Protein AF-A0A813BKC6-F1 (afdb_monomer_lite)

Organism: NCBI:txid1628268

Radius of gyration: 76.13 Å; chains: 1; bounding box: 148×90×239 Å

Secondary structure (DSSP, 8-state):
------------------------PPP----PPPP------------PPPPPPP-PPPPPP------TTTHHHHHHHHHHHHHHHHHHHHHHHHHHHHHHHHHHT---------------------TTHHHHHHHHHHHHHHHHHHHHHHHHHHHHHHHHHHHHHHHHHHHHHHHHHHHHHHHHHHHHHHHHHHHHHHHHHHHHHHHHHHHHHHHHHHHHHHHHHHHHHHHHHHHHHHHHHHHHHHHHHHHHHHHHHHHHHHHHHHHHHHHHHHHHHHHHHHHHHHHHHHHHHHHHHHHHHHHHHHHHHHHHHHHHHHHTT---------------------------S---HHHHHHHHHHHHHTTS-HHHHHHHHHHHHHHH-GGG-TT-S--

Structure (mmCIF, N/CA/C/O backbone):
data_AF-A0A813BKC6-F1
#
_entry.id   AF-A0A813BKC6-F1
#
loop_
_atom_site.group_PDB
_atom_site.id
_atom_site.type_symbol
_atom_site.label_atom_id
_atom_site.label_alt_id
_atom_site.label_comp_id
_atom_site.label_asym_id
_atom_site.label_entity_id
_atom_site.label_seq_id
_atom_site.pdbx_PDB_ins_code
_atom_site.Cartn_x
_atom_site.Cartn_y
_atom_site.Cartn_z
_atom_site.occupancy
_atom_site.B_iso_or_equiv
_atom_site.auth_seq_id
_atom_site.auth_comp_id
_atom_site.auth_asym_id
_atom_site.auth_atom_id
_atom_site.pdbx_PDB_model_num
ATOM 1 N N . SER A 1 1 ? -27.699 -24.568 23.132 1.00 57.62 1 SER A N 1
ATOM 2 C CA . SER A 1 1 ? -27.880 -25.962 22.703 1.00 57.62 1 SER A CA 1
ATOM 3 C C . SER A 1 1 ? -27.809 -26.044 21.198 1.00 57.62 1 SER A C 1
ATOM 5 O O . SER A 1 1 ? -28.783 -25.706 20.541 1.00 57.62 1 SER A O 1
ATOM 7 N N . ALA A 1 2 ? -26.633 -26.401 20.698 1.00 48.06 2 ALA A N 1
ATOM 8 C CA . ALA A 1 2 ? -26.358 -27.061 19.425 1.00 48.06 2 ALA A CA 1
ATOM 9 C C . ALA A 1 2 ? -24.833 -27.212 19.400 1.00 48.06 2 ALA A C 1
ATOM 11 O O . ALA A 1 2 ? -24.111 -26.218 19.361 1.00 48.06 2 ALA A O 1
ATOM 12 N N . ASP A 1 3 ? -24.411 -28.451 19.608 1.00 50.41 3 ASP A N 1
ATOM 13 C CA . ASP A 1 3 ? -23.040 -28.940 19.652 1.00 50.41 3 ASP A CA 1
ATOM 14 C C . ASP A 1 3 ? -22.387 -28.992 18.260 1.00 50.41 3 ASP A C 1
ATOM 16 O O . ASP A 1 3 ? -23.051 -28.778 17.245 1.00 50.41 3 ASP A O 1
ATOM 20 N N . CYS A 1 4 ? -21.114 -29.408 18.281 1.00 39.66 4 CYS A N 1
ATOM 21 C CA . CYS A 1 4 ? -20.283 -29.900 17.176 1.00 39.66 4 CYS A CA 1
ATOM 22 C C . CYS A 1 4 ? -19.567 -28.802 16.363 1.00 39.66 4 CYS A C 1
ATOM 24 O O . CYS A 1 4 ? -20.160 -27.805 15.984 1.00 39.66 4 CYS A O 1
ATOM 26 N N . GLU A 1 5 ? -18.276 -28.892 16.047 1.00 48.81 5 GLU A N 1
ATOM 27 C CA . GLU A 1 5 ? -17.360 -30.031 16.081 1.00 48.81 5 GLU A CA 1
ATOM 28 C C . GLU A 1 5 ? -15.916 -29.515 16.020 1.00 48.81 5 GLU A C 1
ATOM 30 O O . GLU A 1 5 ? -15.625 -28.486 15.409 1.00 48.81 5 GLU A O 1
ATOM 35 N N . ALA A 1 6 ? -15.025 -30.240 16.689 1.00 49.50 6 ALA A N 1
ATOM 36 C CA . ALA A 1 6 ? -13.590 -30.066 16.591 1.00 49.50 6 ALA A CA 1
ATOM 37 C C . ALA A 1 6 ? -13.096 -30.576 15.228 1.00 49.50 6 ALA A C 1
ATOM 39 O O . ALA A 1 6 ? -13.501 -31.651 14.794 1.00 49.50 6 ALA A O 1
ATOM 40 N N . ALA A 1 7 ? -12.189 -29.830 14.602 1.00 48.59 7 ALA A N 1
ATOM 41 C CA . ALA A 1 7 ? -11.307 -30.318 13.547 1.00 48.59 7 ALA A CA 1
ATOM 42 C C . ALA A 1 7 ? -9.918 -29.731 13.846 1.00 48.59 7 ALA A C 1
ATOM 44 O O . ALA A 1 7 ? -9.761 -28.514 13.907 1.00 48.59 7 ALA A O 1
ATOM 45 N N . ASP A 1 8 ? -9.039 -30.524 14.442 1.00 47.31 8 ASP A N 1
ATOM 46 C CA . ASP A 1 8 ? -8.104 -31.466 13.812 1.00 47.31 8 ASP A CA 1
ATOM 47 C C . ASP A 1 8 ? -6.793 -30.756 13.466 1.00 47.31 8 ASP A C 1
ATOM 49 O O . ASP A 1 8 ? -6.741 -29.782 12.712 1.00 47.31 8 ASP A O 1
ATOM 53 N N . GLU A 1 9 ? -5.748 -31.222 14.136 1.00 48.41 9 GLU A N 1
ATOM 54 C CA . GLU A 1 9 ? -4.391 -30.719 14.059 1.00 48.41 9 GLU A CA 1
ATOM 55 C C . GLU A 1 9 ? -3.781 -31.152 12.725 1.00 48.41 9 GLU A C 1
ATOM 57 O O . GLU A 1 9 ? -3.615 -32.338 12.453 1.00 48.41 9 GLU A O 1
ATOM 62 N N . ALA A 1 10 ? -3.415 -30.183 11.892 1.00 47.72 10 ALA A N 1
ATOM 63 C CA . ALA A 1 10 ? -2.524 -30.414 10.767 1.00 47.72 10 ALA A CA 1
ATOM 64 C C . ALA A 1 10 ? -1.156 -29.815 11.106 1.00 47.72 10 ALA A C 1
ATOM 66 O O . ALA A 1 10 ? -0.890 -28.635 10.873 1.00 47.72 10 ALA A O 1
ATOM 67 N N . GLU A 1 11 ? -0.291 -30.658 11.673 1.00 50.97 11 GLU A N 1
ATOM 68 C CA . GLU A 1 11 ? 1.156 -30.499 11.589 1.00 50.97 11 GLU A CA 1
ATOM 69 C C . GLU A 1 11 ? 1.561 -30.451 10.111 1.00 50.97 11 GLU A C 1
ATOM 71 O O . GLU A 1 11 ? 1.587 -31.462 9.410 1.00 50.97 11 GLU A O 1
ATOM 76 N N . THR A 1 12 ? 1.936 -29.270 9.634 1.00 51.31 12 THR A N 1
ATOM 77 C CA . THR A 1 12 ? 2.800 -29.145 8.461 1.00 51.31 12 THR A CA 1
ATOM 78 C C . THR A 1 12 ? 4.047 -28.397 8.879 1.00 51.31 12 THR A C 1
ATOM 80 O O . THR A 1 12 ? 4.048 -27.172 9.003 1.00 51.31 12 THR A O 1
ATOM 83 N N . GLY A 1 13 ? 5.107 -29.169 9.120 1.00 49.94 13 GLY A N 1
ATOM 84 C CA . GLY A 1 13 ? 6.465 -28.663 9.218 1.00 49.94 13 GLY A CA 1
ATOM 85 C C . GLY A 1 13 ? 6.858 -27.946 7.926 1.00 49.94 13 GLY A C 1
ATOM 86 O O . GLY A 1 13 ? 6.798 -28.521 6.840 1.00 49.94 13 GLY A O 1
ATOM 87 N N . GLY A 1 14 ? 7.250 -26.683 8.070 1.00 39.12 14 GLY A N 1
ATOM 88 C CA . GLY A 1 14 ? 7.907 -25.873 7.049 1.00 39.12 14 GLY A CA 1
ATOM 89 C C . GLY A 1 14 ? 9.351 -25.585 7.478 1.00 39.12 14 GLY A C 1
ATOM 90 O O . GLY A 1 14 ? 9.591 -25.406 8.672 1.00 39.12 14 GLY A O 1
ATOM 91 N N . PRO A 1 15 ? 10.316 -25.621 6.544 1.00 54.06 15 PRO A N 1
ATOM 92 C CA . PRO A 1 15 ? 11.731 -25.809 6.839 1.00 54.06 15 PRO A CA 1
ATOM 93 C C . PRO A 1 15 ? 12.415 -24.566 7.410 1.00 54.06 15 PRO A C 1
ATOM 95 O O . PRO A 1 15 ? 12.058 -23.432 7.108 1.00 54.06 15 PRO A O 1
ATOM 98 N N . ALA A 1 16 ? 13.450 -24.840 8.204 1.00 48.44 16 ALA A N 1
ATOM 99 C CA . ALA A 1 16 ? 14.409 -23.889 8.738 1.00 48.44 16 ALA A CA 1
ATOM 100 C C . ALA A 1 16 ? 14.986 -22.981 7.640 1.00 48.44 16 ALA A C 1
ATOM 102 O O . ALA A 1 16 ? 15.640 -23.456 6.708 1.00 48.44 16 ALA A O 1
ATOM 103 N N . GLU A 1 17 ? 14.775 -21.675 7.784 1.00 49.81 17 GLU A N 1
ATOM 104 C CA . GLU A 1 17 ? 15.512 -20.668 7.033 1.00 49.81 17 GLU A CA 1
ATOM 105 C C . GLU A 1 17 ? 16.944 -20.620 7.573 1.00 49.81 17 GLU A C 1
ATOM 107 O O . GLU A 1 17 ? 17.223 -20.188 8.690 1.00 49.81 17 GLU A O 1
ATOM 112 N N . THR A 1 18 ? 17.859 -21.145 6.768 1.00 49.97 18 THR A N 1
ATOM 113 C CA . THR A 1 18 ? 19.298 -20.947 6.896 1.00 49.97 18 THR A CA 1
ATOM 114 C C . THR A 1 18 ? 19.628 -19.471 6.711 1.00 49.97 18 THR A C 1
ATOM 116 O O . THR A 1 18 ? 19.559 -18.950 5.598 1.00 49.97 18 THR A O 1
ATOM 119 N N . GLU A 1 19 ? 20.030 -18.821 7.800 1.00 49.47 19 GLU A N 1
ATOM 120 C CA . GLU A 1 19 ? 20.728 -17.540 7.791 1.00 49.47 19 GLU A CA 1
ATOM 121 C C . GLU A 1 19 ? 22.034 -17.680 6.990 1.00 49.47 19 GLU A C 1
ATOM 123 O O . GLU A 1 19 ? 23.001 -18.308 7.424 1.00 49.47 19 GLU A O 1
ATOM 128 N N . GLY A 1 20 ? 22.051 -17.123 5.780 1.00 47.28 20 GLY A N 1
ATOM 129 C CA . GLY A 1 20 ? 23.265 -16.907 5.000 1.00 47.28 20 GLY A CA 1
ATOM 130 C C . GLY A 1 20 ? 23.781 -15.481 5.231 1.00 47.28 20 GLY A C 1
ATOM 131 O O . GLY A 1 20 ? 22.994 -14.539 5.129 1.00 47.28 20 GLY A O 1
ATOM 132 N N . PRO A 1 21 ? 25.077 -15.271 5.523 1.00 55.69 21 PRO A N 1
ATOM 133 C CA . PRO A 1 21 ? 25.628 -13.931 5.676 1.00 55.69 21 PRO A CA 1
ATOM 134 C C . PRO A 1 21 ? 25.791 -13.261 4.304 1.00 55.69 21 PRO A C 1
ATOM 136 O O . PRO A 1 21 ? 26.704 -13.582 3.544 1.00 55.69 21 PRO A O 1
ATOM 139 N N . SER A 1 22 ? 24.924 -12.293 3.992 1.00 49.62 22 SER A N 1
ATOM 140 C CA . SER A 1 22 ? 25.133 -11.352 2.885 1.00 49.62 22 SER A CA 1
ATOM 141 C C . SER A 1 22 ? 26.246 -10.370 3.247 1.00 49.62 22 SER A C 1
ATOM 143 O O . SER A 1 22 ? 26.016 -9.306 3.816 1.00 49.62 22 SER A O 1
ATOM 145 N N . LEU A 1 23 ? 27.471 -10.750 2.896 1.00 52.62 23 LEU A N 1
ATOM 146 C CA . LEU A 1 23 ? 28.618 -9.862 2.789 1.00 52.62 23 LEU A CA 1
ATOM 147 C C . LEU A 1 23 ? 28.747 -9.480 1.309 1.00 52.62 23 LEU A C 1
ATOM 149 O O . LEU A 1 23 ? 29.182 -10.312 0.521 1.00 52.62 23 LEU A O 1
ATOM 153 N N . TRP A 1 24 ? 28.331 -8.268 0.931 1.00 55.22 24 TRP A N 1
ATOM 154 C CA . TRP A 1 24 ? 28.885 -7.510 -0.204 1.00 55.22 24 TRP A CA 1
ATOM 155 C C . TRP A 1 24 ? 28.297 -6.092 -0.235 1.00 55.22 24 TRP A C 1
ATOM 157 O O . TRP A 1 24 ? 27.152 -5.867 -0.618 1.00 55.22 24 TRP A O 1
ATOM 167 N N . THR A 1 25 ? 29.114 -5.137 0.194 1.00 49.09 25 THR A N 1
ATOM 168 C CA . THR A 1 25 ? 28.983 -3.699 -0.054 1.00 49.09 25 THR A CA 1
ATOM 169 C C . THR A 1 25 ? 29.765 -3.351 -1.321 1.00 49.09 25 THR A C 1
ATOM 171 O O . THR A 1 25 ? 30.949 -3.692 -1.374 1.00 49.09 25 THR A O 1
ATOM 174 N N . PRO A 1 26 ? 29.195 -2.650 -2.310 1.00 59.69 26 PRO A N 1
ATOM 175 C CA . PRO A 1 26 ? 30.002 -1.925 -3.276 1.00 59.69 26 PRO A CA 1
ATOM 176 C C . PRO A 1 26 ? 30.451 -0.586 -2.673 1.00 59.69 26 PRO A C 1
ATOM 178 O O . PRO A 1 26 ? 29.629 0.219 -2.239 1.00 59.69 26 PRO A O 1
ATOM 181 N N . GLU A 1 27 ? 31.771 -0.395 -2.631 1.00 48.09 27 GLU A N 1
ATOM 182 C CA . GLU A 1 27 ? 32.440 0.893 -2.438 1.00 48.09 27 GLU A CA 1
ATOM 183 C C . GLU A 1 27 ? 31.957 1.906 -3.483 1.00 48.09 27 GLU A C 1
ATOM 185 O O . GLU A 1 27 ? 32.008 1.645 -4.685 1.00 48.09 27 GLU A O 1
ATOM 190 N N . GLU A 1 28 ? 31.549 3.084 -3.019 1.00 55.53 28 GLU A N 1
ATOM 191 C CA . GLU A 1 28 ? 31.372 4.281 -3.837 1.00 55.53 28 GLU A CA 1
ATOM 192 C C . GLU A 1 28 ? 32.450 5.294 -3.399 1.00 55.53 28 GLU A C 1
ATOM 194 O O . GLU A 1 28 ? 32.582 5.547 -2.195 1.00 55.53 28 GLU A O 1
ATOM 199 N N . PRO A 1 29 ? 33.287 5.824 -4.311 1.00 63.12 29 PRO A N 1
ATOM 200 C CA . PRO A 1 29 ? 34.364 6.728 -3.932 1.00 63.12 29 PRO A CA 1
ATOM 201 C C . PRO A 1 29 ? 33.863 8.156 -3.687 1.00 63.12 29 PRO A C 1
ATOM 203 O O . PRO A 1 29 ? 33.033 8.696 -4.414 1.00 63.12 29 PRO A O 1
ATOM 206 N N . ALA A 1 30 ? 34.436 8.758 -2.648 1.00 48.81 30 ALA A N 1
ATOM 207 C CA . ALA A 1 30 ? 34.239 10.132 -2.219 1.00 48.81 30 ALA A CA 1
ATOM 208 C C . ALA A 1 30 ? 34.774 11.158 -3.235 1.00 48.81 30 ALA A C 1
ATOM 210 O O . ALA A 1 30 ? 35.919 11.055 -3.675 1.00 48.81 30 ALA A O 1
ATOM 211 N N . GLU A 1 31 ? 33.991 12.207 -3.498 1.00 57.47 31 GLU A N 1
ATOM 212 C CA . GLU A 1 31 ? 34.487 13.487 -4.012 1.00 57.47 31 GLU A CA 1
ATOM 213 C C . GLU A 1 31 ? 34.210 14.605 -2.995 1.00 57.47 31 GLU A C 1
ATOM 215 O O . GLU A 1 31 ? 33.107 14.762 -2.467 1.00 57.47 31 GLU A O 1
ATOM 220 N N . GLU A 1 32 ? 35.274 15.345 -2.689 1.00 61.41 32 GLU A N 1
ATOM 221 C CA . GLU A 1 32 ? 35.354 16.441 -1.726 1.00 61.41 32 GLU A CA 1
ATOM 222 C C . GLU A 1 32 ? 34.778 17.769 -2.275 1.00 61.41 32 GLU A C 1
ATOM 224 O O . GLU A 1 32 ? 34.705 17.969 -3.489 1.00 61.41 32 GLU A O 1
ATOM 229 N N . PRO A 1 33 ? 34.397 18.723 -1.401 1.00 62.22 33 PRO A N 1
ATOM 230 C CA . PRO A 1 33 ? 33.786 19.992 -1.799 1.00 62.22 33 PRO A CA 1
ATOM 231 C C . PRO A 1 33 ? 34.813 21.124 -2.003 1.00 62.22 33 PRO A C 1
ATOM 233 O O . PRO A 1 33 ? 35.798 21.196 -1.262 1.00 62.22 33 PRO A O 1
ATOM 236 N N . PRO A 1 34 ? 34.560 22.118 -2.878 1.00 63.09 34 PRO A N 1
ATOM 237 C CA . PRO A 1 34 ? 35.327 23.354 -2.849 1.00 63.09 34 PRO A CA 1
ATOM 238 C C . PRO A 1 34 ? 34.730 24.392 -1.887 1.00 63.09 34 PRO A C 1
ATOM 240 O O . PRO A 1 34 ? 33.589 24.840 -2.001 1.00 63.09 34 PRO A O 1
ATOM 243 N N . VAL A 1 35 ? 35.592 24.822 -0.969 1.00 46.75 35 VAL A N 1
ATOM 244 C CA . VAL A 1 35 ? 35.536 26.077 -0.214 1.00 46.75 35 VAL A CA 1
ATOM 245 C C . VAL A 1 35 ? 35.589 27.262 -1.185 1.00 46.75 35 VAL A C 1
ATOM 247 O O . VAL A 1 35 ? 36.475 27.324 -2.034 1.00 46.75 35 VAL A O 1
ATOM 250 N N . THR A 1 36 ? 34.706 28.253 -1.040 1.00 48.75 36 THR A N 1
ATOM 251 C CA . THR A 1 36 ? 34.948 29.615 -1.550 1.00 48.75 36 THR A CA 1
ATOM 252 C C . THR A 1 36 ? 34.325 30.658 -0.625 1.00 48.75 36 THR A C 1
ATOM 254 O O . THR A 1 36 ? 33.190 30.550 -0.169 1.00 48.75 36 THR A O 1
ATOM 257 N N . THR A 1 37 ? 35.163 31.638 -0.318 1.00 49.25 37 THR A N 1
ATOM 258 C CA . THR A 1 37 ? 35.074 32.712 0.666 1.00 49.25 37 THR A CA 1
ATOM 259 C C . THR A 1 37 ? 34.103 33.831 0.252 1.00 49.25 37 THR A C 1
ATOM 261 O O . THR A 1 37 ? 33.927 34.109 -0.930 1.00 49.25 37 THR A O 1
ATOM 264 N N . ALA A 1 38 ? 33.507 34.489 1.254 1.00 42.44 38 ALA A N 1
ATOM 265 C CA . ALA A 1 38 ? 32.572 35.624 1.173 1.00 42.44 38 ALA A CA 1
ATOM 266 C C . ALA A 1 38 ? 33.202 36.928 0.590 1.00 42.44 38 ALA A C 1
ATOM 268 O O . ALA A 1 38 ? 34.414 36.944 0.363 1.00 42.44 38 ALA A O 1
ATOM 269 N N . PRO A 1 39 ? 32.442 38.038 0.384 1.00 59.19 39 PRO A N 1
ATOM 270 C CA . PRO A 1 39 ? 32.013 38.868 1.525 1.00 59.19 39 PRO A CA 1
ATOM 271 C C . PRO A 1 39 ? 30.637 39.579 1.431 1.00 59.19 39 PRO A C 1
ATOM 273 O O . PRO A 1 39 ? 30.149 39.934 0.366 1.00 59.19 39 PRO A O 1
ATOM 276 N N . ALA A 1 40 ? 30.104 39.835 2.632 1.00 41.78 40 ALA A N 1
ATOM 277 C CA . ALA A 1 40 ? 29.390 41.023 3.123 1.00 41.78 40 ALA A CA 1
ATOM 278 C C . ALA A 1 40 ? 28.250 41.672 2.305 1.00 41.78 40 ALA A C 1
ATOM 280 O O . ALA A 1 40 ? 28.459 42.330 1.291 1.00 41.78 40 ALA A O 1
ATOM 281 N N . GLY A 1 41 ? 27.060 41.658 2.914 1.00 34.78 41 GLY A N 1
ATOM 282 C CA . GLY A 1 41 ? 25.963 42.583 2.646 1.00 34.78 41 GLY A CA 1
ATOM 283 C C . GLY A 1 41 ? 24.968 42.574 3.807 1.00 34.78 41 GLY A C 1
ATOM 284 O O . GLY A 1 41 ? 24.137 41.678 3.902 1.00 34.78 41 GLY A O 1
ATOM 285 N N . ASP A 1 42 ? 25.112 43.550 4.704 1.00 39.72 42 ASP A N 1
ATOM 286 C CA . ASP A 1 42 ? 24.232 43.865 5.834 1.00 39.72 42 ASP A CA 1
ATOM 287 C C . ASP A 1 42 ? 22.748 43.962 5.445 1.00 39.72 42 ASP A C 1
ATOM 289 O O . ASP A 1 42 ? 22.392 44.697 4.522 1.00 39.72 42 ASP A O 1
ATOM 293 N N . SER A 1 43 ? 21.863 43.359 6.244 1.00 41.75 43 SER A N 1
ATOM 294 C CA . SER A 1 43 ? 20.667 44.055 6.740 1.00 41.75 43 SER A CA 1
ATOM 295 C C . SER A 1 43 ? 19.957 43.272 7.838 1.00 41.75 43 SER A C 1
ATOM 297 O O . SER A 1 43 ? 19.600 42.104 7.711 1.00 41.75 43 SER A O 1
ATOM 299 N N . ALA A 1 44 ? 19.760 43.986 8.938 1.00 41.78 44 ALA A N 1
ATOM 300 C CA . ALA A 1 44 ? 19.136 43.569 10.172 1.00 41.78 44 ALA A CA 1
ATOM 301 C C . ALA A 1 44 ? 17.660 43.167 10.018 1.00 41.78 44 ALA A C 1
ATOM 303 O O . ALA A 1 44 ? 16.856 43.922 9.478 1.00 41.78 44 ALA A O 1
ATOM 304 N N . ALA A 1 45 ? 17.276 42.057 10.653 1.00 40.44 45 ALA A N 1
ATOM 305 C CA . ALA A 1 45 ? 15.922 41.856 11.167 1.00 40.44 45 ALA A CA 1
ATOM 306 C C . ALA A 1 45 ? 15.938 40.892 12.365 1.00 40.44 45 ALA A C 1
ATOM 308 O O . ALA A 1 45 ? 15.878 39.673 12.265 1.00 40.44 45 ALA A O 1
ATOM 309 N N . ARG A 1 46 ? 16.051 41.531 13.524 1.00 45.41 46 ARG A N 1
ATOM 310 C CA . ARG A 1 46 ? 15.719 41.117 14.887 1.00 45.41 46 ARG A CA 1
ATOM 311 C C . ARG A 1 46 ? 14.542 40.117 14.957 1.00 45.41 46 ARG A C 1
ATOM 313 O O . ARG A 1 46 ? 13.394 40.521 14.805 1.00 45.41 46 ARG A O 1
ATOM 320 N N . VAL A 1 47 ? 14.811 38.854 15.296 1.00 45.09 47 VAL A N 1
ATOM 321 C CA . VAL A 1 47 ? 13.806 37.905 15.816 1.00 45.09 47 VAL A CA 1
ATOM 322 C C . VAL A 1 47 ? 14.375 37.240 17.068 1.00 45.09 47 VAL A C 1
ATOM 324 O O . VAL A 1 47 ? 15.511 36.775 17.088 1.00 45.09 47 VAL A O 1
ATOM 327 N N . ALA A 1 48 ? 13.599 37.302 18.147 1.00 47.78 48 ALA A N 1
ATOM 328 C CA . ALA A 1 48 ? 13.965 36.869 19.488 1.00 47.78 48 ALA A CA 1
ATOM 329 C C . ALA A 1 48 ? 14.202 35.346 19.579 1.00 47.78 48 ALA A C 1
ATOM 331 O O . ALA A 1 48 ? 13.448 34.587 18.967 1.00 47.78 48 ALA A O 1
ATOM 332 N N . PRO A 1 49 ? 15.171 34.870 20.384 1.00 50.84 49 PRO A N 1
ATOM 333 C CA . PRO A 1 49 ? 15.283 33.450 20.685 1.00 50.84 49 PRO A CA 1
ATOM 334 C C . PRO A 1 49 ? 14.253 33.036 21.747 1.00 50.84 49 PRO A C 1
ATOM 336 O O . PRO A 1 49 ? 14.197 33.592 22.846 1.00 50.84 49 PRO A O 1
ATOM 339 N N . ALA A 1 50 ? 13.442 32.041 21.394 1.00 47.44 50 ALA A N 1
ATOM 340 C CA . ALA A 1 50 ? 12.571 31.300 22.298 1.00 47.44 50 ALA A CA 1
ATOM 341 C C . ALA A 1 50 ? 13.392 30.527 23.359 1.00 47.44 50 ALA A C 1
ATOM 343 O O . ALA A 1 50 ? 14.533 30.140 23.089 1.00 47.44 50 ALA A O 1
ATOM 344 N N . PRO A 1 51 ? 12.842 30.285 24.564 1.00 61.25 51 PRO A N 1
ATOM 345 C CA . PRO A 1 51 ? 13.559 29.603 25.639 1.00 61.25 51 PRO A CA 1
ATOM 346 C C . PRO A 1 51 ? 13.764 28.106 25.331 1.00 61.25 51 PRO A C 1
ATOM 348 O O . PRO A 1 51 ? 12.863 27.472 24.776 1.00 61.25 51 PRO A O 1
ATOM 351 N N . PRO A 1 52 ? 14.904 27.501 25.720 1.00 55.16 52 PRO A N 1
ATOM 352 C CA . PRO A 1 52 ? 15.113 26.070 25.559 1.00 55.16 52 PRO A CA 1
ATOM 353 C C . PRO A 1 52 ? 14.230 25.270 26.524 1.00 55.16 52 PRO A C 1
ATOM 355 O O . PRO A 1 52 ? 14.144 25.549 27.724 1.00 55.16 52 PRO A O 1
ATOM 358 N N . LEU A 1 53 ? 13.584 24.254 25.956 1.00 42.69 53 LEU A N 1
ATOM 359 C CA . LEU A 1 53 ? 12.757 23.271 26.637 1.00 42.69 53 LEU A CA 1
ATOM 360 C C . LEU A 1 53 ? 13.545 22.537 27.727 1.00 42.69 53 LEU A C 1
ATOM 362 O O . LEU A 1 53 ? 14.687 22.112 27.543 1.00 42.69 53 LEU A O 1
ATOM 366 N N . ARG A 1 54 ? 12.873 22.381 28.870 1.00 47.56 54 ARG A N 1
ATOM 367 C CA . ARG A 1 54 ? 13.238 21.496 29.974 1.00 47.56 54 ARG A CA 1
ATOM 368 C C . ARG A 1 54 ? 13.614 20.110 29.449 1.00 47.56 54 ARG A C 1
ATOM 370 O O . ARG A 1 54 ? 12.845 19.463 28.749 1.00 47.56 54 ARG A O 1
ATOM 377 N N . ARG A 1 55 ? 14.785 19.656 29.882 1.00 43.72 55 ARG A N 1
ATOM 378 C CA . ARG A 1 55 ? 15.278 18.284 29.796 1.00 43.72 55 ARG A CA 1
ATOM 379 C C . ARG A 1 55 ? 14.358 17.393 30.640 1.00 43.72 55 ARG A C 1
ATOM 381 O O . ARG A 1 55 ? 14.414 17.454 31.868 1.00 43.72 55 ARG A O 1
ATOM 388 N N . GLU A 1 56 ? 13.472 16.644 29.990 1.00 41.56 56 GLU A N 1
ATOM 389 C CA . GLU A 1 56 ? 12.669 15.621 30.659 1.00 41.56 56 GLU A CA 1
ATOM 390 C C . GLU A 1 56 ? 13.549 14.446 31.096 1.00 41.56 56 GLU A C 1
ATOM 392 O O . GLU A 1 56 ? 14.526 14.073 30.443 1.00 41.56 56 GLU A O 1
ATOM 397 N N . ALA A 1 57 ? 13.210 13.934 32.274 1.00 53.06 57 ALA A N 1
ATOM 398 C CA . ALA A 1 57 ? 13.837 12.812 32.944 1.00 53.06 57 ALA A CA 1
ATOM 399 C C . ALA A 1 57 ? 13.675 11.506 32.137 1.00 53.06 57 ALA A C 1
ATOM 401 O O . ALA A 1 57 ? 12.717 11.367 31.377 1.00 53.06 57 ALA A O 1
ATOM 402 N N . PRO A 1 58 ? 14.583 10.530 32.310 1.00 50.62 58 PRO A N 1
ATOM 403 C CA . PRO A 1 58 ? 14.489 9.250 31.624 1.00 50.62 58 PRO A CA 1
ATOM 404 C C . PRO A 1 58 ? 13.263 8.469 32.113 1.00 50.62 58 PRO A C 1
ATOM 406 O O . PRO A 1 58 ? 13.102 8.211 33.307 1.00 50.62 58 PRO A O 1
ATOM 409 N N . LEU A 1 59 ? 12.406 8.106 31.158 1.00 48.94 59 LEU A N 1
ATOM 410 C CA . LEU A 1 59 ? 11.292 7.177 31.331 1.00 48.94 59 LEU A CA 1
ATOM 411 C C . LEU A 1 59 ? 11.808 5.819 31.852 1.00 48.94 59 LEU A C 1
ATOM 413 O O . LEU A 1 59 ? 12.850 5.351 31.382 1.00 48.94 59 LEU A O 1
ATOM 417 N N . PRO A 1 60 ? 11.101 5.167 32.793 1.00 65.94 60 PRO A N 1
ATOM 418 C CA . PRO A 1 60 ? 11.424 3.808 33.208 1.00 65.94 60 PRO A CA 1
ATOM 419 C C . PRO A 1 60 ? 11.206 2.818 32.048 1.00 65.94 60 PRO A C 1
ATOM 421 O O . PRO A 1 60 ? 10.346 3.056 31.193 1.00 65.94 60 PRO A O 1
ATOM 424 N N . PRO A 1 61 ? 11.971 1.711 32.002 1.00 50.38 61 PRO A N 1
ATOM 425 C CA . PRO A 1 61 ? 11.843 0.704 30.958 1.00 50.38 61 PRO A CA 1
ATOM 426 C C . PRO A 1 61 ? 10.439 0.099 30.959 1.00 50.38 61 PRO A C 1
ATOM 428 O O . PRO A 1 61 ? 9.834 -0.117 32.011 1.00 50.38 61 PRO A O 1
ATOM 431 N N . ALA A 1 62 ? 9.949 -0.143 29.744 1.00 42.91 62 ALA A N 1
ATOM 432 C CA . ALA A 1 62 ? 8.675 -0.759 29.433 1.00 42.91 62 ALA A CA 1
ATOM 433 C C . ALA A 1 62 ? 8.404 -1.966 30.341 1.00 42.91 62 ALA A C 1
ATOM 435 O O . ALA A 1 62 ? 9.097 -2.979 30.279 1.00 42.91 62 ALA A O 1
ATOM 436 N N . ALA A 1 63 ? 7.380 -1.837 31.183 1.00 44.62 63 ALA A N 1
ATOM 437 C CA . ALA A 1 63 ? 6.760 -2.985 31.808 1.00 44.62 63 ALA A CA 1
ATOM 438 C C . ALA A 1 63 ? 6.120 -3.821 30.697 1.00 44.62 63 ALA A C 1
ATOM 440 O O . ALA A 1 63 ? 5.222 -3.348 29.995 1.00 44.62 63 ALA A O 1
ATOM 441 N N . ASP A 1 64 ? 6.608 -5.049 30.548 1.00 46.31 64 ASP A N 1
ATOM 442 C CA . ASP A 1 64 ? 5.977 -6.113 29.785 1.00 46.31 64 ASP A CA 1
ATOM 443 C C . ASP A 1 64 ? 4.505 -6.242 30.199 1.00 46.31 64 ASP A C 1
ATOM 445 O O . ASP A 1 64 ? 4.158 -6.835 31.217 1.00 46.31 64 ASP A O 1
ATOM 449 N N . MET A 1 65 ? 3.614 -5.680 29.383 1.00 48.06 65 MET A N 1
ATOM 450 C CA . MET A 1 65 ? 2.167 -5.890 29.455 1.00 48.06 65 MET A CA 1
ATOM 451 C C . MET A 1 65 ? 1.795 -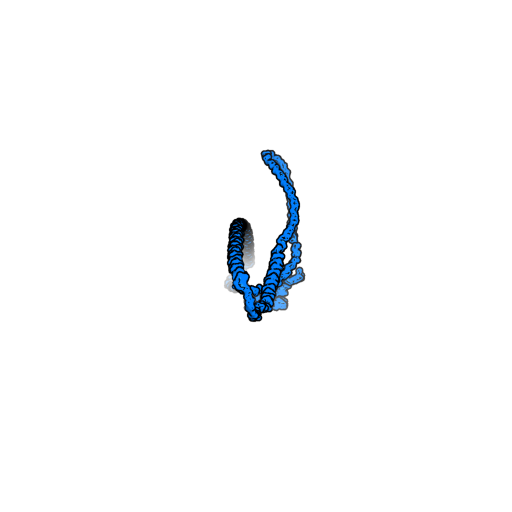7.191 28.734 1.00 48.06 65 MET A C 1
ATOM 453 O O . MET A 1 65 ? 0.867 -7.247 27.924 1.00 48.06 65 MET A O 1
ATOM 457 N N . SER A 1 66 ? 2.525 -8.266 29.023 1.00 45.31 66 SER A N 1
ATOM 458 C CA . SER A 1 66 ? 2.129 -9.619 28.660 1.00 45.31 66 SER A CA 1
ATOM 459 C C . SER A 1 66 ? 1.075 -10.114 29.660 1.00 45.31 66 SER A C 1
ATOM 461 O O . SER A 1 66 ? 1.348 -10.779 30.645 1.00 45.31 66 SER A O 1
ATOM 463 N N . SER A 1 67 ? -0.181 -9.783 29.351 1.00 41.84 67 SER A N 1
ATOM 464 C CA . SER A 1 67 ? -1.366 -10.618 29.600 1.00 41.84 67 SER A CA 1
ATOM 465 C C . SER A 1 67 ? -1.649 -11.104 31.042 1.00 41.84 67 SER A C 1
ATOM 467 O O . SER A 1 67 ? -1.210 -12.184 31.435 1.00 41.84 67 SER A O 1
ATOM 469 N N . PRO A 1 68 ? -2.582 -10.465 31.780 1.00 47.56 68 PRO A N 1
ATOM 470 C CA . PRO A 1 68 ? -3.249 -11.089 32.923 1.00 47.56 68 PRO A CA 1
ATOM 471 C C . PRO A 1 68 ? -4.511 -11.867 32.495 1.00 47.56 68 PRO A C 1
ATOM 473 O O . PRO A 1 68 ? -5.451 -12.008 33.272 1.00 47.56 68 PRO A O 1
ATOM 476 N N . ARG A 1 69 ? -4.603 -12.357 31.245 1.00 46.97 69 ARG A N 1
ATOM 477 C CA . ARG A 1 69 ? -5.795 -13.102 30.784 1.00 46.97 69 ARG A CA 1
ATOM 478 C C . ARG A 1 69 ? -5.763 -14.599 31.097 1.00 46.97 69 ARG A C 1
ATOM 480 O O . ARG A 1 69 ? -6.800 -15.248 31.000 1.00 46.97 69 ARG A O 1
ATOM 487 N N . VAL A 1 70 ? -4.624 -15.150 31.522 1.00 50.50 70 VAL A N 1
ATOM 488 C CA . VAL A 1 70 ? -4.504 -16.589 31.834 1.00 50.50 70 VAL A CA 1
ATOM 489 C C . VAL A 1 70 ? -4.837 -16.904 33.303 1.00 50.50 70 VAL A C 1
ATOM 491 O O . VAL A 1 70 ? -5.333 -17.991 33.596 1.00 50.50 70 VAL A O 1
ATOM 494 N N . THR A 1 71 ? -4.684 -15.955 34.232 1.00 51.38 71 THR A N 1
ATOM 495 C CA . THR A 1 71 ? -5.000 -16.168 35.661 1.00 51.38 71 THR A CA 1
ATOM 496 C C . THR A 1 71 ? -6.499 -16.093 35.966 1.00 51.38 71 THR A C 1
ATOM 498 O O . THR A 1 71 ? -6.998 -16.897 36.752 1.00 51.38 71 THR A O 1
ATOM 501 N N . ALA A 1 72 ? -7.257 -15.249 35.255 1.00 54.94 72 ALA A N 1
ATOM 502 C CA . ALA A 1 72 ? -8.713 -15.153 35.413 1.00 54.94 72 ALA A CA 1
ATOM 503 C C . ALA A 1 72 ? -9.447 -16.477 35.098 1.00 54.94 72 ALA A C 1
ATOM 505 O O . ALA A 1 72 ? -10.493 -16.776 35.676 1.00 54.94 72 ALA A O 1
ATOM 506 N N . CYS A 1 73 ? -8.889 -17.318 34.218 1.00 57.97 73 CYS A N 1
ATOM 507 C CA . CYS A 1 73 ? -9.466 -18.625 33.884 1.00 57.97 73 CYS A CA 1
ATOM 508 C C . CYS A 1 73 ? -9.179 -19.695 34.961 1.00 57.97 73 CYS A C 1
ATOM 510 O O . CYS A 1 73 ? -9.960 -20.629 35.148 1.00 57.97 73 CYS A O 1
ATOM 512 N N . ALA A 1 74 ? -8.078 -19.562 35.708 1.00 59.44 74 ALA A N 1
ATOM 513 C CA . ALA A 1 74 ? -7.750 -20.462 36.813 1.00 59.44 74 ALA A CA 1
ATOM 514 C C . ALA A 1 74 ? -8.592 -20.157 38.064 1.00 59.44 74 ALA A C 1
ATOM 516 O O . ALA A 1 74 ? -9.104 -21.079 38.702 1.00 59.44 74 ALA A O 1
ATOM 517 N N . GLU A 1 75 ? -8.805 -18.877 38.369 1.00 69.56 75 GLU A N 1
ATOM 518 C CA . GLU A 1 75 ? -9.613 -18.431 39.511 1.00 69.56 75 GLU A CA 1
ATOM 519 C C . GLU A 1 75 ? -11.105 -18.725 39.313 1.00 69.56 75 GLU A C 1
ATOM 521 O O . GLU A 1 75 ? -11.771 -19.214 40.226 1.00 69.56 75 GLU A O 1
ATOM 526 N N . THR A 1 76 ? -11.628 -18.554 38.095 1.00 70.62 76 THR A N 1
ATOM 527 C CA . THR A 1 76 ? -13.013 -18.940 37.765 1.00 70.62 76 THR A CA 1
ATOM 528 C C . THR A 1 76 ? -13.236 -20.454 37.848 1.00 70.62 76 THR A C 1
ATOM 530 O O . THR A 1 76 ? -14.281 -20.892 38.332 1.00 70.62 76 THR A O 1
ATOM 533 N N . ARG A 1 77 ? -12.243 -21.278 37.479 1.00 72.88 77 ARG A N 1
ATOM 534 C CA . ARG A 1 77 ? -12.297 -22.743 37.668 1.00 72.88 77 ARG A CA 1
ATOM 535 C C . ARG A 1 77 ? -12.259 -23.154 39.140 1.00 72.88 77 ARG A C 1
ATOM 537 O O . ARG A 1 77 ? -12.942 -24.105 39.518 1.00 72.88 77 ARG A O 1
ATOM 544 N N . GLN A 1 78 ? -11.488 -22.461 39.977 1.00 81.06 78 GLN A N 1
ATOM 545 C CA . GLN A 1 78 ? -11.480 -22.706 41.424 1.00 81.06 78 GLN A CA 1
ATOM 546 C C . GLN A 1 78 ? -12.797 -22.263 42.075 1.00 81.06 78 GLN A C 1
ATOM 548 O O . GLN A 1 78 ? -13.359 -23.014 42.871 1.00 81.06 78 GLN A O 1
ATOM 553 N N . GLY A 1 79 ? -13.345 -21.112 41.671 1.00 81.56 79 GLY A N 1
ATOM 554 C CA . GLY A 1 79 ? -14.664 -20.644 42.100 1.00 81.56 79 GLY A CA 1
ATOM 555 C C . GLY A 1 79 ? -15.784 -21.625 41.744 1.00 81.56 79 GLY A C 1
ATOM 556 O O . GLY A 1 79 ? -16.607 -21.946 42.599 1.00 81.56 79 GLY A O 1
ATOM 557 N N . ALA A 1 80 ? -15.767 -22.184 40.528 1.00 86.25 80 ALA A N 1
ATOM 558 C CA . ALA A 1 80 ? -16.727 -23.202 40.098 1.00 86.25 80 ALA A CA 1
ATOM 559 C C . ALA A 1 80 ? -16.638 -24.488 40.939 1.00 86.25 80 ALA A C 1
ATOM 561 O O . ALA A 1 80 ? -17.664 -24.988 41.397 1.00 86.25 80 ALA A O 1
ATOM 562 N N . ARG A 1 81 ? -15.422 -24.979 41.229 1.00 89.06 81 ARG A N 1
ATOM 563 C CA . ARG A 1 81 ? -15.216 -26.158 42.094 1.00 89.06 81 ARG A CA 1
ATOM 564 C C . ARG A 1 81 ? -15.731 -25.934 43.515 1.00 89.06 81 ARG A C 1
ATOM 566 O O . ARG A 1 81 ? -16.378 -26.815 44.070 1.00 89.06 81 ARG A O 1
ATOM 573 N N . LEU A 1 82 ? -15.496 -24.752 44.087 1.00 89.75 82 LEU A N 1
ATOM 574 C CA . LEU A 1 82 ? -16.004 -24.403 45.418 1.00 89.75 82 LEU A CA 1
ATOM 575 C C . LEU A 1 82 ? -17.538 -24.328 45.443 1.00 89.75 82 LEU A C 1
ATOM 577 O O . LEU A 1 82 ? -18.161 -24.758 46.416 1.00 89.75 82 LEU A O 1
ATOM 581 N N . LEU A 1 83 ? -18.161 -23.831 44.371 1.00 90.75 83 LEU A N 1
ATOM 582 C CA . LEU A 1 83 ? -19.619 -23.780 44.231 1.00 90.75 83 LEU A CA 1
ATOM 583 C C . LEU A 1 83 ? -20.232 -25.181 44.063 1.00 90.75 83 LEU A C 1
ATOM 585 O O . LEU A 1 83 ? -21.244 -25.497 44.693 1.00 90.75 83 LEU A O 1
ATOM 589 N N . GLU A 1 84 ? -19.603 -26.053 43.275 1.00 91.12 84 GLU A N 1
ATOM 590 C CA . GLU A 1 84 ? -19.994 -27.463 43.149 1.00 91.12 84 GLU A CA 1
ATOM 591 C C . GLU A 1 84 ? -19.865 -28.211 44.482 1.00 91.12 84 GLU A C 1
ATOM 593 O O . GLU A 1 84 ? -20.769 -28.947 44.884 1.00 91.12 84 GLU A O 1
ATOM 598 N N . GLU A 1 85 ? -18.784 -27.979 45.225 1.00 93.38 85 GLU A N 1
ATOM 599 C CA . GLU A 1 85 ? -18.578 -28.607 46.527 1.00 93.38 85 GLU A CA 1
ATOM 600 C C . GLU A 1 85 ? -19.585 -28.098 47.573 1.00 93.38 85 GLU A C 1
ATOM 602 O O . GLU A 1 85 ? -20.126 -28.881 48.358 1.00 93.38 85 GLU A O 1
ATOM 607 N N . ASN A 1 86 ? -19.921 -26.804 47.545 1.00 94.38 86 ASN A N 1
ATOM 608 C CA . ASN A 1 86 ? -20.941 -26.218 48.414 1.00 94.38 86 ASN A CA 1
ATOM 609 C C . ASN A 1 86 ? -22.345 -26.765 48.093 1.00 94.38 86 ASN A C 1
ATOM 611 O O . ASN A 1 86 ? -23.053 -27.240 48.986 1.00 94.38 86 ASN A O 1
ATOM 615 N N . THR A 1 87 ? -22.727 -26.803 46.812 1.00 91.75 87 THR A N 1
ATOM 616 C CA . THR A 1 87 ? -24.022 -27.373 46.397 1.00 91.75 87 THR A CA 1
ATOM 617 C C . THR A 1 87 ? -24.125 -28.863 46.728 1.00 91.75 87 THR A C 1
ATOM 619 O O . THR A 1 87 ? -25.194 -29.326 47.139 1.00 91.75 87 THR A O 1
ATOM 622 N N . ARG A 1 88 ? -23.021 -29.616 46.649 1.00 94.75 88 ARG A N 1
ATOM 623 C CA . ARG A 1 88 ? -22.949 -31.004 47.124 1.00 94.75 88 ARG A CA 1
ATOM 624 C C . ARG A 1 88 ? -23.173 -31.104 48.636 1.00 94.75 88 ARG A C 1
ATOM 626 O O . ARG A 1 88 ? -24.036 -31.876 49.056 1.00 94.75 88 ARG A O 1
ATOM 633 N N . ARG A 1 89 ? -22.486 -30.291 49.448 1.00 93.44 89 ARG A N 1
ATOM 634 C CA . ARG A 1 89 ? -22.674 -30.256 50.914 1.00 93.44 89 ARG A CA 1
ATOM 635 C C . ARG A 1 89 ? -24.107 -29.891 51.308 1.00 93.44 89 ARG A C 1
ATOM 637 O O . ARG A 1 89 ? -24.651 -30.489 52.233 1.00 93.44 89 ARG A O 1
ATOM 644 N N . MET A 1 90 ? -24.763 -28.976 50.588 1.00 88.88 90 MET A N 1
ATOM 645 C CA . MET A 1 90 ? -26.179 -28.663 50.823 1.00 88.88 90 MET A CA 1
ATOM 646 C C . MET A 1 90 ? -27.102 -29.853 50.540 1.00 88.88 90 MET A C 1
ATOM 648 O O . MET A 1 90 ? -28.021 -30.113 51.317 1.00 88.88 90 MET A O 1
ATOM 652 N N . ARG A 1 91 ? -26.860 -30.604 49.456 1.00 93.50 91 ARG A N 1
ATOM 653 C CA . ARG A 1 91 ? -27.634 -31.820 49.150 1.00 93.50 91 ARG A CA 1
ATOM 654 C C . ARG A 1 91 ? -27.446 -32.883 50.233 1.00 93.50 91 ARG A C 1
ATOM 656 O O . ARG A 1 91 ? -28.430 -33.478 50.668 1.00 93.50 91 ARG A O 1
ATOM 663 N N . GLU A 1 92 ? -26.216 -33.080 50.701 1.00 91.88 92 GLU A N 1
ATOM 664 C CA . GLU A 1 92 ? -25.898 -34.012 51.789 1.00 91.88 92 GLU A CA 1
ATOM 665 C C . GLU A 1 92 ? -26.552 -33.579 53.119 1.00 91.88 92 GLU A C 1
ATOM 667 O O . GLU A 1 92 ? -27.154 -34.409 53.802 1.00 91.88 92 GLU A O 1
ATOM 672 N N . ASN A 1 93 ? -26.549 -32.282 53.453 1.00 91.25 93 ASN A N 1
ATOM 673 C CA . ASN A 1 93 ? -27.239 -31.746 54.634 1.00 91.25 93 ASN A CA 1
ATOM 674 C C . ASN A 1 93 ? -28.765 -31.891 54.553 1.00 91.25 93 ASN A C 1
ATOM 676 O O . ASN A 1 93 ? -29.395 -32.277 55.537 1.00 91.25 93 ASN A O 1
ATOM 680 N N . LEU A 1 94 ? -29.375 -31.651 53.387 1.00 90.62 94 LEU A N 1
ATOM 681 C CA . LEU A 1 94 ? -30.810 -31.882 53.187 1.00 90.62 94 LEU A CA 1
ATOM 682 C C . LEU A 1 94 ? -31.177 -33.361 53.340 1.00 90.62 94 LEU A C 1
ATOM 684 O O . LEU A 1 94 ? -32.228 -33.683 53.894 1.00 90.62 94 LEU A O 1
ATOM 688 N N . GLN A 1 95 ? -30.321 -34.273 52.874 1.00 87.00 95 GLN A N 1
ATOM 689 C CA . GLN A 1 95 ? -30.524 -35.703 53.090 1.00 87.00 95 GLN A CA 1
ATOM 690 C C . GLN A 1 95 ? -30.403 -36.067 54.575 1.00 87.00 95 GLN A C 1
ATOM 692 O O . GLN A 1 95 ? -31.289 -36.752 55.086 1.00 87.00 95 GLN A O 1
ATOM 697 N N . ARG A 1 96 ? -29.392 -35.557 55.294 1.00 87.25 96 ARG A N 1
ATOM 698 C CA . ARG A 1 96 ? -29.246 -35.759 56.749 1.00 87.25 96 ARG A CA 1
ATOM 699 C C . ARG A 1 96 ? -30.461 -35.256 57.526 1.00 87.25 96 ARG A C 1
ATOM 701 O O . ARG A 1 96 ? -31.030 -36.025 58.292 1.00 87.25 96 ARG A O 1
ATOM 708 N N . LEU A 1 97 ? -30.942 -34.046 57.233 1.00 84.56 97 LEU A N 1
ATOM 709 C CA . LEU A 1 97 ? -32.164 -33.494 57.829 1.00 84.56 97 LEU A CA 1
ATOM 710 C C . LEU A 1 97 ? -33.394 -34.367 57.552 1.00 84.56 97 LEU A C 1
ATOM 712 O O . LEU A 1 97 ? -34.214 -34.572 58.441 1.00 84.56 97 LEU A O 1
ATOM 716 N N . ARG A 1 98 ? -33.527 -34.935 56.346 1.00 83.62 98 ARG A N 1
ATOM 717 C CA . ARG A 1 98 ? -34.618 -35.877 56.033 1.00 83.62 98 ARG A CA 1
ATOM 718 C C . ARG A 1 98 ? -34.524 -37.171 56.848 1.00 83.62 98 ARG A C 1
ATOM 720 O O . ARG A 1 98 ? -35.559 -37.684 57.273 1.00 83.62 98 ARG A O 1
ATOM 727 N N . PHE A 1 99 ? -33.320 -37.700 57.073 1.00 79.75 99 PHE A N 1
ATOM 728 C CA . PHE A 1 99 ? -33.113 -38.894 57.901 1.00 79.75 99 PHE A CA 1
ATOM 729 C C . PHE A 1 99 ? -33.316 -38.616 59.398 1.00 79.75 99 PHE A C 1
ATOM 731 O O . PHE A 1 99 ? -33.938 -39.423 60.088 1.00 79.75 99 PHE A O 1
ATOM 738 N N . GLU A 1 100 ? -32.871 -37.463 59.895 1.00 80.19 100 GLU A N 1
ATOM 739 C CA . GLU A 1 100 ? -33.079 -37.039 61.283 1.00 80.19 100 GLU A CA 1
ATOM 740 C C . GLU A 1 100 ? -34.555 -36.737 61.565 1.00 80.19 100 GLU A C 1
ATOM 742 O O . GLU A 1 100 ? -35.107 -37.236 62.542 1.00 80.19 100 GLU A O 1
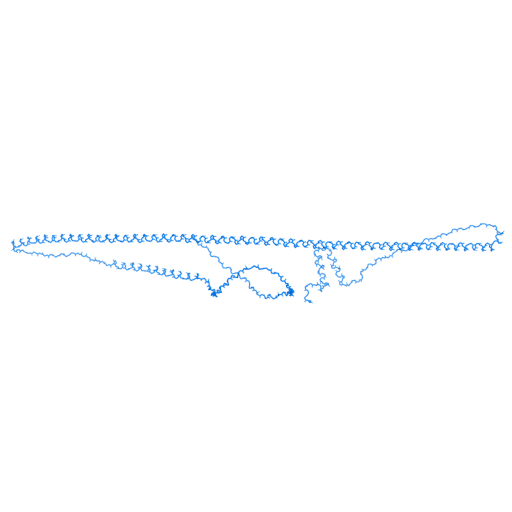ATOM 747 N N . ASN A 1 101 ? -35.254 -36.034 60.669 1.00 73.75 101 ASN A N 1
ATOM 748 C CA . ASN A 1 101 ? -36.686 -35.759 60.820 1.00 73.75 101 ASN A CA 1
ATOM 749 C C . ASN A 1 101 ? -37.526 -37.055 60.816 1.00 73.75 101 ASN A C 1
ATOM 751 O O . ASN A 1 101 ? -38.491 -37.178 61.571 1.00 73.75 101 ASN A O 1
ATOM 755 N N . ARG A 1 102 ? -37.107 -38.080 60.055 1.00 71.75 102 ARG A N 1
ATOM 756 C CA . ARG A 1 102 ? -37.699 -39.429 60.130 1.00 71.75 102 ARG A CA 1
ATOM 757 C C . ARG A 1 102 ? -37.471 -40.114 61.482 1.00 71.75 102 ARG A C 1
ATOM 759 O O . ARG A 1 102 ? -38.358 -40.837 61.923 1.00 71.75 102 ARG A O 1
ATOM 766 N N . ARG A 1 103 ? -36.341 -39.874 62.158 1.00 65.38 103 ARG A N 1
ATOM 767 C CA . ARG A 1 103 ? -36.075 -40.396 63.513 1.00 65.38 103 ARG A CA 1
ATOM 768 C C . ARG A 1 103 ? -36.931 -39.726 64.591 1.00 65.38 103 ARG A C 1
ATOM 770 O O . ARG A 1 103 ? -37.339 -40.405 65.525 1.00 65.38 103 ARG A O 1
ATOM 777 N N . TYR A 1 104 ? -37.255 -38.441 64.447 1.00 60.19 104 TYR A N 1
ATOM 778 C CA . TYR A 1 104 ? -38.086 -37.718 65.423 1.00 60.19 104 TYR A CA 1
ATOM 779 C C . TYR A 1 104 ? -39.600 -37.925 65.252 1.00 60.19 104 TYR A C 1
ATOM 781 O O . TYR A 1 104 ? -40.361 -37.583 66.152 1.00 60.19 104 TYR A O 1
ATOM 789 N N . ARG A 1 105 ? -40.053 -38.531 64.145 1.00 56.62 105 ARG A N 1
ATOM 790 C CA . ARG A 1 105 ? -41.472 -38.877 63.926 1.00 56.62 105 ARG A CA 1
ATOM 791 C C . ARG A 1 105 ? -41.918 -40.204 64.552 1.00 56.62 105 ARG A C 1
ATOM 793 O O . ARG A 1 105 ? -43.105 -40.504 64.509 1.00 56.62 105 ARG A O 1
ATOM 800 N N . VAL A 1 106 ? -41.012 -40.982 65.149 1.00 51.56 106 VAL A N 1
ATOM 801 C CA . VAL A 1 106 ? -41.332 -42.264 65.804 1.00 51.56 106 VAL A CA 1
ATOM 802 C C . VAL A 1 106 ? -41.113 -42.145 67.314 1.00 51.56 106 VAL A C 1
ATOM 804 O O . VAL A 1 106 ? -40.204 -42.735 67.890 1.00 51.56 106 VAL A O 1
ATOM 807 N N . ARG A 1 107 ? -41.951 -41.343 67.971 1.00 47.06 107 ARG A N 1
ATOM 808 C CA . ARG A 1 107 ? -42.215 -41.460 69.408 1.00 47.06 107 ARG A CA 1
ATOM 809 C C . ARG A 1 107 ? -43.731 -41.347 69.584 1.00 47.06 107 ARG A C 1
ATOM 811 O O . ARG A 1 107 ? -44.254 -40.253 69.378 1.00 47.06 107 ARG A O 1
ATOM 818 N N . PRO A 1 108 ? -44.451 -42.439 69.884 1.00 48.91 108 PRO A N 1
ATOM 819 C CA . PRO A 1 108 ? -45.846 -42.323 70.265 1.00 48.91 108 PRO A CA 1
ATOM 820 C C . PRO A 1 108 ? -45.887 -41.648 71.637 1.00 48.91 108 PRO A C 1
ATOM 822 O O . PRO A 1 108 ? -45.264 -42.106 72.595 1.00 48.91 108 PRO A O 1
ATOM 825 N N . HIS A 1 109 ? -46.551 -40.499 71.698 1.00 42.94 109 HIS A N 1
ATOM 826 C CA . HIS A 1 109 ? -46.953 -39.885 72.951 1.00 42.94 109 HIS A CA 1
ATOM 827 C C . HIS A 1 109 ? -48.287 -40.541 73.318 1.00 42.94 109 HIS A C 1
ATOM 829 O O . HIS A 1 109 ? -49.342 -40.059 72.918 1.00 42.94 109 HIS A O 1
ATOM 835 N N . ASP A 1 110 ? -48.226 -41.687 74.002 1.00 41.56 110 ASP A N 1
ATOM 836 C CA . ASP A 1 110 ? -49.407 -42.295 74.612 1.00 41.56 110 ASP A CA 1
ATOM 837 C C . ASP A 1 110 ? -49.885 -41.364 75.726 1.00 41.56 110 ASP A C 1
ATOM 839 O O . ASP A 1 110 ? -49.195 -41.126 76.721 1.00 41.56 110 ASP A O 1
ATOM 843 N N . GLY A 1 111 ? -51.047 -40.767 75.496 1.00 42.53 111 GLY A N 1
ATOM 844 C CA . GLY A 1 111 ? -51.760 -39.938 76.443 1.00 42.53 111 GLY A CA 1
ATOM 845 C C . GLY A 1 111 ? -53.128 -40.543 76.712 1.00 42.53 111 GLY A C 1
ATOM 846 O O . GLY A 1 111 ? -53.945 -40.611 75.804 1.00 42.53 111 GLY A O 1
ATOM 847 N N . ALA A 1 112 ? -53.330 -40.874 77.987 1.00 46.03 112 ALA A N 1
ATOM 848 C CA . ALA A 1 112 ? -54.584 -40.804 78.732 1.00 46.03 112 ALA A CA 1
ATOM 849 C C . ALA A 1 112 ? -55.726 -41.759 78.356 1.00 46.03 112 ALA A C 1
ATOM 851 O O . ALA A 1 112 ? -56.434 -41.507 77.394 1.00 46.03 112 ALA A O 1
ATOM 852 N N . GLU A 1 113 ? -56.039 -42.686 79.272 1.00 38.28 113 GLU A N 1
ATOM 853 C CA . GLU A 1 113 ? -57.430 -42.941 79.670 1.00 38.28 113 GLU A CA 1
ATOM 854 C C . GLU A 1 113 ? -57.554 -43.128 81.198 1.00 38.28 113 GLU A C 1
ATOM 856 O O . GLU A 1 113 ? -56.874 -43.937 81.824 1.00 38.28 113 GLU A O 1
ATOM 861 N N . HIS A 1 114 ? -58.383 -42.251 81.764 1.00 39.06 114 HIS A N 1
ATOM 862 C CA . HIS A 1 114 ? -59.327 -42.378 82.876 1.00 39.06 114 HIS A CA 1
ATOM 863 C C . HIS A 1 114 ? -59.036 -43.266 84.104 1.00 39.06 114 HIS A C 1
ATOM 865 O O . HIS A 1 114 ? -59.092 -44.490 84.096 1.00 39.06 114 HIS A O 1
ATOM 871 N N . SER A 1 115 ? -58.878 -42.555 85.224 1.00 41.09 115 SER A N 1
ATOM 872 C CA . SER A 1 115 ? -59.113 -42.997 86.597 1.00 41.09 115 SER A CA 1
ATOM 873 C C . SER A 1 115 ? -60.620 -43.001 86.893 1.00 41.09 115 SER A C 1
ATOM 875 O O . SER A 1 115 ? -61.258 -41.954 86.814 1.00 41.09 115 SER A O 1
ATOM 877 N N . GLU A 1 116 ? -61.165 -44.151 87.292 1.00 38.97 116 GLU A N 1
ATOM 878 C CA . GLU A 1 116 ? -62.442 -44.254 88.005 1.00 38.97 116 GLU A CA 1
ATOM 879 C C . GLU A 1 116 ? -62.190 -44.942 89.352 1.00 38.97 116 GLU A C 1
ATOM 881 O O . GLU A 1 116 ? -61.886 -46.131 89.426 1.00 38.97 116 GLU A O 1
ATOM 886 N N . VAL A 1 117 ? -62.263 -44.158 90.431 1.00 41.53 117 VAL A N 1
ATOM 887 C CA . VAL A 1 117 ? -62.265 -44.641 91.815 1.00 41.53 117 VAL A CA 1
ATOM 888 C C . VAL A 1 117 ? -63.704 -44.575 92.315 1.00 41.53 117 VAL A C 1
ATOM 890 O O . VAL A 1 117 ? -64.256 -43.497 92.525 1.00 41.53 117 VAL A O 1
ATOM 893 N N . LEU A 1 118 ? -64.298 -45.753 92.485 1.00 45.38 118 LEU A N 1
ATOM 894 C CA . LEU A 1 118 ? -65.517 -45.995 93.250 1.00 45.38 118 LEU A CA 1
ATOM 895 C C . LEU A 1 118 ? -65.227 -45.817 94.747 1.00 45.38 118 LEU A C 1
ATOM 897 O O . LEU A 1 118 ? -64.368 -46.513 95.282 1.00 45.38 118 LEU A O 1
ATOM 901 N N . CYS A 1 119 ? -65.989 -44.955 95.424 1.00 35.88 119 CYS A N 1
ATOM 902 C CA . CYS A 1 119 ? -66.201 -45.037 96.869 1.00 35.88 119 CYS A CA 1
ATOM 903 C C . CYS A 1 119 ? -67.692 -44.857 97.179 1.00 35.88 119 CYS A C 1
ATOM 905 O O . CYS A 1 119 ? -68.263 -43.782 96.986 1.00 35.88 119 CYS A O 1
ATOM 907 N N . GLU A 1 120 ? -68.290 -45.936 97.678 1.00 32.19 120 GLU A N 1
ATOM 908 C CA . GLU A 1 120 ? -69.490 -45.949 98.518 1.00 32.19 120 GLU A CA 1
ATOM 909 C C . GLU A 1 120 ? -69.208 -45.078 99.765 1.00 32.19 120 GLU A C 1
ATOM 911 O O . GLU A 1 120 ? -68.072 -44.977 100.220 1.00 32.19 120 GLU A O 1
ATOM 916 N N . GLY A 1 121 ? -70.131 -44.257 100.258 1.00 35.31 121 GLY A N 1
ATOM 917 C CA . GLY A 1 121 ? -71.332 -44.692 100.957 1.00 35.31 121 GLY A CA 1
ATOM 918 C C . GLY A 1 121 ? -71.066 -44.606 102.461 1.00 35.31 121 GLY A C 1
ATOM 919 O O . GLY A 1 121 ? -70.306 -45.406 102.975 1.00 35.31 121 GLY A O 1
ATOM 920 N N . GLU A 1 122 ? -71.643 -43.608 103.140 1.00 34.62 122 GLU A N 1
ATOM 921 C CA . GLU A 1 122 ? -72.281 -43.743 104.461 1.00 34.62 122 GLU A CA 1
ATOM 922 C C . GLU A 1 122 ? -72.724 -42.384 105.025 1.00 34.62 122 GLU A C 1
ATOM 924 O O . GLU A 1 122 ? -72.188 -41.314 104.741 1.00 34.62 122 GLU A O 1
ATOM 929 N N . SER A 1 123 ? -73.821 -42.458 105.762 1.00 40.50 123 SER A N 1
ATOM 930 C CA . SER A 1 123 ? -74.798 -41.413 106.039 1.00 40.50 123 SER A CA 1
ATOM 931 C C . SER A 1 123 ? -74.752 -40.896 107.482 1.00 40.50 123 SER A C 1
ATOM 933 O O . SER A 1 123 ? -74.286 -41.597 108.372 1.00 40.50 123 SER A O 1
ATOM 935 N N . THR A 1 124 ? -75.433 -39.755 107.702 1.00 43.00 124 THR A N 1
ATOM 936 C CA . THR A 1 124 ? -75.942 -39.158 108.975 1.00 43.00 124 THR A CA 1
ATOM 937 C C . THR A 1 124 ? -75.047 -38.121 109.701 1.00 43.00 124 THR A C 1
ATOM 939 O O . THR A 1 124 ? -73.861 -38.022 109.420 1.00 43.00 124 THR A O 1
ATOM 942 N N . PRO A 1 125 ? -75.589 -37.268 110.605 1.00 52.34 125 PRO A N 1
ATOM 943 C CA . PRO A 1 125 ? -76.610 -36.243 110.355 1.00 52.34 125 PRO A CA 1
ATOM 944 C C . PRO A 1 125 ? -76.189 -34.855 110.912 1.00 52.34 125 PRO A C 1
ATOM 946 O O . PRO A 1 125 ? -76.076 -34.670 112.117 1.00 52.34 125 PRO A O 1
ATOM 949 N N . LEU A 1 126 ? -76.030 -33.832 110.060 1.00 43.31 126 LEU A N 1
ATOM 950 C CA . LEU A 1 126 ? -75.823 -32.429 110.485 1.00 43.31 126 LEU A CA 1
ATOM 951 C C . LEU A 1 126 ? -76.572 -31.466 109.545 1.00 43.31 126 LEU A C 1
ATOM 953 O O . LEU A 1 126 ? -75.964 -30.734 108.771 1.00 43.31 126 LEU A O 1
ATOM 957 N N . GLN A 1 127 ? -77.909 -31.494 109.558 1.00 54.34 127 GLN A N 1
ATOM 958 C CA . GLN A 1 127 ? -78.764 -30.830 108.551 1.00 54.34 127 GLN A CA 1
ATOM 959 C C . GLN A 1 127 ? -78.800 -29.285 108.589 1.00 54.34 127 GLN A C 1
ATOM 961 O O . GLN A 1 127 ? -79.317 -28.672 107.657 1.00 54.34 127 GLN A O 1
ATOM 966 N N . LEU A 1 128 ? -78.228 -28.629 109.604 1.00 52.28 128 LEU A N 1
ATOM 967 C CA . LEU A 1 128 ? -78.138 -27.158 109.666 1.00 52.28 128 LEU A CA 1
ATOM 968 C C . LEU A 1 128 ? -76.737 -26.623 109.331 1.00 52.28 128 LEU A C 1
ATOM 970 O O . LEU A 1 128 ? -76.616 -25.588 108.675 1.00 52.28 128 LEU A O 1
ATOM 974 N N . GLU A 1 129 ? -75.680 -27.349 109.698 1.00 56.81 129 GLU A N 1
ATOM 975 C CA . GLU A 1 129 ? -74.306 -27.003 109.312 1.00 56.81 129 GLU A CA 1
ATOM 976 C C . GLU A 1 129 ? -74.006 -27.379 107.861 1.00 56.81 129 GLU A C 1
ATOM 978 O O . GLU A 1 129 ? -73.320 -26.633 107.166 1.00 56.81 129 GLU A O 1
ATOM 983 N N . SER A 1 130 ? -74.551 -28.498 107.366 1.00 57.94 130 SER A N 1
ATOM 984 C CA . SER A 1 130 ? -74.407 -28.892 105.962 1.00 57.94 130 SER A CA 1
ATOM 985 C C . SER A 1 130 ? -75.096 -27.902 105.025 1.00 57.94 130 SER A C 1
ATOM 987 O O . SER A 1 130 ? -74.537 -27.571 103.986 1.00 57.94 130 SER A O 1
ATOM 989 N N . ARG A 1 131 ? -76.253 -27.345 105.410 1.00 64.50 131 ARG A N 1
ATOM 990 C CA . ARG A 1 131 ? -76.967 -26.333 104.618 1.00 64.50 131 ARG A CA 1
ATOM 991 C C . ARG A 1 131 ? -76.181 -25.023 104.502 1.00 64.50 131 ARG A C 1
ATOM 993 O O . ARG A 1 131 ? -76.051 -24.508 103.397 1.00 64.50 131 ARG A O 1
ATOM 1000 N N . LYS A 1 132 ? -75.575 -24.547 105.599 1.00 70.69 132 LYS A N 1
ATOM 1001 C CA . LYS A 1 132 ? -74.637 -23.408 105.563 1.00 70.69 132 LYS A CA 1
ATOM 1002 C C . LYS A 1 132 ? -73.402 -23.714 104.711 1.00 70.69 132 LYS A C 1
ATOM 1004 O O . LYS A 1 132 ? -73.036 -22.899 103.878 1.00 70.69 132 LYS A O 1
ATOM 1009 N N . LYS A 1 133 ? -72.825 -24.917 104.824 1.00 77.12 133 LYS A N 1
ATOM 1010 C CA . LYS A 1 133 ? -71.709 -25.366 103.968 1.00 77.12 133 LYS A CA 1
ATOM 1011 C C . LYS A 1 133 ? -72.093 -25.432 102.484 1.00 77.12 133 LYS A C 1
ATOM 1013 O O . LYS A 1 133 ? -71.278 -25.074 101.646 1.00 77.12 133 LYS A O 1
ATOM 1018 N N . PHE A 1 134 ? -73.315 -25.843 102.136 1.00 79.06 134 PHE A N 1
ATOM 1019 C CA . PHE A 1 134 ? -73.808 -25.835 100.752 1.00 79.06 134 PHE A CA 1
ATOM 1020 C C . PHE A 1 134 ? -74.035 -24.416 100.219 1.00 79.06 134 PHE A C 1
ATOM 1022 O O . PHE A 1 134 ? -73.715 -24.147 99.064 1.00 79.06 134 PHE A O 1
ATOM 1029 N N . GLU A 1 135 ? -74.560 -23.504 101.037 1.00 80.12 135 GLU A N 1
ATOM 1030 C CA . GLU A 1 135 ? -74.688 -22.087 100.677 1.00 80.12 135 GLU A CA 1
ATOM 1031 C C . GLU A 1 135 ? -73.314 -21.422 100.511 1.00 80.12 135 GLU A C 1
ATOM 1033 O O . GLU A 1 135 ? -73.098 -20.710 99.531 1.00 80.12 135 GLU A O 1
ATOM 1038 N N . ASP A 1 136 ? -72.353 -21.727 101.384 1.00 81.69 136 ASP A N 1
ATOM 1039 C CA . ASP A 1 136 ? -70.968 -21.265 101.263 1.00 81.69 136 ASP A CA 1
ATOM 1040 C C . ASP A 1 136 ? -70.252 -21.892 100.062 1.00 81.69 136 ASP A C 1
ATOM 1042 O O . ASP A 1 136 ? -69.517 -21.195 99.369 1.00 81.69 136 ASP A O 1
ATOM 1046 N N . MET A 1 137 ? -70.500 -23.167 99.738 1.00 83.38 137 MET A N 1
ATOM 1047 C CA . MET A 1 137 ? -70.001 -23.779 98.502 1.00 83.38 137 MET A CA 1
ATOM 1048 C C . MET A 1 137 ? -70.602 -23.118 97.267 1.00 83.38 137 MET A C 1
ATOM 1050 O O . MET A 1 137 ? -69.867 -22.859 96.328 1.00 83.38 137 MET A O 1
ATOM 1054 N N . ARG A 1 138 ? -71.897 -22.786 97.255 1.00 86.81 138 ARG A N 1
ATOM 1055 C CA . ARG A 1 138 ? -72.515 -22.055 96.136 1.00 86.81 138 ARG A CA 1
ATOM 1056 C C . ARG A 1 138 ? -71.938 -20.653 95.981 1.00 86.81 138 ARG A C 1
ATOM 1058 O O . ARG A 1 138 ? -71.641 -20.252 94.864 1.00 86.81 138 ARG A O 1
ATOM 1065 N N . ARG A 1 139 ? -71.718 -19.936 97.087 1.00 86.44 139 ARG A N 1
ATOM 1066 C CA . ARG A 1 139 ? -71.009 -18.645 97.072 1.00 86.44 139 ARG A CA 1
ATOM 1067 C C . ARG A 1 139 ? -69.575 -18.795 96.585 1.00 86.44 139 ARG A C 1
ATOM 1069 O O . ARG A 1 139 ? -69.100 -17.948 95.846 1.00 86.44 139 ARG A O 1
ATOM 1076 N N . LYS A 1 140 ? -68.893 -19.872 96.972 1.00 88.25 140 LYS A N 1
ATOM 1077 C CA . LYS A 1 140 ? -67.522 -20.159 96.546 1.00 88.25 140 LYS A CA 1
ATOM 1078 C C . LYS A 1 140 ? -67.449 -20.564 95.075 1.00 88.25 140 LYS A C 1
ATOM 1080 O O . LYS A 1 140 ? -66.510 -20.160 94.410 1.00 88.25 140 LYS A O 1
ATOM 1085 N N . ILE A 1 141 ? -68.438 -21.296 94.565 1.00 86.31 141 ILE A N 1
ATOM 1086 C CA . ILE A 1 141 ? -68.591 -21.600 93.137 1.00 86.31 141 ILE A CA 1
ATOM 1087 C C . ILE A 1 141 ? -68.824 -20.300 92.364 1.00 86.31 141 ILE A C 1
ATOM 1089 O O . ILE A 1 141 ? -68.069 -20.033 91.443 1.00 86.31 141 ILE A O 1
ATOM 1093 N N . ALA A 1 142 ? -69.757 -19.446 92.799 1.00 88.38 142 ALA A N 1
ATOM 1094 C CA . ALA A 1 142 ? -69.998 -18.149 92.162 1.00 88.38 142 ALA A CA 1
ATOM 1095 C C . ALA A 1 142 ? -68.757 -17.234 92.199 1.00 88.38 142 ALA A C 1
ATOM 1097 O O . ALA A 1 142 ? -68.394 -16.646 91.189 1.00 88.38 142 ALA A O 1
ATOM 1098 N N . ALA A 1 143 ? -68.044 -17.171 93.329 1.00 87.38 143 ALA A N 1
ATOM 1099 C CA . ALA A 1 143 ? -66.803 -16.403 93.445 1.00 87.38 143 ALA A CA 1
ATOM 1100 C C . ALA A 1 143 ? -65.673 -16.962 92.558 1.00 87.38 143 ALA A C 1
ATOM 1102 O O . ALA A 1 143 ? -64.871 -16.195 92.028 1.00 87.38 143 ALA A O 1
ATOM 1103 N N . LEU A 1 144 ? -65.602 -18.288 92.382 1.00 88.19 144 LEU A N 1
ATOM 1104 C CA . LEU A 1 144 ? -64.667 -18.924 91.453 1.00 88.19 144 LEU A CA 1
ATOM 1105 C C . LEU A 1 144 ? -65.065 -18.663 89.998 1.00 88.19 144 LEU A C 1
ATOM 1107 O O . LEU A 1 144 ? -64.193 -18.411 89.178 1.00 88.19 144 LEU A O 1
ATOM 1111 N N . GLU A 1 145 ? -66.352 -18.679 89.660 1.00 91.81 145 GLU A N 1
ATOM 1112 C CA . GLU A 1 145 ? -66.849 -18.319 88.327 1.00 91.81 145 GLU A CA 1
ATOM 1113 C C . GLU A 1 145 ? -66.515 -16.858 87.995 1.00 91.81 145 GLU A C 1
ATOM 1115 O O . GLU A 1 145 ? -65.942 -16.597 86.939 1.00 91.81 145 GLU A O 1
ATOM 1120 N N . GLU A 1 146 ? -66.734 -15.930 88.933 1.00 89.69 146 GLU A N 1
ATOM 1121 C CA . GLU A 1 146 ? -66.329 -14.524 88.810 1.00 89.69 146 GLU A CA 1
ATOM 1122 C C . GLU A 1 146 ? -64.810 -14.378 88.625 1.00 89.69 146 GLU A C 1
ATOM 1124 O O . GLU A 1 146 ? -64.368 -13.661 87.724 1.00 89.69 146 GLU A O 1
ATOM 1129 N N . SER A 1 147 ? -63.986 -15.093 89.406 1.00 89.69 147 SER A N 1
ATOM 1130 C CA . SER A 1 147 ? -62.530 -15.065 89.210 1.00 89.69 147 SER A CA 1
ATOM 1131 C C . SER A 1 147 ? -62.118 -15.659 87.861 1.00 89.69 147 SER A C 1
ATOM 1133 O O . SER A 1 147 ? -61.227 -15.128 87.203 1.00 89.69 147 SER A O 1
ATOM 1135 N N . THR A 1 148 ? -62.797 -16.718 87.413 1.00 92.56 148 THR A N 1
ATOM 1136 C CA . THR A 1 148 ? -62.525 -17.369 86.123 1.00 92.56 148 THR A CA 1
ATOM 1137 C C . THR A 1 148 ? -62.897 -16.452 84.958 1.00 92.56 148 THR A C 1
ATOM 1139 O O . THR A 1 148 ? -62.183 -16.398 83.958 1.00 92.56 148 THR A O 1
ATOM 1142 N N . ASP A 1 149 ? -63.991 -15.699 85.065 1.00 93.00 149 ASP A N 1
ATOM 1143 C CA . ASP A 1 149 ? -64.412 -14.756 84.031 1.00 93.00 149 ASP A CA 1
ATOM 1144 C C . ASP A 1 149 ? -63.504 -13.524 83.967 1.00 93.00 149 ASP A C 1
ATOM 1146 O O . ASP A 1 149 ? -63.159 -13.080 82.867 1.00 93.00 149 ASP A O 1
ATOM 1150 N N . VAL A 1 150 ? -63.023 -13.028 85.112 1.00 92.50 150 VAL A N 1
ATOM 1151 C CA . VAL A 1 150 ? -61.981 -11.988 85.162 1.00 92.50 150 VAL A CA 1
ATOM 1152 C C . VAL A 1 150 ? -60.675 -12.490 84.531 1.00 92.50 150 VAL A C 1
ATOM 1154 O O . VAL A 1 150 ? -60.063 -11.775 83.735 1.00 92.50 150 VAL A O 1
ATOM 1157 N N . GLU A 1 151 ? -60.261 -13.730 84.801 1.00 91.06 151 GLU A N 1
ATOM 1158 C CA . GLU A 1 151 ? -59.083 -14.336 84.165 1.00 91.06 151 GLU A CA 1
ATOM 1159 C C . GLU A 1 151 ? -59.266 -14.535 82.657 1.00 91.06 151 GLU A C 1
ATOM 1161 O 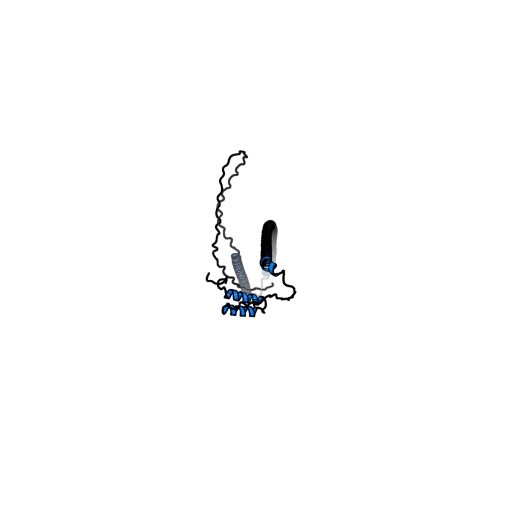O . GLU A 1 151 ? -58.369 -14.214 81.876 1.00 91.06 151 GLU A O 1
ATOM 1166 N N . ARG A 1 152 ? -60.444 -14.982 82.209 1.00 93.44 152 ARG A N 1
ATOM 1167 C CA . ARG A 1 152 ? -60.773 -15.081 80.778 1.00 93.44 152 ARG A CA 1
ATOM 1168 C C . ARG A 1 152 ? -60.726 -13.722 80.091 1.00 93.44 152 ARG A C 1
ATOM 1170 O O . ARG A 1 152 ? -60.246 -13.635 78.963 1.00 93.44 152 ARG A O 1
ATOM 1177 N N . GLN A 1 153 ? -61.220 -12.667 80.737 1.00 93.50 153 GLN A N 1
ATOM 1178 C CA . GLN A 1 153 ? -61.113 -11.306 80.210 1.00 93.50 153 GLN A CA 1
ATOM 1179 C C . GLN A 1 153 ? -59.655 -10.848 80.144 1.00 93.50 153 GLN A C 1
ATOM 1181 O O . GLN A 1 153 ? -59.240 -10.311 79.118 1.00 93.50 153 GLN A O 1
ATOM 1186 N N . ARG A 1 154 ? -58.856 -11.129 81.178 1.00 95.31 154 ARG A N 1
ATOM 1187 C CA . ARG A 1 154 ? -57.421 -10.823 81.189 1.00 95.31 154 ARG A CA 1
ATOM 1188 C C . ARG A 1 154 ? -56.681 -11.521 80.045 1.00 95.31 154 ARG A C 1
ATOM 1190 O O . ARG A 1 154 ? -55.943 -10.859 79.325 1.00 95.31 154 ARG A O 1
ATOM 1197 N N . LEU A 1 155 ? -56.940 -12.811 79.821 1.00 94.12 155 LEU A N 1
ATOM 1198 C CA . LEU A 1 155 ? -56.348 -13.575 78.717 1.00 94.12 155 LEU A CA 1
ATOM 1199 C C . LEU A 1 155 ? -56.785 -13.058 77.341 1.00 94.12 155 LEU A C 1
ATOM 1201 O O . LEU A 1 155 ? -55.975 -13.024 76.420 1.00 94.12 155 LEU A O 1
ATOM 1205 N N . LYS A 1 156 ? -58.044 -12.625 77.186 1.00 95.12 156 LYS A N 1
ATOM 1206 C CA . LYS A 1 156 ? -58.515 -11.996 75.940 1.00 95.12 156 LYS A CA 1
ATOM 1207 C C . LYS A 1 156 ? -57.797 -10.676 75.661 1.00 95.12 156 LYS A C 1
ATOM 1209 O O . LYS A 1 156 ? -57.381 -10.458 74.529 1.00 95.12 156 LYS A O 1
ATOM 1214 N N . MET A 1 157 ? -57.631 -9.824 76.674 1.00 94.12 157 MET A N 1
ATOM 1215 C CA . MET A 1 157 ? -56.887 -8.566 76.536 1.00 94.12 157 MET A CA 1
ATOM 1216 C C . MET A 1 157 ? -55.409 -8.823 76.220 1.00 94.12 157 MET A C 1
ATOM 1218 O O . MET A 1 157 ? -54.850 -8.171 75.347 1.00 94.12 157 MET A O 1
ATOM 1222 N N . GLU A 1 158 ? -54.793 -9.819 76.862 1.00 93.38 158 GLU A N 1
ATOM 1223 C CA . GLU A 1 158 ? -53.403 -10.212 76.598 1.00 93.38 158 GLU A CA 1
ATOM 1224 C C . GLU A 1 158 ? -53.219 -10.783 75.179 1.00 93.38 158 GLU A C 1
ATOM 1226 O O . GLU A 1 158 ? -52.241 -10.463 74.504 1.00 93.38 158 GLU A O 1
ATOM 1231 N N . GLN A 1 159 ? -54.180 -11.570 74.677 1.00 95.19 159 GLN A N 1
ATOM 1232 C CA . GLN A 1 159 ? -54.186 -12.029 73.283 1.00 95.19 159 GLN A CA 1
ATOM 1233 C C . GLN A 1 159 ? -54.338 -10.872 72.294 1.00 95.19 159 GLN A C 1
ATOM 1235 O O . GLN A 1 159 ? -53.606 -10.829 71.308 1.00 95.19 159 GLN A O 1
ATOM 1240 N N . GLN A 1 160 ? -55.242 -9.924 72.560 1.00 95.50 160 GLN A N 1
ATOM 1241 C CA . GLN A 1 160 ? -55.403 -8.735 71.720 1.00 95.50 160 GLN A CA 1
ATOM 1242 C C . GLN A 1 160 ? -54.120 -7.902 71.683 1.00 95.50 160 GLN A C 1
ATOM 1244 O O . GLN A 1 160 ? -53.662 -7.541 70.603 1.00 95.50 160 GLN A O 1
ATOM 1249 N N . GLU A 1 161 ? -53.480 -7.679 72.830 1.00 95.44 161 GLU A N 1
ATOM 1250 C CA . GLU A 1 161 ? -52.212 -6.952 72.893 1.00 95.44 161 GLU A CA 1
ATOM 1251 C C . GLU A 1 161 ? -51.092 -7.697 72.142 1.00 95.44 161 GLU A C 1
ATOM 1253 O O . GLU A 1 161 ? -50.293 -7.089 71.425 1.00 95.44 161 GLU A O 1
ATOM 1258 N N . ALA A 1 162 ? -51.041 -9.030 72.239 1.00 95.50 162 ALA A N 1
ATOM 1259 C CA . ALA A 1 162 ? -50.093 -9.840 71.478 1.00 95.50 162 ALA A CA 1
ATOM 1260 C C . ALA A 1 162 ? -50.349 -9.773 69.961 1.00 95.50 162 ALA A C 1
ATOM 1262 O O . ALA A 1 162 ? -49.395 -9.690 69.183 1.00 95.50 162 ALA A O 1
ATOM 1263 N N . GLU A 1 163 ? -51.610 -9.784 69.524 1.00 95.38 163 GLU A N 1
ATOM 1264 C CA . GLU A 1 163 ? -51.980 -9.605 68.118 1.00 95.38 163 GLU A CA 1
ATOM 1265 C C . GLU A 1 163 ? -51.644 -8.202 67.606 1.00 95.38 163 GLU A C 1
ATOM 1267 O O . GLU A 1 163 ? -51.118 -8.068 66.502 1.00 95.38 163 GLU A O 1
ATOM 1272 N N . GLU A 1 164 ? -51.879 -7.157 68.398 1.00 95.81 164 GLU A N 1
ATOM 1273 C CA . GLU A 1 164 ? -51.502 -5.785 68.049 1.00 95.81 164 GLU A CA 1
ATOM 1274 C C . GLU A 1 164 ? -49.987 -5.634 67.917 1.00 95.81 164 GLU A C 1
ATOM 1276 O O . GLU A 1 164 ? -49.510 -5.048 66.943 1.00 95.81 164 GLU A O 1
ATOM 1281 N N . ARG A 1 165 ? -49.211 -6.241 68.825 1.00 95.81 165 ARG A N 1
ATOM 1282 C CA . ARG A 1 165 ? -47.744 -6.290 68.717 1.00 95.81 165 ARG A CA 1
ATOM 1283 C C . ARG A 1 165 ? -47.292 -7.018 67.452 1.00 95.81 165 ARG A C 1
ATOM 1285 O O . ARG A 1 165 ? -46.384 -6.533 66.781 1.00 95.81 165 ARG A O 1
ATOM 1292 N N . ARG A 1 166 ? -47.935 -8.135 67.088 1.00 95.62 166 ARG A N 1
ATOM 1293 C CA . ARG A 1 166 ? -47.648 -8.845 65.827 1.00 95.62 166 ARG A CA 1
ATOM 1294 C C . ARG A 1 166 ? -47.970 -7.984 64.611 1.00 95.62 166 ARG A C 1
ATOM 1296 O O . ARG A 1 166 ? -47.129 -7.848 63.733 1.00 95.62 166 ARG A O 1
ATOM 1303 N N . ARG A 1 167 ? -49.134 -7.329 64.584 1.00 97.00 167 ARG A N 1
ATOM 1304 C CA . ARG A 1 167 ? -49.510 -6.412 63.494 1.00 97.00 167 ARG A CA 1
ATOM 1305 C C . ARG A 1 167 ? -48.544 -5.235 63.377 1.00 97.00 167 ARG A C 1
ATOM 1307 O O . ARG A 1 167 ? -48.191 -4.850 62.266 1.00 97.00 167 ARG A O 1
ATOM 1314 N N . ALA A 1 168 ? -48.092 -4.682 64.501 1.00 96.69 168 ALA A N 1
ATOM 1315 C CA . ALA A 1 168 ? -47.094 -3.618 64.516 1.00 96.69 168 ALA A CA 1
ATOM 1316 C C . ALA A 1 168 ? -45.735 -4.095 63.970 1.00 96.69 168 ALA A C 1
ATOM 1318 O O . ALA A 1 168 ? -45.111 -3.374 63.192 1.00 96.69 168 ALA A O 1
ATOM 1319 N N . GLN A 1 169 ? -45.304 -5.314 64.318 1.00 96.81 169 GLN A N 1
ATOM 1320 C CA . GLN A 1 169 ? -44.095 -5.935 63.763 1.00 96.81 169 GLN A CA 1
ATOM 1321 C C . GLN A 1 169 ? -44.221 -6.174 62.253 1.00 96.81 169 GLN A C 1
ATOM 1323 O O . GLN A 1 169 ? -43.355 -5.740 61.501 1.00 96.81 169 GLN A O 1
ATOM 1328 N N . GLU A 1 170 ? -45.328 -6.757 61.788 1.00 97.31 170 GLU A N 1
ATOM 1329 C CA . GLU A 1 170 ? -45.576 -6.973 60.356 1.00 97.31 170 GLU A CA 1
ATOM 1330 C C . GLU A 1 170 ? -45.606 -5.654 59.569 1.00 97.31 170 GLU A C 1
ATOM 1332 O O . GLU A 1 170 ? -45.063 -5.569 58.468 1.00 97.31 170 GLU A O 1
ATOM 1337 N N . ALA A 1 171 ? -46.215 -4.601 60.122 1.00 97.69 171 ALA A N 1
ATOM 1338 C CA . ALA A 1 171 ? -46.234 -3.282 59.494 1.00 97.69 171 ALA A CA 1
ATOM 1339 C C . ALA A 1 171 ? -44.829 -2.664 59.409 1.00 97.69 171 ALA A C 1
ATOM 1341 O O . ALA A 1 171 ? -44.481 -2.059 58.391 1.00 97.69 171 ALA A O 1
ATOM 1342 N N . PHE A 1 172 ? -44.012 -2.833 60.453 1.00 98.06 172 PHE A N 1
ATOM 1343 C CA . PHE A 1 172 ? -42.617 -2.400 60.451 1.00 98.06 172 PHE A CA 1
ATOM 1344 C C . PHE A 1 172 ? -41.792 -3.159 59.402 1.00 98.06 172 PHE A C 1
ATOM 1346 O O . PHE A 1 172 ? -41.097 -2.530 58.606 1.00 98.06 172 PHE A O 1
ATOM 1353 N N . GLU A 1 173 ? -41.917 -4.486 59.345 1.00 97.69 173 GLU A N 1
ATOM 1354 C CA . GLU A 1 173 ? -41.213 -5.328 58.373 1.00 97.69 173 GLU A CA 1
ATOM 1355 C C . GLU A 1 173 ? -41.609 -5.001 56.933 1.00 97.69 173 GLU A C 1
ATOM 1357 O O . GLU A 1 173 ? -40.734 -4.851 56.082 1.00 97.69 173 GLU A O 1
ATOM 1362 N N . ARG A 1 174 ? -42.904 -4.809 56.655 1.00 98.12 174 ARG A N 1
ATOM 1363 C CA . ARG A 1 174 ? -43.374 -4.391 55.324 1.00 98.12 174 ARG A CA 1
ATOM 1364 C C . ARG A 1 174 ? -42.799 -3.041 54.923 1.00 98.12 174 ARG A C 1
ATOM 1366 O O . ARG A 1 174 ? -42.312 -2.891 53.809 1.00 98.12 174 ARG A O 1
ATOM 1373 N N . LYS A 1 175 ? -42.799 -2.064 55.835 1.00 98.12 175 LYS A N 1
ATOM 1374 C CA . LYS A 1 175 ? -42.219 -0.743 55.561 1.00 98.12 175 LYS A CA 1
ATOM 1375 C C . LYS A 1 175 ? -40.717 -0.833 55.280 1.00 98.12 175 LYS A C 1
ATOM 1377 O O . LYS A 1 175 ? -40.233 -0.150 54.380 1.00 98.12 175 LYS A O 1
ATOM 1382 N N . LEU A 1 176 ? -39.998 -1.674 56.023 1.00 98.31 176 LEU A N 1
ATOM 1383 C CA . LEU A 1 176 ? -38.576 -1.923 55.800 1.00 98.31 176 LEU A CA 1
ATOM 1384 C C . LEU A 1 176 ? -38.334 -2.585 54.436 1.00 98.31 176 LEU A C 1
ATOM 1386 O O . LEU A 1 176 ? -37.464 -2.143 53.693 1.00 98.31 176 LEU A O 1
ATOM 1390 N N . GLN A 1 177 ? -39.132 -3.593 54.075 1.00 98.00 177 GLN A N 1
ATOM 1391 C CA . GLN A 1 177 ? -39.068 -4.246 52.764 1.00 98.00 177 GLN A CA 1
ATOM 1392 C C . GLN A 1 177 ? -39.331 -3.255 51.629 1.00 98.00 177 GLN A C 1
ATOM 1394 O O . GLN A 1 177 ? -38.553 -3.200 50.684 1.00 98.00 177 GLN A O 1
ATOM 1399 N N . GLU A 1 178 ? -40.364 -2.418 51.741 1.00 98.06 178 GLU A N 1
ATOM 1400 C CA . GLU A 1 178 ? -40.650 -1.381 50.746 1.00 98.06 178 GLU A CA 1
ATOM 1401 C C . GLU A 1 178 ? -39.499 -0.380 50.591 1.00 98.06 178 GLU A C 1
ATOM 1403 O O . GLU A 1 178 ? -39.212 0.044 49.475 1.00 98.06 178 GLU A O 1
ATOM 1408 N N . GLN A 1 179 ? -38.847 0.017 51.689 1.00 98.12 179 GLN A N 1
ATOM 1409 C CA . GLN A 1 179 ? -37.678 0.899 51.634 1.00 98.12 179 GLN A CA 1
ATOM 1410 C C . GLN A 1 179 ? -36.510 0.224 50.915 1.00 98.12 179 GLN A C 1
ATOM 1412 O O . GLN A 1 179 ? -35.988 0.786 49.959 1.00 98.12 179 GLN A O 1
ATOM 1417 N N . VAL A 1 180 ? -36.174 -1.012 51.292 1.00 97.94 180 VAL A N 1
ATOM 1418 C CA . VAL A 1 180 ? -35.099 -1.777 50.644 1.00 97.94 180 VAL A CA 1
ATOM 1419 C C . VAL A 1 180 ? -35.398 -2.009 49.161 1.00 97.94 180 VAL A C 1
ATOM 1421 O O . VAL A 1 180 ? -34.511 -1.881 48.323 1.00 97.94 180 VAL A O 1
ATOM 1424 N N . GLU A 1 181 ? -36.645 -2.315 48.800 1.00 97.75 181 GLU A N 1
ATOM 1425 C CA . GLU A 1 181 ? -37.037 -2.468 47.400 1.00 97.75 181 GLU A CA 1
ATOM 1426 C C . GLU A 1 181 ? -36.934 -1.163 46.611 1.00 97.75 181 GLU A C 1
ATOM 1428 O O . GLU A 1 181 ? -36.510 -1.197 45.455 1.00 97.75 181 GLU A O 1
ATOM 1433 N N . ARG A 1 182 ? -37.316 -0.025 47.204 1.00 98.31 182 ARG A N 1
ATOM 1434 C CA . ARG A 1 182 ? -37.150 1.293 46.575 1.00 98.31 182 ARG A CA 1
ATOM 1435 C C . ARG A 1 182 ? -35.670 1.596 46.354 1.00 98.31 182 ARG A C 1
ATOM 1437 O O . ARG A 1 182 ? -35.297 1.875 45.219 1.00 98.31 182 ARG A O 1
ATOM 1444 N N . ASP A 1 183 ? -34.834 1.421 47.372 1.00 97.94 183 ASP A N 1
ATOM 1445 C CA . ASP A 1 183 ? -33.390 1.667 47.283 1.00 97.94 183 ASP A CA 1
ATOM 1446 C C . ASP A 1 183 ? -32.72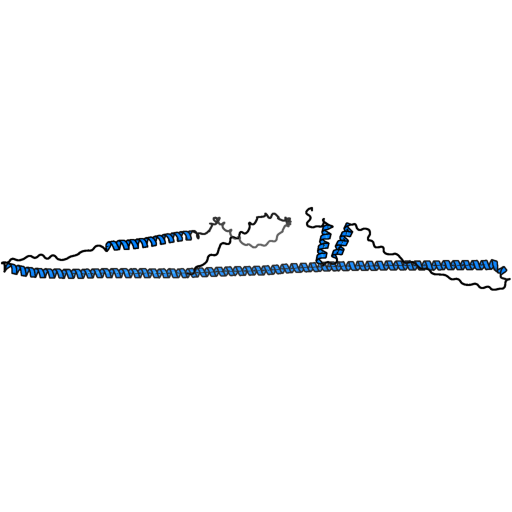2 0.766 46.231 1.00 97.94 183 ASP A C 1
ATOM 1448 O O . ASP A 1 183 ? -31.909 1.227 45.428 1.00 97.94 183 ASP A O 1
ATOM 1452 N N . LEU A 1 184 ? -33.109 -0.514 46.165 1.00 97.75 184 LEU A N 1
ATOM 1453 C CA . LEU A 1 184 ? -32.615 -1.448 45.148 1.00 97.75 184 LEU A CA 1
ATOM 1454 C C . LEU A 1 184 ? -33.051 -1.061 43.732 1.00 97.75 184 LEU A C 1
ATOM 1456 O O . LEU A 1 184 ? -32.278 -1.234 42.788 1.00 97.75 184 LEU A O 1
ATOM 1460 N N . ARG A 1 185 ? -34.282 -0.569 43.553 1.00 97.94 185 ARG A N 1
ATOM 1461 C CA . ARG A 1 185 ? -34.758 -0.091 42.245 1.00 97.94 185 ARG A CA 1
ATOM 1462 C C . ARG A 1 185 ? -33.994 1.154 41.820 1.00 97.94 185 ARG A C 1
ATOM 1464 O O . ARG A 1 185 ? -33.495 1.185 40.701 1.00 97.94 185 ARG A O 1
ATOM 1471 N N . GLU A 1 186 ? -33.819 2.117 42.719 1.00 98.19 186 GLU A N 1
ATOM 1472 C CA . GLU A 1 186 ? -33.029 3.316 42.441 1.00 98.19 186 GLU A CA 1
ATOM 1473 C C . GLU A 1 186 ? -31.575 2.983 42.098 1.00 98.19 186 GLU A C 1
ATOM 1475 O O . GLU A 1 186 ? -31.025 3.554 41.158 1.00 98.19 186 GLU A O 1
ATOM 1480 N N . HIS A 1 187 ? -30.952 2.042 42.813 1.00 97.88 187 HIS A N 1
ATOM 1481 C CA . HIS A 1 187 ? -29.594 1.595 42.509 1.00 97.88 187 HIS A CA 1
ATOM 1482 C C . HIS A 1 187 ? -29.499 0.994 41.105 1.00 97.88 187 HIS A C 1
ATOM 1484 O O . HIS A 1 187 ? -28.655 1.409 40.317 1.00 97.88 187 HIS A O 1
ATOM 1490 N N . ARG A 1 188 ? -30.413 0.079 40.758 1.00 97.44 188 ARG A N 1
ATOM 1491 C CA . ARG A 1 188 ? -30.456 -0.541 39.424 1.00 97.44 188 ARG A CA 1
ATOM 1492 C C . ARG A 1 188 ? -30.703 0.478 38.319 1.00 97.44 188 ARG A C 1
ATOM 1494 O O . ARG A 1 188 ? -30.138 0.355 37.240 1.00 97.44 188 ARG A O 1
ATOM 1501 N N . GLU A 1 189 ? -31.541 1.482 38.568 1.00 98.00 189 GLU A N 1
ATOM 1502 C CA . GLU A 1 189 ? -31.764 2.570 37.615 1.00 98.00 189 GLU A CA 1
ATOM 1503 C C . GLU A 1 189 ? -30.513 3.430 37.422 1.00 98.00 189 GLU A C 1
ATOM 1505 O O . GLU A 1 189 ? -30.211 3.807 36.291 1.00 98.00 189 GLU A O 1
ATOM 1510 N N . ARG A 1 190 ? -29.766 3.722 38.495 1.00 97.81 190 ARG A N 1
ATOM 1511 C CA . ARG A 1 190 ? -28.483 4.436 38.402 1.00 97.81 190 ARG A CA 1
ATOM 1512 C C . ARG A 1 190 ? -27.458 3.616 37.624 1.00 97.81 190 ARG A C 1
ATOM 1514 O O . ARG A 1 190 ? -26.899 4.135 36.667 1.00 97.81 190 ARG A O 1
ATOM 1521 N N . GLU A 1 191 ? -27.304 2.333 37.941 1.00 97.50 191 GLU A N 1
ATOM 1522 C CA . GLU A 1 191 ? -26.416 1.422 37.205 1.00 97.50 191 GLU A CA 1
ATOM 1523 C C . GLU A 1 191 ? -26.794 1.325 35.723 1.00 97.50 191 GLU A C 1
ATOM 1525 O O . GLU A 1 191 ? -25.926 1.376 34.857 1.00 97.50 191 GLU A O 1
ATOM 1530 N N . ALA A 1 192 ? -28.090 1.233 35.405 1.00 97.75 192 ALA A N 1
ATOM 1531 C CA . ALA A 1 192 ? -28.557 1.184 34.023 1.00 97.75 192 ALA A CA 1
ATOM 1532 C C . ALA A 1 192 ? -28.254 2.485 33.262 1.00 97.75 192 ALA A C 1
ATOM 1534 O O . ALA A 1 192 ? -27.883 2.436 32.089 1.00 97.75 192 ALA A O 1
ATOM 1535 N N . ARG A 1 193 ? -28.382 3.646 33.918 1.00 98.06 193 ARG A N 1
ATOM 1536 C CA . ARG A 1 193 ? -28.021 4.946 33.328 1.00 98.06 193 ARG A CA 1
ATOM 1537 C C . ARG A 1 193 ? -26.517 5.065 33.118 1.00 98.06 193 ARG A C 1
ATOM 1539 O O . ARG A 1 193 ? -26.096 5.434 32.029 1.00 98.06 193 ARG A O 1
ATOM 1546 N N . GLU A 1 194 ? -25.716 4.696 34.112 1.00 97.38 194 GLU A N 1
ATOM 1547 C CA . GLU A 1 194 ? -24.255 4.717 34.007 1.00 97.38 194 GLU A CA 1
ATOM 1548 C C . GLU A 1 194 ? -23.753 3.761 32.917 1.00 97.38 194 G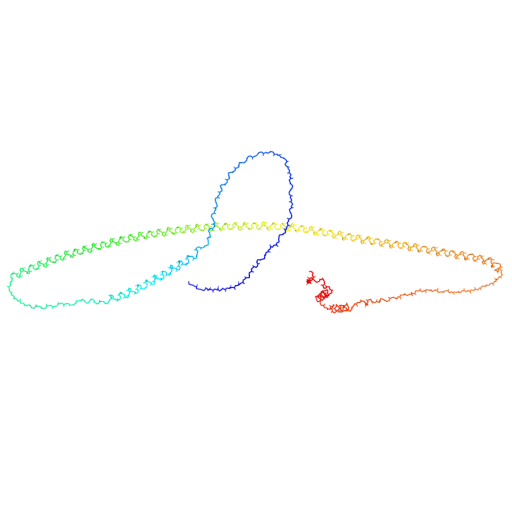LU A C 1
ATOM 1550 O O . GLU A 1 194 ? -22.896 4.139 32.121 1.00 97.38 194 GLU A O 1
ATOM 1555 N N . ALA A 1 195 ? -24.327 2.560 32.812 1.00 97.75 195 ALA A N 1
ATOM 1556 C CA . ALA A 1 195 ? -24.004 1.610 31.750 1.00 97.75 195 ALA A CA 1
ATOM 1557 C C . ALA A 1 195 ? -24.384 2.146 30.359 1.00 97.75 195 ALA A C 1
ATOM 1559 O O . ALA A 1 195 ? -23.610 2.005 29.411 1.00 97.75 195 ALA A O 1
ATOM 1560 N N . ALA A 1 196 ? -25.543 2.802 30.230 1.00 97.69 196 ALA A N 1
ATOM 1561 C CA . ALA A 1 196 ? -25.952 3.441 28.982 1.00 97.69 196 ALA A CA 1
ATOM 1562 C C . ALA A 1 196 ? -24.995 4.579 28.591 1.00 97.69 196 ALA A C 1
ATOM 1564 O O . ALA A 1 196 ? -24.542 4.634 27.447 1.00 97.69 196 ALA A O 1
ATOM 1565 N N . GLU A 1 197 ? -24.615 5.441 29.536 1.00 97.75 197 GLU A N 1
ATOM 1566 C CA . GLU A 1 197 ? -23.637 6.506 29.297 1.00 97.75 197 GLU A CA 1
ATOM 1567 C C . GLU A 1 197 ? -22.259 5.959 28.911 1.00 97.75 197 GLU A C 1
ATOM 1569 O O . GLU A 1 197 ? -21.622 6.482 27.997 1.00 97.75 197 GLU A O 1
ATOM 1574 N N . GLN A 1 198 ? -21.795 4.899 29.576 1.00 97.50 198 GLN A N 1
ATOM 1575 C CA . GLN A 1 198 ? -20.541 4.235 29.222 1.00 97.50 198 GLN A CA 1
ATOM 1576 C C . GLN A 1 198 ? -20.599 3.666 27.804 1.00 97.50 198 GLN A C 1
ATOM 1578 O O . GLN A 1 198 ? -19.684 3.913 27.021 1.00 97.50 198 GLN A O 1
ATOM 1583 N N . SER A 1 199 ? -21.693 2.989 27.442 1.00 97.12 199 SER A N 1
ATOM 1584 C CA . SER A 1 199 ? -21.868 2.445 26.091 1.00 97.12 199 SER A CA 1
ATOM 1585 C C . SER A 1 199 ? -21.861 3.537 25.016 1.00 97.12 199 SER A C 1
ATOM 1587 O O . SER A 1 199 ? -21.188 3.388 23.999 1.00 97.12 199 SER A O 1
ATOM 1589 N N . ALA A 1 200 ? -22.501 4.682 25.280 1.00 98.06 200 ALA A N 1
ATOM 1590 C CA . ALA A 1 200 ? -22.503 5.818 24.363 1.00 98.06 200 ALA A CA 1
ATOM 1591 C C . ALA A 1 200 ? -21.090 6.394 24.169 1.00 98.06 200 ALA A C 1
ATOM 1593 O O . ALA A 1 200 ? -20.669 6.632 23.038 1.00 98.06 200 ALA A O 1
ATOM 1594 N N . ARG A 1 201 ? -20.320 6.544 25.256 1.00 97.94 201 ARG A N 1
ATOM 1595 C CA . ARG A 1 201 ? -18.923 7.008 25.186 1.00 97.94 201 ARG A CA 1
ATOM 1596 C C . ARG A 1 201 ? -18.029 6.026 24.430 1.00 97.94 201 ARG A C 1
ATOM 1598 O O . ARG A 1 201 ? -17.169 6.449 23.662 1.00 97.94 201 ARG A O 1
ATOM 1605 N N . GLU A 1 202 ? -18.209 4.721 24.630 1.00 98.00 202 GLU A N 1
ATOM 1606 C CA . GLU A 1 202 ? -17.466 3.705 23.877 1.00 98.00 202 GLU A CA 1
ATOM 1607 C C . GLU A 1 202 ? -17.771 3.768 22.379 1.00 98.00 202 GLU A C 1
ATOM 1609 O O . GLU A 1 202 ? -16.851 3.673 21.563 1.00 98.00 202 GLU A O 1
ATOM 1614 N N . ASP A 1 203 ? -19.036 3.959 22.009 1.00 97.62 203 ASP A N 1
ATOM 1615 C CA . ASP A 1 203 ? -19.441 4.066 20.610 1.00 97.62 203 ASP A CA 1
ATOM 1616 C C . ASP A 1 203 ? -18.919 5.353 19.955 1.00 97.62 203 ASP A C 1
ATOM 1618 O O . ASP A 1 203 ? -18.426 5.294 18.827 1.00 97.62 203 ASP A O 1
ATOM 1622 N N . GLU A 1 204 ? -18.901 6.484 20.665 1.00 98.31 204 GLU A N 1
ATOM 1623 C CA . GLU A 1 204 ? -18.243 7.718 20.206 1.00 98.31 204 GLU A CA 1
ATOM 1624 C C . GLU A 1 204 ? -16.740 7.504 19.962 1.00 98.31 204 GLU A C 1
ATOM 1626 O O . GLU A 1 204 ? -16.205 7.896 18.921 1.00 98.31 204 GLU A O 1
ATOM 1631 N N . VAL A 1 205 ? -16.045 6.820 20.879 1.00 98.25 205 VAL A N 1
ATOM 1632 C CA . VAL A 1 205 ? -14.620 6.487 20.716 1.00 98.25 205 VAL A CA 1
ATOM 1633 C C . VAL A 1 205 ? -14.408 5.553 19.524 1.00 98.25 205 VAL A C 1
ATOM 1635 O O . VAL A 1 205 ? -13.472 5.753 18.744 1.00 98.25 205 VAL A O 1
ATOM 1638 N N . ARG A 1 206 ? -15.273 4.550 19.336 1.00 97.88 206 ARG A N 1
ATOM 1639 C CA . ARG A 1 206 ? -15.222 3.648 18.173 1.00 97.88 206 ARG A CA 1
ATOM 1640 C C . ARG A 1 206 ? -15.414 4.409 16.867 1.00 97.88 206 ARG A C 1
ATOM 1642 O O . ARG A 1 206 ? -14.652 4.174 15.930 1.00 97.88 206 ARG A O 1
ATOM 1649 N N . GLN A 1 207 ? -16.374 5.329 16.809 1.00 98.31 207 GLN A N 1
ATOM 1650 C CA . GLN A 1 207 ? -16.607 6.174 15.637 1.00 98.31 207 GLN A CA 1
ATOM 1651 C C . GLN A 1 207 ? -15.395 7.064 15.344 1.00 98.31 207 GLN A C 1
ATOM 1653 O O . GLN A 1 207 ? -14.887 7.051 14.225 1.00 98.31 207 GLN A O 1
ATOM 1658 N N . ALA A 1 208 ? -14.842 7.739 16.354 1.00 98.19 208 ALA A N 1
ATOM 1659 C CA . ALA A 1 208 ? -13.650 8.572 16.193 1.00 98.19 208 ALA A CA 1
ATOM 1660 C C . ALA A 1 208 ? -12.429 7.768 15.702 1.00 98.19 208 ALA A C 1
ATOM 1662 O O . ALA A 1 208 ? -11.657 8.228 14.852 1.00 98.19 208 ALA A O 1
ATOM 1663 N N . LEU A 1 209 ? -12.248 6.540 16.201 1.00 98.06 209 LEU A N 1
ATOM 1664 C CA . LEU A 1 209 ? -11.207 5.632 15.717 1.00 98.06 209 LEU A CA 1
ATOM 1665 C C . LEU A 1 209 ? -11.461 5.188 14.273 1.00 98.06 209 LEU A C 1
ATOM 1667 O O . LEU A 1 209 ? -10.515 5.161 13.482 1.00 98.06 209 LEU A O 1
ATOM 1671 N N . ALA A 1 210 ? -12.707 4.870 13.917 1.00 98.19 210 ALA A N 1
ATOM 1672 C CA . ALA A 1 210 ? -13.087 4.501 12.558 1.00 98.19 210 ALA A CA 1
ATOM 1673 C C . ALA A 1 210 ? -12.813 5.647 11.573 1.00 98.19 210 ALA A C 1
ATOM 1675 O O . ALA A 1 210 ? -12.150 5.423 10.560 1.00 98.19 210 ALA A O 1
ATOM 1676 N N . GLU A 1 211 ? -13.197 6.880 11.912 1.00 98.44 211 GLU A N 1
ATOM 1677 C CA . GLU A 1 211 ? -12.887 8.071 11.115 1.00 98.44 211 GLU A CA 1
ATOM 1678 C C . GLU A 1 211 ? -11.379 8.280 10.961 1.00 98.44 211 GLU A C 1
ATOM 1680 O O . GLU A 1 211 ? -10.888 8.541 9.863 1.00 98.44 211 GLU A O 1
ATOM 1685 N N . ARG A 1 212 ? -10.602 8.140 12.041 1.00 98.19 212 ARG A N 1
ATOM 1686 C CA . ARG A 1 212 ? -9.138 8.264 11.970 1.00 98.19 212 ARG A CA 1
ATOM 1687 C C . ARG A 1 212 ? -8.525 7.193 11.067 1.00 98.19 212 ARG A C 1
ATOM 1689 O O . ARG A 1 212 ? -7.570 7.470 10.340 1.00 98.19 212 ARG A O 1
ATOM 1696 N N . CYS A 1 213 ? -9.030 5.965 11.128 1.00 98.19 213 CYS A N 1
ATOM 1697 C CA . CYS A 1 213 ? -8.603 4.883 10.247 1.00 98.19 213 CYS A CA 1
ATOM 1698 C C . CYS A 1 213 ? -8.982 5.162 8.790 1.00 98.19 213 CYS A C 1
ATOM 1700 O O . CYS A 1 213 ? -8.153 4.941 7.910 1.00 98.19 213 CYS A O 1
ATOM 1702 N N . GLN A 1 214 ? -10.172 5.705 8.539 1.00 98.38 214 GLN A N 1
ATOM 1703 C CA . GLN A 1 214 ? -10.599 6.115 7.207 1.00 98.38 214 GLN A CA 1
ATOM 1704 C C . GLN A 1 214 ? -9.694 7.215 6.639 1.00 98.38 214 GLN A C 1
ATOM 1706 O O . GLN A 1 214 ? -9.149 7.038 5.556 1.00 98.38 214 GLN A O 1
ATOM 1711 N N . ARG A 1 215 ? -9.423 8.282 7.403 1.00 98.25 215 ARG A N 1
ATOM 1712 C CA . ARG A 1 215 ? -8.515 9.362 6.975 1.00 98.25 215 ARG A CA 1
ATOM 1713 C C . ARG A 1 215 ? -7.115 8.844 6.646 1.00 98.25 215 ARG A C 1
ATOM 1715 O O . ARG A 1 215 ? -6.512 9.290 5.680 1.00 98.25 215 ARG A O 1
ATOM 1722 N N . ARG A 1 216 ? -6.597 7.881 7.420 1.00 97.88 216 ARG A N 1
ATOM 1723 C CA . ARG A 1 216 ? -5.303 7.241 7.116 1.00 97.88 216 ARG A CA 1
ATOM 1724 C C . ARG A 1 216 ? -5.337 6.443 5.816 1.00 97.88 216 ARG A C 1
ATOM 1726 O O . ARG A 1 216 ? -4.384 6.525 5.054 1.00 97.88 216 ARG A O 1
ATOM 1733 N N . ARG A 1 217 ? -6.421 5.710 5.545 1.00 98.25 217 ARG A N 1
ATOM 1734 C CA . ARG A 1 217 ? -6.595 4.996 4.268 1.00 98.25 217 ARG A CA 1
ATOM 1735 C C . ARG A 1 217 ? -6.675 5.967 3.093 1.00 98.25 217 ARG A C 1
ATOM 1737 O O . ARG A 1 217 ? -6.027 5.743 2.084 1.00 98.25 217 ARG A O 1
ATOM 1744 N N . GLU A 1 218 ? -7.419 7.060 3.236 1.00 98.31 218 GLU A N 1
ATOM 1745 C CA . GLU A 1 218 ? -7.514 8.102 2.206 1.00 98.31 218 GLU A CA 1
ATOM 1746 C C . GLU A 1 218 ? -6.157 8.771 1.947 1.00 98.31 218 GLU A C 1
ATOM 1748 O O . GLU A 1 218 ? -5.791 8.979 0.794 1.00 98.31 218 GLU A O 1
ATOM 1753 N N . GLN A 1 219 ? -5.374 9.047 2.996 1.00 97.75 219 GLN A N 1
ATOM 1754 C CA . GLN A 1 219 ? -4.004 9.555 2.858 1.00 97.75 219 GLN A CA 1
ATOM 1755 C C . GLN A 1 219 ? -3.097 8.566 2.121 1.00 97.75 219 GLN A C 1
ATOM 1757 O O . GLN A 1 219 ? -2.393 8.969 1.202 1.00 97.75 219 GLN A O 1
ATOM 1762 N N . GLN A 1 220 ? -3.153 7.279 2.475 1.00 98.25 220 GLN A N 1
ATOM 1763 C CA . GLN A 1 220 ? -2.390 6.236 1.786 1.00 98.25 220 GLN A CA 1
ATOM 1764 C C . GLN A 1 220 ? -2.760 6.148 0.303 1.00 98.25 220 GLN A C 1
ATOM 1766 O O . GLN A 1 220 ? -1.870 6.134 -0.538 1.00 98.25 220 GLN A O 1
ATOM 1771 N N . LEU A 1 221 ? -4.052 6.178 -0.035 1.00 98.44 221 LEU A N 1
ATOM 1772 C CA . LEU A 1 221 ? -4.500 6.173 -1.431 1.00 98.44 221 LEU A CA 1
ATOM 1773 C C . LEU A 1 221 ? -4.001 7.405 -2.200 1.00 98.44 221 LEU A C 1
ATOM 1775 O O . LEU A 1 221 ? -3.536 7.273 -3.327 1.00 98.44 221 LEU A O 1
ATOM 1779 N N . GLN A 1 222 ? -4.023 8.592 -1.588 1.00 98.31 222 GLN A N 1
ATOM 1780 C CA . GLN A 1 222 ? -3.470 9.800 -2.213 1.00 98.31 222 GLN A CA 1
ATOM 1781 C C . GLN A 1 222 ? -1.954 9.705 -2.430 1.00 98.31 222 GLN A C 1
ATOM 1783 O O . GLN A 1 222 ? -1.441 10.196 -3.436 1.00 98.31 222 GLN A O 1
ATOM 1788 N N . GLU A 1 223 ? -1.216 9.102 -1.498 1.00 98.00 223 GLU A N 1
ATOM 1789 C CA . GLU A 1 223 ? 0.221 8.859 -1.648 1.00 98.00 223 GLU A CA 1
ATOM 1790 C C . GLU A 1 223 ? 0.512 7.826 -2.741 1.00 98.00 223 GLU A C 1
ATOM 1792 O O . GLU A 1 223 ? 1.414 8.044 -3.550 1.00 98.00 223 GLU A O 1
ATOM 1797 N N . GLU A 1 224 ? -0.280 6.755 -2.827 1.00 98.19 224 GLU A N 1
ATOM 1798 C CA . GLU A 1 224 ? -0.203 5.767 -3.905 1.00 98.19 224 GLU A CA 1
ATOM 1799 C C . GLU A 1 224 ? -0.486 6.401 -5.270 1.00 98.19 224 GLU A C 1
ATOM 1801 O O . GLU A 1 224 ? 0.262 6.173 -6.217 1.00 98.19 224 GLU A O 1
ATOM 1806 N N . GLU A 1 225 ? -1.515 7.241 -5.386 1.00 98.25 225 GLU A N 1
ATOM 1807 C CA . GLU A 1 225 ? -1.825 7.970 -6.620 1.00 98.25 225 GLU A CA 1
ATOM 1808 C C . GLU A 1 225 ? -0.690 8.919 -7.022 1.00 98.25 225 GLU A C 1
ATOM 1810 O O . GLU A 1 225 ? -0.276 8.934 -8.182 1.00 98.25 225 GLU A O 1
ATOM 1815 N N . ARG A 1 226 ? -0.129 9.672 -6.067 1.00 98.31 226 ARG A N 1
ATOM 1816 C CA . ARG A 1 226 ? 1.045 10.526 -6.315 1.00 98.31 226 ARG A CA 1
ATOM 1817 C C . ARG A 1 226 ? 2.260 9.706 -6.738 1.00 98.31 226 ARG A C 1
ATOM 1819 O O . ARG A 1 226 ? 2.991 10.122 -7.634 1.00 98.31 226 ARG A O 1
ATOM 1826 N N . SER A 1 227 ? 2.478 8.552 -6.110 1.00 97.44 227 SER A N 1
ATOM 1827 C CA . SER A 1 227 ? 3.570 7.640 -6.447 1.00 97.44 227 SER A CA 1
ATOM 1828 C C . SER A 1 227 ? 3.414 7.092 -7.865 1.00 97.44 227 SER A C 1
ATOM 1830 O O . SER A 1 227 ? 4.354 7.187 -8.651 1.00 97.44 227 SER A O 1
ATOM 1832 N N . ARG A 1 228 ? 2.206 6.646 -8.235 1.00 98.38 228 ARG A N 1
ATOM 1833 C CA . ARG A 1 228 ? 1.879 6.194 -9.596 1.00 98.38 228 ARG A CA 1
ATOM 1834 C C . ARG A 1 228 ? 2.117 7.286 -10.631 1.00 98.38 228 ARG A C 1
ATOM 1836 O O . ARG A 1 228 ? 2.777 7.028 -11.626 1.00 98.38 228 ARG A O 1
ATOM 1843 N N . GLN A 1 229 ? 1.671 8.516 -10.378 1.00 97.75 229 GLN A N 1
ATOM 1844 C CA . GLN A 1 229 ? 1.913 9.639 -11.293 1.00 97.75 229 GLN A CA 1
ATOM 1845 C C . GLN A 1 229 ? 3.409 9.931 -11.475 1.00 97.75 229 GLN A C 1
ATOM 1847 O O . GLN A 1 229 ? 3.860 10.213 -12.584 1.00 97.75 229 GLN A O 1
ATOM 1852 N N . LEU A 1 230 ? 4.198 9.863 -10.400 1.00 97.56 230 LEU A N 1
ATOM 1853 C CA . LEU A 1 230 ? 5.650 10.025 -10.487 1.00 97.56 230 LEU A CA 1
ATOM 1854 C C . LEU A 1 230 ? 6.310 8.861 -11.231 1.00 97.56 230 LEU A C 1
ATOM 1856 O O . LEU A 1 230 ? 7.271 9.076 -11.968 1.00 97.56 230 LEU A O 1
ATOM 1860 N N . GLU A 1 231 ? 5.816 7.639 -11.052 1.00 96.62 231 GLU A N 1
ATOM 1861 C CA . GLU A 1 231 ? 6.293 6.468 -11.780 1.00 96.62 231 GLU A CA 1
ATOM 1862 C C . GLU A 1 231 ? 5.975 6.571 -13.275 1.00 96.62 231 GLU A C 1
ATOM 1864 O O . GLU A 1 231 ? 6.878 6.404 -14.091 1.00 96.62 231 GLU A O 1
ATOM 1869 N N . GLU A 1 232 ? 4.753 6.956 -13.643 1.00 97.75 232 GLU A N 1
ATOM 1870 C CA . GLU A 1 232 ? 4.356 7.230 -15.028 1.00 97.75 232 GLU A CA 1
ATOM 1871 C C . GLU A 1 232 ? 5.227 8.327 -15.657 1.00 97.75 232 GLU A C 1
ATOM 1873 O O . GLU A 1 232 ? 5.691 8.179 -16.786 1.00 97.75 232 GLU A O 1
ATOM 1878 N N . GLN A 1 233 ? 5.537 9.400 -14.919 1.00 96.50 233 GLN A N 1
ATOM 1879 C CA . GLN A 1 233 ? 6.464 10.436 -15.390 1.00 96.50 233 GLN A CA 1
ATOM 1880 C C . GLN A 1 233 ? 7.879 9.889 -15.611 1.00 96.50 233 GLN A C 1
ATOM 1882 O O . GLN A 1 233 ? 8.507 10.191 -16.627 1.00 96.50 233 GLN A O 1
ATOM 1887 N N . ARG A 1 234 ? 8.394 9.064 -14.690 1.00 95.69 234 ARG A N 1
ATOM 1888 C CA . ARG A 1 234 ? 9.714 8.426 -14.833 1.00 95.69 234 ARG A CA 1
ATOM 1889 C C . ARG A 1 234 ? 9.750 7.488 -16.034 1.00 95.69 234 ARG A C 1
ATOM 1891 O O . ARG A 1 234 ? 10.715 7.531 -16.796 1.00 95.69 234 ARG A O 1
ATOM 1898 N N . GLN A 1 235 ? 8.706 6.683 -16.219 1.00 95.62 235 GLN A N 1
ATOM 1899 C CA . GLN A 1 235 ? 8.564 5.794 -17.368 1.00 95.62 235 GLN A CA 1
ATOM 1900 C C . GLN A 1 235 ? 8.483 6.594 -18.671 1.00 95.62 235 GLN A C 1
ATOM 1902 O O . GLN A 1 235 ? 9.203 6.272 -19.610 1.00 95.62 235 GLN A O 1
ATOM 1907 N N . GLY A 1 236 ? 7.711 7.684 -18.712 1.00 96.06 236 GLY A N 1
ATOM 1908 C CA . GLY A 1 236 ? 7.618 8.560 -19.880 1.00 96.06 236 GLY A CA 1
ATOM 1909 C C . GLY A 1 236 ? 8.956 9.205 -20.258 1.00 96.06 236 GLY A C 1
ATOM 1910 O O . GLY A 1 236 ? 9.335 9.204 -21.427 1.00 96.06 236 GLY A O 1
ATOM 1911 N N . VAL A 1 237 ? 9.728 9.692 -19.279 1.00 96.81 237 VAL A N 1
ATOM 1912 C CA . VAL A 1 237 ? 11.083 10.229 -19.520 1.00 96.81 237 VAL A CA 1
ATOM 1913 C C . VAL A 1 237 ? 12.038 9.133 -19.995 1.00 96.81 237 VAL A C 1
ATOM 1915 O O . VAL A 1 237 ? 12.815 9.361 -20.921 1.00 96.81 237 VAL A O 1
ATOM 1918 N N . ALA A 1 238 ? 11.996 7.946 -19.386 1.00 95.50 238 ALA A N 1
ATOM 1919 C CA . ALA A 1 238 ? 12.820 6.818 -19.809 1.00 95.50 238 ALA A CA 1
ATOM 1920 C C . ALA A 1 238 ? 12.474 6.371 -21.237 1.00 95.50 238 ALA A C 1
ATOM 1922 O O . ALA A 1 238 ? 13.376 6.140 -22.037 1.00 95.50 238 ALA A O 1
ATOM 1923 N N . GLN A 1 239 ? 11.186 6.313 -21.578 1.00 96.19 239 GLN A N 1
ATOM 1924 C CA . GLN A 1 239 ? 10.706 5.978 -22.915 1.00 96.19 239 GLN A CA 1
ATOM 1925 C C . GLN A 1 239 ? 11.136 7.024 -23.947 1.00 96.19 239 GLN A C 1
ATOM 1927 O O . GLN A 1 239 ? 11.616 6.655 -25.012 1.00 96.19 239 GLN A O 1
ATOM 1932 N N . ALA A 1 240 ? 11.045 8.316 -23.620 1.00 97.00 240 ALA A N 1
ATOM 1933 C CA . ALA A 1 240 ? 11.518 9.383 -24.499 1.00 97.00 240 ALA A CA 1
ATOM 1934 C C . ALA A 1 240 ? 13.035 9.298 -24.747 1.00 97.00 240 ALA A C 1
ATOM 1936 O O . ALA A 1 240 ? 13.485 9.464 -25.876 1.00 97.00 240 ALA A O 1
ATOM 1937 N N . ARG A 1 241 ? 13.833 8.991 -23.713 1.00 97.69 241 ARG A N 1
ATOM 1938 C CA . ARG A 1 241 ? 15.282 8.759 -23.866 1.00 97.69 241 ARG A CA 1
ATOM 1939 C C . ARG A 1 241 ? 15.580 7.536 -24.729 1.00 97.69 241 ARG A C 1
ATOM 1941 O O . ARG A 1 241 ? 16.493 7.584 -25.544 1.00 97.69 241 ARG A O 1
ATOM 1948 N N . TRP A 1 242 ? 14.811 6.461 -24.565 1.00 97.62 242 TRP A N 1
ATOM 1949 C CA . TRP A 1 242 ? 14.933 5.275 -25.410 1.00 97.62 242 TRP A CA 1
ATOM 1950 C C . TRP A 1 242 ? 14.615 5.575 -26.872 1.00 97.62 242 TRP A C 1
ATOM 1952 O O . TRP A 1 242 ? 15.391 5.188 -27.734 1.00 97.62 242 TRP A O 1
ATOM 1962 N N . GLN A 1 243 ? 13.549 6.326 -27.147 1.00 97.12 243 GLN A N 1
ATOM 1963 C CA . GLN A 1 243 ? 13.212 6.752 -28.508 1.00 97.12 243 GLN A CA 1
ATOM 1964 C C . GLN A 1 243 ? 14.310 7.625 -29.122 1.00 97.12 243 GLN A C 1
ATOM 1966 O O . GLN A 1 243 ? 14.684 7.416 -30.268 1.00 97.12 243 GLN A O 1
ATOM 1971 N N . GLN A 1 244 ? 14.884 8.558 -28.356 1.00 97.88 244 GLN A N 1
ATOM 1972 C CA . GLN A 1 244 ? 16.025 9.356 -28.821 1.00 97.88 244 GLN A CA 1
ATOM 1973 C C . GLN A 1 244 ? 17.228 8.477 -29.175 1.00 97.88 244 GLN A C 1
ATOM 1975 O O . GLN A 1 244 ? 17.848 8.675 -30.215 1.00 97.88 244 GLN A O 1
ATOM 1980 N N . PHE A 1 245 ? 17.529 7.481 -28.342 1.00 98.19 245 PHE A N 1
ATOM 1981 C CA . PHE A 1 245 ? 18.603 6.532 -28.612 1.00 98.19 245 PHE A CA 1
ATOM 1982 C C . PHE A 1 245 ? 18.324 5.673 -29.857 1.00 98.19 245 PHE A C 1
ATOM 1984 O O . PHE A 1 245 ? 19.225 5.454 -30.663 1.00 98.19 245 PHE A O 1
ATOM 1991 N N . GLU A 1 246 ? 17.083 5.215 -30.052 1.00 98.00 246 GLU A N 1
ATOM 1992 C CA . GLU A 1 246 ? 16.667 4.501 -31.267 1.00 98.00 246 GLU A CA 1
ATOM 1993 C C . GLU A 1 246 ? 16.828 5.379 -32.517 1.00 98.00 246 GLU A C 1
ATOM 1995 O O . GLU A 1 246 ? 17.440 4.941 -33.490 1.00 98.00 246 GLU A O 1
ATOM 2000 N N . GLU A 1 247 ? 16.383 6.638 -32.474 1.00 98.12 247 GLU A N 1
ATOM 2001 C CA . GLU A 1 247 ? 16.564 7.595 -33.573 1.00 98.12 247 GLU A CA 1
ATOM 2002 C C . GLU A 1 247 ? 18.048 7.865 -33.881 1.00 98.12 247 GLU A C 1
ATOM 2004 O O . GLU A 1 247 ? 18.435 7.982 -35.045 1.00 98.12 247 GLU A O 1
ATOM 2009 N N . GLU A 1 248 ? 18.900 7.980 -32.859 1.00 98.25 248 GLU A N 1
ATOM 2010 C CA . GLU A 1 248 ? 20.348 8.151 -33.030 1.00 98.25 248 GLU A CA 1
ATOM 2011 C C . GLU A 1 248 ? 20.992 6.921 -33.679 1.00 98.25 248 GLU A C 1
ATOM 2013 O O . GLU A 1 248 ? 21.801 7.062 -34.600 1.00 98.25 248 GLU A O 1
ATOM 2018 N N . LEU A 1 249 ? 20.595 5.714 -33.264 1.00 98.19 249 LEU A N 1
ATOM 2019 C CA . LEU A 1 249 ? 21.040 4.479 -33.905 1.00 98.19 249 LEU A CA 1
ATOM 2020 C C . LEU A 1 249 ? 20.598 4.417 -35.368 1.00 98.19 249 LEU A C 1
ATOM 2022 O O . LEU A 1 249 ? 21.416 4.100 -36.231 1.00 98.19 249 LEU A O 1
ATOM 2026 N N . GLU A 1 250 ? 19.342 4.745 -35.671 1.00 98.25 250 GLU A N 1
ATOM 2027 C CA . GLU A 1 250 ? 18.837 4.786 -37.047 1.00 98.25 250 GLU A CA 1
ATOM 2028 C C . GLU A 1 250 ? 19.609 5.787 -37.914 1.00 98.25 250 GLU A C 1
ATOM 2030 O O . GLU A 1 250 ? 19.949 5.480 -39.060 1.00 98.25 250 GLU A O 1
ATOM 2035 N N . ARG A 1 251 ? 19.953 6.962 -37.367 1.00 98.06 251 ARG A N 1
ATOM 2036 C CA . ARG A 1 251 ? 20.794 7.949 -38.061 1.00 98.06 251 ARG A CA 1
ATOM 2037 C C . ARG A 1 251 ? 22.179 7.393 -38.363 1.00 98.06 251 ARG A C 1
ATOM 2039 O O . ARG A 1 251 ? 22.614 7.489 -39.507 1.00 98.06 251 ARG A O 1
ATOM 2046 N N . HIS A 1 252 ? 22.842 6.770 -37.391 1.00 97.75 252 HIS A N 1
ATOM 2047 C CA . HIS A 1 252 ? 24.159 6.170 -37.610 1.00 97.75 252 HIS A CA 1
ATOM 2048 C C . HIS A 1 252 ? 24.125 5.030 -38.632 1.00 97.75 252 HIS A C 1
ATOM 2050 O O . HIS A 1 252 ? 25.009 4.943 -39.485 1.00 97.75 252 HIS A O 1
ATOM 2056 N N . TRP A 1 253 ? 23.083 4.197 -38.608 1.00 97.94 253 TRP A N 1
ATOM 2057 C CA . TRP A 1 253 ? 22.871 3.171 -39.629 1.00 97.94 253 TRP A CA 1
ATOM 2058 C C . TRP A 1 253 ? 22.681 3.779 -41.020 1.00 97.94 253 TRP A C 1
ATOM 2060 O O . TRP A 1 253 ? 23.323 3.342 -41.976 1.00 97.94 253 TRP A O 1
ATOM 2070 N N . ALA A 1 254 ? 21.853 4.818 -41.143 1.00 97.94 254 ALA A N 1
ATOM 2071 C CA . ALA A 1 254 ? 21.631 5.507 -42.410 1.00 97.94 254 ALA A CA 1
ATOM 2072 C C . ALA A 1 254 ? 22.905 6.194 -42.937 1.00 97.94 254 ALA A C 1
ATOM 2074 O O . ALA A 1 254 ? 23.176 6.157 -44.140 1.00 97.94 254 ALA A O 1
ATOM 2075 N N . GLU A 1 255 ? 23.705 6.799 -42.055 1.00 98.00 255 GLU A N 1
ATOM 2076 C CA . GLU A 1 255 ? 25.005 7.392 -42.388 1.00 98.00 255 GLU A CA 1
ATOM 2077 C C . GLU A 1 255 ? 25.994 6.336 -42.889 1.00 98.00 255 GLU A C 1
ATOM 2079 O O . GLU A 1 255 ? 26.621 6.535 -43.934 1.00 98.00 255 GLU A O 1
ATOM 2084 N N . GLN A 1 256 ? 26.087 5.195 -42.200 1.00 98.25 256 GLN A N 1
ATOM 2085 C CA . GLN A 1 256 ? 26.951 4.091 -42.604 1.00 98.25 256 GLN A CA 1
ATOM 2086 C C . GLN A 1 256 ? 26.521 3.513 -43.957 1.00 98.25 256 GLN A C 1
ATOM 2088 O O . GLN A 1 256 ? 27.359 3.347 -44.844 1.00 98.25 256 GLN A O 1
ATOM 2093 N N . GLU A 1 257 ? 25.225 3.263 -44.163 1.00 98.00 257 GLU A N 1
ATOM 2094 C CA . GLU A 1 257 ? 24.716 2.806 -45.459 1.00 98.00 257 GLU A CA 1
ATOM 2095 C C . GLU A 1 257 ? 25.024 3.808 -46.577 1.00 98.00 257 GLU A C 1
ATOM 2097 O O . GLU A 1 257 ? 25.398 3.416 -47.686 1.00 98.00 257 GLU A O 1
ATOM 2102 N N . ALA A 1 258 ? 24.874 5.108 -46.315 1.00 98.00 258 ALA A N 1
ATOM 2103 C CA . ALA A 1 258 ? 25.191 6.144 -47.289 1.00 98.00 258 ALA A CA 1
ATOM 2104 C C . ALA A 1 258 ? 26.691 6.169 -47.621 1.00 98.00 258 ALA A C 1
ATOM 2106 O O . ALA A 1 258 ? 27.055 6.339 -48.787 1.00 98.00 258 ALA A O 1
ATOM 2107 N N . GLU A 1 259 ? 27.565 5.984 -46.632 1.00 98.00 259 GLU A N 1
ATOM 2108 C CA . GLU A 1 259 ? 29.007 5.893 -46.851 1.00 98.00 259 GLU A CA 1
ATOM 2109 C C . GLU A 1 259 ? 29.386 4.631 -47.635 1.00 98.00 259 GLU A C 1
ATOM 2111 O O . GLU A 1 259 ? 30.161 4.709 -48.589 1.00 98.00 259 GLU A O 1
ATOM 2116 N N . GLU A 1 260 ? 28.801 3.478 -47.310 1.00 97.56 260 GLU A N 1
ATOM 2117 C CA . GLU A 1 260 ? 29.013 2.238 -48.059 1.00 97.56 260 GLU A CA 1
ATOM 2118 C C . GLU A 1 260 ? 28.548 2.372 -49.511 1.00 97.56 260 GLU A C 1
ATOM 2120 O O . GLU A 1 260 ? 29.276 1.984 -50.427 1.00 97.56 260 GLU A O 1
ATOM 2125 N N . ARG A 1 261 ? 27.398 3.015 -49.755 1.00 97.94 261 ARG A N 1
ATOM 2126 C CA . ARG A 1 261 ? 26.940 3.338 -51.115 1.00 97.94 261 ARG A CA 1
ATOM 2127 C C . ARG A 1 261 ? 27.932 4.238 -51.850 1.00 97.94 261 ARG A C 1
ATOM 2129 O O . ARG A 1 261 ? 28.259 3.946 -52.997 1.00 97.94 261 ARG A O 1
ATOM 2136 N N . ARG A 1 262 ? 28.481 5.271 -51.195 1.00 98.00 262 ARG A N 1
ATOM 2137 C CA . ARG A 1 262 ? 29.532 6.125 -51.786 1.00 98.00 262 ARG A CA 1
ATOM 2138 C C . ARG A 1 262 ? 30.781 5.318 -52.143 1.00 98.00 262 ARG A C 1
ATOM 2140 O O . ARG A 1 262 ? 31.281 5.449 -53.255 1.00 98.00 262 ARG A O 1
ATOM 2147 N N . ARG A 1 263 ? 31.247 4.439 -51.249 1.00 98.19 263 ARG A N 1
ATOM 2148 C CA . ARG A 1 263 ? 32.405 3.560 -51.499 1.00 98.19 263 ARG A CA 1
ATOM 2149 C C . ARG A 1 263 ? 32.164 2.626 -52.687 1.00 98.19 263 ARG A C 1
ATOM 2151 O O . ARG A 1 263 ? 33.063 2.436 -53.503 1.00 98.19 263 ARG A O 1
ATOM 2158 N N . LEU A 1 264 ? 30.960 2.064 -52.807 1.00 98.00 264 LEU A N 1
ATOM 2159 C CA . LEU A 1 264 ? 30.572 1.231 -53.950 1.00 98.00 264 LEU A CA 1
ATOM 2160 C C . LEU A 1 264 ? 30.528 2.035 -55.254 1.00 98.00 264 LEU A C 1
ATOM 2162 O O . LEU A 1 264 ? 31.034 1.567 -56.277 1.00 98.00 264 LEU A O 1
ATOM 2166 N N . ASP A 1 265 ? 29.969 3.244 -55.221 1.00 98.25 265 ASP A N 1
ATOM 2167 C CA . ASP A 1 265 ? 29.911 4.134 -56.380 1.00 98.25 265 ASP A CA 1
ATOM 2168 C C . ASP A 1 265 ? 31.308 4.555 -56.845 1.00 98.25 265 ASP A C 1
ATOM 2170 O O . ASP A 1 265 ? 31.587 4.537 -58.049 1.00 98.25 265 ASP A O 1
ATOM 2174 N N . ASP A 1 266 ? 32.198 4.891 -55.913 1.00 98.06 266 ASP A N 1
ATOM 2175 C CA . ASP A 1 266 ? 33.583 5.255 -56.206 1.00 98.06 266 ASP A CA 1
ATOM 2176 C C . ASP A 1 266 ? 34.367 4.058 -56.750 1.00 98.06 266 ASP A C 1
ATOM 2178 O O . ASP A 1 266 ? 34.993 4.173 -57.803 1.00 98.06 266 ASP A O 1
ATOM 2182 N N . TYR A 1 267 ? 34.220 2.871 -56.153 1.00 98.19 267 TYR A N 1
ATOM 2183 C CA . TYR A 1 267 ? 34.784 1.637 -56.705 1.00 98.19 267 TYR A CA 1
ATOM 2184 C C . TYR A 1 267 ? 34.291 1.367 -58.136 1.00 98.19 267 TYR A C 1
ATOM 2186 O O . TYR A 1 267 ? 35.074 1.025 -59.026 1.00 98.19 267 TYR A O 1
ATOM 2194 N N . ALA A 1 268 ? 32.994 1.555 -58.398 1.00 98.06 268 ALA A N 1
ATOM 2195 C CA . ALA A 1 268 ? 32.426 1.393 -59.731 1.00 98.06 268 ALA A CA 1
ATOM 2196 C C . ALA A 1 268 ? 32.936 2.459 -60.718 1.00 98.06 268 ALA A C 1
ATOM 2198 O O . ALA A 1 268 ? 33.129 2.165 -61.900 1.00 98.06 268 ALA A O 1
ATOM 2199 N N . ARG A 1 269 ? 33.149 3.705 -60.277 1.00 98.12 269 ARG A N 1
ATOM 2200 C CA . ARG A 1 269 ? 33.769 4.769 -61.088 1.00 98.12 269 ARG A CA 1
ATOM 2201 C C . ARG A 1 269 ? 35.217 4.438 -61.423 1.00 98.12 269 ARG A C 1
ATOM 2203 O O . ARG A 1 269 ? 35.575 4.508 -62.595 1.00 98.12 269 ARG A O 1
ATOM 2210 N N . ASP A 1 270 ? 36.015 4.031 -60.446 1.00 98.25 270 ASP A N 1
ATOM 2211 C CA . ASP A 1 270 ? 37.420 3.686 -60.659 1.00 98.25 270 ASP A CA 1
ATOM 2212 C C . ASP A 1 270 ? 37.563 2.474 -61.574 1.00 98.25 270 ASP A C 1
ATOM 2214 O O . ASP A 1 270 ? 38.374 2.484 -62.499 1.00 98.25 270 ASP A O 1
ATOM 2218 N N . ARG A 1 271 ? 36.700 1.466 -61.417 1.00 97.69 271 ARG A N 1
ATOM 2219 C CA . ARG A 1 271 ? 36.682 0.309 -62.315 1.00 97.69 271 ARG A CA 1
ATOM 2220 C C . ARG A 1 271 ? 36.299 0.678 -63.750 1.00 97.69 271 ARG A C 1
ATOM 2222 O O . ARG A 1 271 ? 36.875 0.129 -64.687 1.00 97.69 271 ARG A O 1
ATOM 2229 N N . ARG A 1 272 ? 35.366 1.622 -63.936 1.00 97.38 272 ARG A N 1
ATOM 2230 C CA . ARG A 1 272 ? 35.043 2.184 -65.261 1.00 97.38 272 ARG A CA 1
ATOM 2231 C C . ARG A 1 272 ? 36.232 2.937 -65.856 1.00 97.38 272 ARG A C 1
ATOM 2233 O O . ARG A 1 272 ? 36.573 2.680 -67.002 1.00 97.38 272 ARG A O 1
ATOM 2240 N N . ARG A 1 273 ? 36.912 3.780 -65.072 1.00 97.56 273 ARG A N 1
ATOM 2241 C CA . ARG A 1 273 ? 38.123 4.500 -65.511 1.00 97.56 273 ARG A CA 1
ATOM 2242 C C . ARG A 1 273 ? 39.235 3.547 -65.942 1.00 97.56 273 ARG A C 1
ATOM 2244 O O . ARG A 1 273 ? 39.782 3.723 -67.021 1.00 97.56 273 ARG A O 1
ATOM 2251 N N . GLN A 1 274 ? 39.513 2.509 -65.154 1.00 97.38 274 GLN A N 1
ATOM 2252 C CA . GLN A 1 274 ? 40.502 1.482 -65.504 1.00 97.38 274 GLN A CA 1
ATOM 2253 C C . GLN A 1 274 ? 40.154 0.778 -66.819 1.00 97.38 274 GLN A C 1
ATOM 2255 O O . GLN A 1 274 ? 41.033 0.508 -67.635 1.00 97.38 274 GLN A O 1
ATOM 2260 N N . PHE A 1 275 ? 38.870 0.484 -67.035 1.00 97.38 275 PHE A N 1
ATOM 2261 C CA . PHE A 1 275 ? 38.411 -0.123 -68.278 1.00 97.38 275 PHE A CA 1
ATOM 2262 C C . PHE A 1 275 ? 38.572 0.831 -69.471 1.00 97.38 275 PHE A C 1
ATOM 2264 O O . PHE A 1 275 ? 39.126 0.432 -70.490 1.00 97.38 275 PHE A O 1
ATOM 2271 N N . GLU A 1 276 ? 38.180 2.099 -69.329 1.00 97.50 276 GLU A N 1
ATOM 2272 C CA . GLU A 1 276 ? 38.383 3.127 -70.359 1.00 97.50 276 GLU A CA 1
ATOM 2273 C C . GLU A 1 276 ? 39.871 3.346 -70.680 1.00 97.50 276 GLU A C 1
ATOM 2275 O O . GLU A 1 276 ? 40.243 3.506 -71.840 1.00 97.50 276 GLU A O 1
ATOM 2280 N N . GLU A 1 277 ? 40.747 3.355 -69.673 1.00 97.00 277 GLU A N 1
ATOM 2281 C CA . GLU A 1 277 ? 42.199 3.449 -69.858 1.00 97.00 277 GLU A CA 1
ATOM 2282 C C . GLU A 1 277 ? 42.748 2.239 -70.612 1.00 97.00 277 GLU A C 1
ATOM 2284 O O . GLU A 1 277 ? 43.531 2.399 -71.550 1.00 97.00 277 GLU A O 1
ATOM 2289 N N . TRP A 1 278 ? 42.297 1.035 -70.257 1.00 97.56 278 TRP A N 1
ATOM 2290 C CA . TRP A 1 278 ? 42.649 -0.182 -70.978 1.00 97.56 278 TRP A CA 1
ATOM 2291 C C . TRP A 1 278 ? 42.179 -0.135 -72.439 1.00 97.56 278 TRP A C 1
ATOM 2293 O O . TRP A 1 278 ? 42.959 -0.453 -73.336 1.00 97.56 278 TRP A O 1
ATOM 2303 N N . GLU A 1 279 ? 40.957 0.336 -72.705 1.00 97.31 279 GLU A N 1
ATOM 2304 C CA . GLU A 1 279 ? 40.452 0.536 -74.068 1.00 97.31 279 GLU A CA 1
ATOM 2305 C C . GLU A 1 279 ? 41.277 1.565 -74.849 1.00 97.31 279 GLU A C 1
ATOM 2307 O O . GLU A 1 279 ? 41.580 1.342 -76.024 1.00 97.31 279 GLU A O 1
ATOM 2312 N N . ARG A 1 280 ? 41.694 2.669 -74.212 1.00 96.69 280 ARG A N 1
ATOM 2313 C CA . ARG A 1 280 ? 42.582 3.669 -74.831 1.00 96.69 280 ARG A CA 1
ATOM 2314 C C . ARG A 1 280 ? 43.945 3.072 -75.173 1.00 96.69 280 ARG A C 1
ATOM 2316 O O . ARG A 1 280 ? 44.426 3.288 -76.284 1.00 96.69 280 ARG A O 1
ATOM 2323 N N . CYS A 1 281 ? 44.548 2.305 -74.265 1.00 96.19 281 CYS A N 1
ATOM 2324 C CA . CYS A 1 281 ? 45.807 1.601 -74.513 1.00 96.19 281 CYS A CA 1
ATOM 2325 C C . CYS A 1 281 ? 45.665 0.596 -75.662 1.00 96.19 281 CYS A C 1
ATOM 2327 O O . CYS A 1 281 ? 46.476 0.604 -76.584 1.00 96.19 281 CYS A O 1
ATOM 2329 N N . LEU A 1 282 ? 44.594 -0.201 -75.665 1.00 94.88 282 LEU A N 1
ATOM 2330 C CA . LEU A 1 282 ? 44.307 -1.161 -76.729 1.00 94.88 282 LEU A CA 1
ATOM 2331 C C . LEU A 1 282 ? 44.090 -0.466 -78.082 1.00 94.88 282 LEU A C 1
ATOM 2333 O O . LEU A 1 282 ? 44.564 -0.945 -79.111 1.00 94.88 282 LEU A O 1
ATOM 2337 N N . ALA A 1 283 ? 43.386 0.668 -78.107 1.00 93.44 283 ALA A N 1
ATOM 2338 C CA . ALA A 1 283 ? 43.203 1.467 -79.314 1.00 93.44 283 ALA A CA 1
ATOM 2339 C C . ALA A 1 283 ? 44.536 2.040 -79.821 1.00 93.44 283 ALA A C 1
ATOM 2341 O O . ALA A 1 283 ? 44.804 1.977 -81.022 1.00 93.44 283 ALA A O 1
ATOM 2342 N N . ALA A 1 284 ? 45.389 2.536 -78.922 1.00 94.00 284 ALA A N 1
ATOM 2343 C CA . ALA A 1 284 ? 46.724 3.018 -79.261 1.00 94.00 284 ALA A CA 1
ATOM 2344 C C . ALA A 1 284 ? 47.623 1.891 -79.800 1.00 94.00 284 ALA A C 1
ATOM 2346 O O . ALA A 1 284 ? 48.320 2.091 -80.792 1.00 94.00 284 ALA A O 1
ATOM 2347 N N . GLU A 1 285 ? 47.579 0.692 -79.213 1.00 92.38 285 GLU A N 1
ATOM 2348 C CA . GLU A 1 285 ? 48.289 -0.484 -79.732 1.00 92.38 285 GLU A CA 1
ATOM 2349 C C . GLU A 1 285 ? 47.773 -0.896 -81.112 1.00 92.38 285 GLU A C 1
ATOM 2351 O O . GLU A 1 285 ? 48.567 -1.114 -82.024 1.00 92.38 285 GLU A O 1
ATOM 2356 N N . ARG A 1 286 ? 46.450 -0.930 -81.318 1.00 90.62 286 ARG A N 1
ATOM 2357 C CA . ARG A 1 286 ? 45.858 -1.193 -82.642 1.00 90.62 286 ARG A CA 1
ATOM 2358 C C . ARG A 1 286 ? 46.318 -0.178 -83.686 1.00 90.62 286 ARG A C 1
ATOM 2360 O O . ARG A 1 286 ? 46.610 -0.570 -84.812 1.00 90.62 286 ARG A O 1
ATOM 2367 N N . GLN A 1 287 ? 46.408 1.102 -83.323 1.00 89.31 287 GLN A N 1
ATOM 2368 C CA . GLN A 1 287 ? 46.951 2.141 -84.200 1.00 89.31 287 GLN A CA 1
ATOM 2369 C C . GLN A 1 287 ? 48.438 1.919 -84.489 1.00 89.31 287 GLN A C 1
ATOM 2371 O O . GLN A 1 287 ? 48.830 2.004 -85.648 1.00 89.31 287 GLN A O 1
ATOM 2376 N N . ARG A 1 288 ? 49.251 1.566 -83.482 1.00 90.19 288 ARG A N 1
ATOM 2377 C CA . ARG A 1 288 ? 50.669 1.218 -83.680 1.00 90.19 288 ARG A CA 1
ATOM 2378 C C . ARG A 1 288 ? 50.823 0.067 -84.667 1.00 90.19 288 ARG A C 1
ATOM 2380 O O . ARG A 1 288 ? 51.503 0.238 -85.672 1.00 90.19 288 ARG A O 1
ATOM 2387 N N . TYR A 1 289 ? 50.109 -1.040 -84.466 1.00 86.31 289 TYR A N 1
ATOM 2388 C CA . TYR A 1 289 ? 50.139 -2.173 -85.394 1.00 86.31 289 TYR A CA 1
ATOM 2389 C C . TYR A 1 289 ? 49.633 -1.817 -86.795 1.00 86.31 289 TYR A C 1
ATOM 2391 O O . TYR A 1 289 ? 50.191 -2.299 -87.778 1.00 86.31 289 TYR A O 1
ATOM 2399 N N . ALA A 1 290 ? 48.613 -0.961 -86.916 1.00 85.12 290 ALA A N 1
ATOM 2400 C CA . ALA A 1 290 ? 48.163 -0.469 -88.216 1.00 85.12 290 ALA A CA 1
ATOM 2401 C C . ALA A 1 290 ? 49.267 0.343 -88.914 1.00 85.12 290 ALA A C 1
ATOM 2403 O O . ALA A 1 290 ? 49.592 0.058 -90.064 1.00 85.12 290 ALA A O 1
ATOM 2404 N N . THR A 1 291 ? 49.914 1.277 -88.208 1.00 87.06 291 THR A N 1
ATOM 2405 C CA . THR A 1 291 ? 51.025 2.067 -88.762 1.00 87.06 291 THR A CA 1
ATOM 2406 C C . THR A 1 291 ? 52.260 1.222 -89.087 1.00 87.06 291 THR A C 1
ATOM 2408 O O . THR A 1 291 ? 52.902 1.447 -90.109 1.00 87.06 291 THR A O 1
ATOM 2411 N N . GLU A 1 292 ? 52.582 0.209 -88.277 1.00 84.19 292 GLU A N 1
ATOM 2412 C CA . GLU A 1 292 ? 53.661 -0.747 -88.557 1.00 84.19 292 GLU A CA 1
ATOM 2413 C C . GLU A 1 292 ? 53.343 -1.598 -89.791 1.00 84.19 292 GLU A C 1
ATOM 2415 O O . GLU A 1 292 ? 54.195 -1.770 -90.664 1.00 84.19 292 GLU A O 1
ATOM 2420 N N . ALA A 1 293 ? 52.105 -2.085 -89.918 1.00 79.69 293 ALA A N 1
ATOM 2421 C CA . ALA A 1 293 ? 51.661 -2.820 -91.097 1.00 79.69 293 ALA A CA 1
ATOM 2422 C C . ALA A 1 293 ? 51.724 -1.948 -92.362 1.00 79.69 293 ALA A C 1
ATOM 2424 O O . ALA A 1 293 ? 52.175 -2.419 -93.411 1.00 79.69 293 ALA A O 1
ATOM 2425 N N . GLU A 1 294 ? 51.332 -0.675 -92.264 1.00 75.12 294 GLU A N 1
ATOM 2426 C CA . GLU A 1 294 ? 51.469 0.313 -93.337 1.00 75.12 294 GLU A CA 1
ATOM 2427 C C . GLU A 1 294 ? 52.937 0.566 -93.696 1.00 75.12 294 GLU A C 1
ATOM 2429 O O . GLU A 1 294 ? 53.278 0.571 -94.881 1.00 75.12 294 GLU A O 1
ATOM 2434 N N . PHE A 1 295 ? 53.824 0.694 -92.705 1.00 74.56 295 PHE A N 1
ATOM 2435 C CA . PHE A 1 295 ? 55.261 0.862 -92.923 1.00 74.56 295 PHE A CA 1
ATOM 2436 C C . PHE A 1 295 ? 55.876 -0.360 -93.616 1.00 74.56 295 PHE A C 1
ATOM 2438 O O . PHE A 1 295 ? 56.570 -0.215 -94.622 1.00 74.56 295 PHE A O 1
ATOM 2445 N N . CYS A 1 296 ? 55.564 -1.579 -93.168 1.00 78.19 296 CYS A N 1
ATOM 2446 C CA . CYS A 1 296 ? 56.006 -2.810 -93.827 1.00 78.19 296 CYS A CA 1
ATOM 2447 C C . CYS A 1 296 ? 55.440 -2.950 -95.248 1.00 78.19 296 CYS A C 1
ATOM 2449 O O . CYS A 1 296 ? 56.106 -3.492 -96.133 1.00 78.19 296 CYS A O 1
ATOM 2451 N N . ALA A 1 297 ? 54.209 -2.497 -95.494 1.00 74.06 297 ALA A N 1
ATOM 2452 C CA . ALA A 1 297 ? 53.631 -2.477 -96.835 1.00 74.06 297 ALA A CA 1
ATOM 2453 C C . ALA A 1 297 ? 54.319 -1.435 -97.734 1.00 74.06 297 ALA A C 1
ATOM 2455 O O . ALA A 1 297 ? 54.572 -1.714 -98.906 1.00 74.06 297 ALA A O 1
ATOM 2456 N N . ALA A 1 298 ? 54.660 -0.261 -97.198 1.00 70.31 298 ALA A N 1
ATOM 2457 C CA . ALA A 1 298 ? 55.417 0.770 -97.901 1.00 70.31 298 ALA A CA 1
ATOM 2458 C C . ALA A 1 298 ? 56.845 0.306 -98.228 1.00 70.31 298 ALA A C 1
ATOM 2460 O O . ALA A 1 298 ? 57.272 0.458 -99.372 1.00 70.31 298 ALA A O 1
ATOM 2461 N N . ALA A 1 299 ? 57.533 -0.341 -97.281 1.00 77.75 299 ALA A N 1
ATOM 2462 C CA . ALA A 1 299 ? 58.847 -0.948 -97.487 1.00 77.75 299 ALA A CA 1
ATOM 2463 C C . ALA A 1 299 ? 58.800 -2.016 -98.589 1.00 77.75 299 ALA A C 1
ATOM 2465 O O . ALA A 1 299 ? 59.547 -1.920 -99.557 1.00 77.75 299 ALA A O 1
ATOM 2466 N N . ARG A 1 300 ? 57.831 -2.944 -98.538 1.00 80.88 300 ARG A N 1
ATOM 2467 C CA . ARG A 1 300 ? 57.622 -3.941 -99.606 1.00 80.88 300 ARG A CA 1
ATOM 2468 C C . ARG A 1 300 ? 57.324 -3.307 -100.964 1.00 80.88 300 ARG A C 1
ATOM 2470 O O . ARG A 1 300 ? 57.785 -3.802 -101.986 1.00 80.88 300 ARG A O 1
ATOM 2477 N N . ARG A 1 301 ? 56.569 -2.202 -101.010 1.00 78.88 301 ARG A N 1
ATOM 2478 C CA . ARG A 1 301 ? 56.333 -1.450 -102.257 1.00 78.88 301 ARG A CA 1
ATOM 2479 C C . ARG A 1 301 ? 57.603 -0.779 -102.773 1.00 78.88 301 ARG A C 1
ATOM 2481 O O . ARG A 1 301 ? 57.787 -0.711 -103.984 1.00 78.88 301 ARG A O 1
ATOM 2488 N N . GLN A 1 302 ? 58.455 -0.270 -101.889 1.00 80.56 302 GLN A N 1
ATOM 2489 C CA . GLN A 1 302 ? 59.732 0.326 -102.266 1.00 80.56 302 GLN A CA 1
ATOM 2490 C C . GLN A 1 302 ? 60.702 -0.741 -102.777 1.00 80.56 302 GLN A C 1
ATOM 2492 O O . GLN A 1 302 ? 61.244 -0.561 -103.861 1.00 80.56 302 GLN A O 1
ATOM 2497 N N . GLU A 1 303 ? 60.825 -1.871 -102.078 1.00 84.38 303 GLU A N 1
ATOM 2498 C CA . GLU A 1 303 ? 61.584 -3.045 -102.526 1.00 84.38 303 GLU A CA 1
ATOM 2499 C C . GLU A 1 303 ? 61.087 -3.546 -103.884 1.00 84.38 303 GLU A C 1
ATOM 2501 O O . GLU A 1 303 ? 61.887 -3.765 -104.788 1.00 84.38 303 GLU A O 1
ATOM 2506 N N . ALA A 1 304 ? 59.767 -3.651 -104.071 1.00 82.44 304 ALA A N 1
ATOM 2507 C CA . ALA A 1 304 ? 59.177 -4.036 -105.350 1.00 82.44 304 ALA A CA 1
ATOM 2508 C C . ALA A 1 304 ? 59.499 -3.031 -106.466 1.00 82.44 304 ALA A C 1
ATOM 2510 O O . ALA A 1 304 ? 59.753 -3.441 -107.592 1.00 82.44 304 ALA A O 1
ATOM 2511 N N . ARG A 1 305 ? 59.530 -1.722 -106.175 1.00 81.94 305 ARG A N 1
ATOM 2512 C CA . ARG A 1 305 ? 59.940 -0.694 -107.148 1.00 81.94 305 ARG A CA 1
ATOM 2513 C C . ARG A 1 305 ? 61.425 -0.777 -107.476 1.00 81.94 305 ARG A C 1
ATOM 2515 O O . ARG A 1 305 ? 61.771 -0.671 -108.643 1.00 81.94 305 ARG A O 1
ATOM 2522 N N . THR A 1 306 ? 62.291 -0.973 -106.484 1.00 85.81 306 THR A N 1
ATOM 2523 C CA . THR A 1 306 ? 63.734 -1.128 -106.715 1.00 85.81 306 THR A CA 1
ATOM 2524 C C . THR A 1 306 ? 64.049 -2.425 -107.446 1.00 85.81 306 THR A C 1
ATOM 2526 O O . THR A 1 306 ? 64.897 -2.421 -108.327 1.00 85.81 306 THR A O 1
ATOM 2529 N N . ALA A 1 307 ? 63.338 -3.513 -107.136 1.00 82.56 307 ALA A N 1
ATOM 2530 C CA . ALA A 1 307 ? 63.439 -4.778 -107.853 1.00 82.56 307 ALA A CA 1
ATOM 2531 C C . ALA A 1 307 ? 62.933 -4.625 -109.290 1.00 82.56 307 ALA A C 1
ATOM 2533 O O . ALA A 1 307 ? 63.630 -5.027 -110.207 1.00 82.56 307 ALA A O 1
ATOM 2534 N N . ALA A 1 308 ? 61.795 -3.954 -109.504 1.00 79.19 308 ALA A N 1
ATOM 2535 C CA . ALA A 1 308 ? 61.301 -3.643 -110.843 1.00 79.19 308 ALA A CA 1
ATOM 2536 C C . ALA A 1 308 ? 62.275 -2.751 -111.632 1.00 79.19 308 ALA A C 1
ATOM 2538 O O . ALA A 1 308 ? 62.496 -3.004 -112.807 1.00 79.19 308 ALA A O 1
ATOM 2539 N N . GLN A 1 309 ? 62.902 -1.752 -111.001 1.00 79.56 309 GLN A N 1
ATOM 2540 C CA . GLN A 1 309 ? 63.932 -0.918 -111.633 1.00 79.56 309 GLN A CA 1
ATOM 2541 C C . GLN A 1 309 ? 65.219 -1.696 -111.929 1.00 79.56 309 GLN A C 1
ATOM 2543 O O . GLN A 1 309 ? 65.833 -1.475 -112.967 1.00 79.56 309 GLN A O 1
ATOM 2548 N N . ALA A 1 310 ? 65.641 -2.600 -111.044 1.00 80.31 310 ALA A N 1
ATOM 2549 C CA . ALA A 1 310 ? 66.787 -3.474 -111.280 1.00 80.31 310 ALA A CA 1
ATOM 2550 C C . ALA A 1 310 ? 66.495 -4.479 -112.404 1.00 80.31 310 ALA A C 1
ATOM 2552 O O . ALA A 1 310 ? 67.336 -4.681 -113.276 1.00 80.31 310 ALA A O 1
ATOM 2553 N N . ASP A 1 311 ? 65.287 -5.042 -112.435 1.00 78.06 311 ASP A N 1
ATOM 2554 C CA . ASP A 1 311 ? 64.802 -5.886 -113.523 1.00 78.06 311 ASP A CA 1
ATOM 2555 C C . ASP A 1 311 ? 64.695 -5.098 -114.831 1.00 78.06 311 ASP A C 1
ATOM 2557 O O . ASP A 1 311 ? 65.054 -5.620 -115.880 1.00 78.06 311 ASP A O 1
ATOM 2561 N N . GLU A 1 312 ? 64.252 -3.839 -114.808 1.00 72.94 312 GLU A N 1
ATOM 2562 C CA . GLU A 1 312 ? 64.323 -2.955 -115.972 1.00 72.94 312 GLU A CA 1
ATOM 2563 C C . GLU A 1 312 ? 65.781 -2.736 -116.389 1.00 72.94 312 GLU A C 1
ATOM 2565 O O . GLU A 1 312 ? 66.105 -2.903 -117.550 1.00 72.94 312 GLU A O 1
ATOM 2570 N N . GLN A 1 313 ? 66.719 -2.465 -115.488 1.00 75.94 313 GLN A N 1
ATOM 2571 C CA . GLN A 1 313 ? 68.122 -2.271 -115.879 1.00 75.94 313 GLN A CA 1
ATOM 2572 C C . GLN A 1 313 ? 68.793 -3.544 -116.421 1.00 75.94 313 GLN A C 1
ATOM 2574 O O . GLN A 1 313 ? 69.626 -3.460 -117.323 1.00 75.94 313 GLN A O 1
ATOM 2579 N N . PHE A 1 314 ? 68.437 -4.715 -115.892 1.00 69.94 314 PHE A N 1
ATOM 2580 C CA . PHE A 1 314 ? 69.037 -5.993 -116.273 1.00 69.94 314 PHE A CA 1
ATOM 2581 C C . PHE A 1 314 ? 68.354 -6.630 -117.492 1.00 69.94 314 PHE A C 1
ATOM 2583 O O . PHE A 1 314 ? 69.027 -7.147 -118.383 1.00 69.94 314 PHE A O 1
ATOM 2590 N N . TYR A 1 315 ? 67.022 -6.564 -117.564 1.00 64.88 315 TYR A N 1
ATOM 2591 C CA . TYR A 1 315 ? 66.218 -7.174 -118.624 1.00 64.88 315 TYR A CA 1
ATOM 2592 C C . TYR A 1 315 ? 65.681 -6.182 -119.666 1.00 64.88 315 TYR A C 1
ATOM 2594 O O . TYR A 1 315 ? 65.252 -6.656 -120.715 1.00 64.88 315 TYR A O 1
ATOM 2602 N N . ALA A 1 316 ? 65.700 -4.851 -119.484 1.00 57.00 316 ALA A N 1
ATOM 2603 C CA . ALA A 1 316 ? 65.296 -3.924 -120.563 1.00 57.00 316 ALA A CA 1
ATOM 2604 C C . ALA A 1 316 ? 66.098 -4.120 -121.859 1.00 57.00 316 ALA A C 1
ATOM 2606 O O . ALA A 1 316 ? 65.469 -4.095 -122.915 1.00 57.00 316 ALA A O 1
ATOM 2607 N N . PRO A 1 317 ? 67.413 -4.434 -121.836 1.00 55.03 317 PRO A N 1
ATOM 2608 C CA . PRO A 1 317 ? 68.139 -4.751 -123.066 1.00 55.03 317 PRO A CA 1
ATOM 2609 C C . PRO A 1 317 ? 67.713 -6.083 -123.715 1.00 55.03 317 PRO A C 1
ATOM 2611 O O . PRO A 1 317 ? 67.927 -6.277 -124.906 1.00 55.03 317 PRO A O 1
ATOM 2614 N N . GLN A 1 318 ? 67.117 -7.014 -122.956 1.00 52.09 318 GLN A N 1
ATOM 2615 C CA . GLN A 1 318 ? 66.659 -8.326 -123.448 1.00 52.09 318 GLN A CA 1
ATOM 2616 C C . GLN A 1 318 ? 65.158 -8.364 -123.787 1.00 52.09 318 GLN A C 1
ATOM 2618 O O . GLN A 1 318 ? 64.712 -9.252 -124.511 1.00 52.09 318 GLN A O 1
ATOM 2623 N N . ARG A 1 319 ? 64.367 -7.396 -123.307 1.00 50.56 319 ARG A N 1
ATOM 2624 C CA . ARG A 1 319 ? 62.922 -7.292 -123.580 1.00 50.56 319 ARG A CA 1
ATOM 2625 C C . ARG A 1 319 ? 62.594 -6.690 -124.948 1.00 50.56 319 ARG A C 1
ATOM 2627 O O . ARG A 1 319 ? 61.469 -6.857 -125.405 1.00 50.56 319 ARG A O 1
ATOM 2634 N N . GLU A 1 320 ? 63.555 -6.070 -125.636 1.00 49.47 320 GLU A N 1
ATOM 2635 C CA . GLU A 1 320 ? 63.356 -5.599 -127.017 1.00 49.47 320 GLU A CA 1
ATOM 2636 C C . GLU A 1 320 ? 63.314 -6.740 -128.057 1.00 49.47 320 GLU A C 1
ATOM 2638 O O . GLU A 1 320 ? 62.956 -6.505 -129.208 1.00 49.47 320 GLU A O 1
ATOM 2643 N N . THR A 1 321 ? 63.607 -7.994 -127.681 1.00 47.22 321 THR A N 1
ATOM 2644 C CA . THR A 1 321 ? 63.617 -9.140 -128.613 1.00 47.22 321 THR A CA 1
ATOM 2645 C C . THR A 1 321 ? 63.013 -10.424 -128.026 1.00 47.22 321 THR A C 1
ATOM 2647 O O . THR A 1 321 ? 63.666 -11.459 -127.977 1.00 47.22 321 THR A O 1
ATOM 2650 N N . ALA A 1 322 ? 61.734 -10.416 -127.630 1.00 39.78 322 ALA A N 1
ATOM 2651 C CA . ALA A 1 322 ? 60.969 -11.670 -127.514 1.00 39.78 322 ALA A CA 1
ATOM 2652 C C . ALA A 1 322 ? 59.439 -11.458 -127.557 1.00 39.78 322 ALA A C 1
ATOM 2654 O O . ALA A 1 322 ? 58.902 -10.745 -126.708 1.00 39.78 322 ALA A O 1
ATOM 2655 N N . PRO A 1 323 ? 58.710 -12.108 -128.489 1.00 41.06 323 PRO A N 1
ATOM 2656 C CA . PRO A 1 323 ? 57.254 -12.145 -128.497 1.00 41.06 323 PRO A CA 1
ATOM 2657 C C . PRO A 1 323 ? 56.723 -13.404 -127.786 1.00 41.06 323 PRO A C 1
ATOM 2659 O O . PRO A 1 323 ? 57.111 -14.521 -128.120 1.00 41.06 323 PRO A O 1
ATOM 2662 N N . GLY A 1 324 ? 55.750 -13.242 -126.885 1.00 38.59 324 GLY A N 1
ATOM 2663 C CA . GLY A 1 324 ? 54.717 -14.265 -126.670 1.00 38.59 324 GLY A CA 1
ATOM 2664 C C . GLY A 1 324 ? 54.274 -14.536 -125.217 1.00 38.59 324 GLY A C 1
ATOM 2665 O O . GLY A 1 324 ? 55.070 -14.367 -124.299 1.00 38.59 324 GLY A O 1
ATOM 2666 N N . PRO A 1 325 ? 53.005 -14.959 -124.991 1.00 51.62 325 PRO A N 1
ATOM 2667 C CA . PRO A 1 325 ? 52.267 -14.750 -123.735 1.00 51.62 325 PRO A CA 1
ATOM 2668 C C . PRO A 1 325 ? 51.853 -16.057 -123.036 1.00 51.62 325 PRO A C 1
ATOM 2670 O O . PRO A 1 325 ? 51.226 -16.907 -123.665 1.00 51.62 325 PRO A O 1
ATOM 2673 N N . TRP A 1 326 ? 52.182 -16.260 -121.757 1.00 45.47 326 TRP A N 1
ATOM 2674 C CA . TRP A 1 326 ? 51.812 -17.494 -121.042 1.00 45.47 326 TRP A CA 1
ATOM 2675 C C . TRP A 1 326 ? 51.152 -17.180 -119.678 1.00 45.47 326 TRP A C 1
ATOM 2677 O O . TRP A 1 326 ? 51.665 -16.333 -118.945 1.00 45.47 326 TRP A O 1
ATOM 2687 N N . PRO A 1 327 ? 50.011 -17.820 -119.334 1.00 57.16 327 PRO A N 1
ATOM 2688 C CA . PRO A 1 327 ? 49.253 -17.587 -118.102 1.00 57.16 327 PRO A CA 1
ATOM 2689 C C . PRO A 1 327 ? 49.582 -18.629 -117.014 1.00 57.16 327 PRO A C 1
ATOM 2691 O O . PRO A 1 327 ? 49.944 -19.759 -117.330 1.00 57.16 327 PRO A O 1
ATOM 2694 N N . SER A 1 328 ? 49.406 -18.293 -115.732 1.00 39.94 328 SER A N 1
ATOM 2695 C CA . SER A 1 328 ? 49.346 -19.255 -114.605 1.00 39.94 328 SER A CA 1
ATOM 2696 C C . SER A 1 328 ? 48.803 -18.543 -113.357 1.00 39.94 328 SER A C 1
ATOM 2698 O O . SER A 1 328 ? 49.346 -17.520 -112.958 1.00 39.94 328 SER A O 1
ATOM 2700 N N . THR A 1 329 ? 47.568 -18.812 -112.920 1.00 37.44 329 THR A N 1
ATOM 2701 C CA . THR A 1 329 ? 47.043 -19.922 -112.079 1.00 37.44 329 THR A CA 1
ATOM 2702 C C . THR A 1 329 ? 47.180 -19.729 -110.563 1.00 37.44 329 THR A C 1
ATOM 2704 O O . THR A 1 329 ? 48.240 -19.439 -110.027 1.00 37.44 329 THR A O 1
ATOM 2707 N N . ALA A 1 330 ? 46.027 -19.933 -109.920 1.00 44.66 330 ALA A N 1
ATOM 2708 C CA . ALA A 1 330 ? 45.638 -19.853 -108.513 1.00 44.66 330 ALA A CA 1
ATOM 2709 C C . ALA A 1 330 ? 46.462 -20.637 -107.470 1.00 44.66 330 ALA A C 1
ATOM 2711 O O . ALA A 1 330 ? 46.999 -21.698 -107.772 1.00 44.66 330 ALA A O 1
ATOM 2712 N N . SER A 1 331 ? 46.378 -20.196 -106.203 1.00 38.97 331 SER A N 1
ATOM 2713 C CA . SER A 1 331 ? 46.217 -21.020 -104.972 1.00 38.97 331 SER A CA 1
ATOM 2714 C C . SER A 1 331 ? 46.210 -20.094 -103.741 1.00 38.97 331 SER A C 1
ATOM 2716 O O . SER A 1 331 ? 47.120 -19.291 -103.596 1.00 38.97 331 SER A O 1
ATOM 2718 N N . ALA A 1 332 ? 45.126 -19.946 -102.969 1.00 43.16 332 ALA A N 1
ATOM 2719 C CA . ALA A 1 332 ? 44.468 -20.868 -102.027 1.00 43.16 332 ALA A CA 1
ATOM 2720 C C . ALA A 1 332 ? 45.150 -20.991 -100.645 1.00 43.16 332 ALA A C 1
ATOM 2722 O O . ALA A 1 332 ? 46.371 -21.057 -100.547 1.00 43.16 332 ALA A O 1
ATOM 2723 N N . SER A 1 333 ? 44.290 -21.149 -99.624 1.00 37.47 333 SER A N 1
ATOM 2724 C CA . SER A 1 333 ? 44.511 -21.579 -98.224 1.00 37.47 333 SER A CA 1
ATOM 2725 C C . SER A 1 333 ? 44.717 -20.484 -97.164 1.00 37.47 333 SER A C 1
ATOM 2727 O O . SER A 1 333 ? 45.295 -19.445 -97.444 1.00 37.47 333 SER A O 1
ATOM 2729 N N . ALA A 1 334 ? 44.329 -20.644 -95.898 1.00 39.34 334 ALA A N 1
ATOM 2730 C CA . ALA A 1 334 ? 43.282 -21.410 -95.208 1.00 39.34 334 ALA A CA 1
ATOM 2731 C C . ALA A 1 334 ? 43.349 -20.974 -93.727 1.00 39.34 334 ALA A C 1
ATOM 2733 O O . ALA A 1 334 ? 44.432 -20.756 -93.187 1.00 39.34 334 ALA A O 1
ATOM 2734 N N . THR A 1 335 ? 42.200 -20.850 -93.071 1.00 49.94 335 THR A N 1
ATOM 2735 C CA . THR A 1 335 ? 42.024 -20.639 -91.623 1.00 49.94 335 THR A CA 1
ATOM 2736 C C . THR A 1 335 ? 42.469 -21.867 -90.813 1.00 49.94 335 THR A C 1
ATOM 2738 O O . THR A 1 335 ? 42.284 -22.991 -91.280 1.00 49.94 335 THR A O 1
ATOM 2741 N N . PRO A 1 336 ? 42.932 -21.688 -89.558 1.00 49.72 336 PRO A N 1
ATOM 2742 C CA . PRO A 1 336 ? 42.402 -22.553 -88.501 1.00 49.72 336 PRO A CA 1
ATOM 2743 C C . PRO A 1 336 ? 42.153 -21.848 -87.151 1.00 49.72 336 PRO A C 1
ATOM 2745 O O . PRO A 1 336 ? 42.940 -21.048 -86.657 1.00 49.72 336 PRO A O 1
ATOM 2748 N N . SER A 1 337 ? 41.046 -22.236 -86.523 1.00 43.44 337 SER A N 1
ATOM 2749 C CA . SER A 1 337 ? 40.825 -22.311 -85.066 1.00 43.44 337 SER A CA 1
ATOM 2750 C C . SER A 1 337 ? 40.600 -23.802 -84.730 1.00 43.44 337 SER A C 1
ATOM 2752 O O . SER A 1 337 ? 40.404 -24.569 -85.676 1.00 43.44 337 SER A O 1
ATOM 2754 N N . PRO A 1 338 ? 40.413 -24.254 -83.471 1.00 65.31 338 PRO A N 1
ATOM 2755 C CA . PRO A 1 338 ? 40.899 -23.866 -82.134 1.00 65.31 338 PRO A CA 1
ATOM 2756 C C . PRO A 1 338 ? 41.643 -25.086 -81.482 1.00 65.31 338 PRO A C 1
ATOM 2758 O O . PRO A 1 338 ? 42.111 -25.944 -82.230 1.00 65.31 338 PRO A O 1
ATOM 2761 N N . PRO A 1 339 ? 41.769 -25.236 -80.137 1.00 54.72 339 PRO A N 1
ATOM 2762 C CA . PRO A 1 339 ? 40.699 -25.965 -79.442 1.00 54.72 339 PRO A CA 1
ATOM 2763 C C . PRO A 1 339 ? 40.365 -25.515 -78.005 1.00 54.72 339 PRO A C 1
ATOM 2765 O O . PRO A 1 339 ? 41.200 -25.116 -77.198 1.00 54.72 339 PRO A O 1
ATOM 2768 N N . SER A 1 340 ? 39.075 -25.690 -77.723 1.00 47.59 340 SER A N 1
ATOM 2769 C CA . SER A 1 340 ? 38.423 -25.813 -76.422 1.00 47.59 340 SER A CA 1
ATOM 2770 C C . SER A 1 340 ? 38.725 -27.176 -75.785 1.00 47.59 340 SER A C 1
ATOM 2772 O O . SER A 1 340 ? 38.807 -28.180 -76.493 1.00 47.59 340 SER A O 1
ATOM 2774 N N . GLY A 1 341 ? 38.800 -27.220 -74.451 1.00 42.34 341 GLY A N 1
ATOM 2775 C CA . GLY A 1 341 ? 38.632 -28.457 -73.688 1.00 42.34 341 GLY A CA 1
ATOM 2776 C C . GLY A 1 341 ? 39.490 -28.527 -72.431 1.00 42.34 341 GLY A C 1
ATOM 2777 O O . GLY A 1 341 ? 40.617 -29.004 -72.479 1.00 42.34 341 GLY A O 1
ATOM 2778 N N . SER A 1 342 ? 38.934 -28.127 -71.286 1.00 43.38 342 SER A N 1
ATOM 2779 C CA . SER A 1 342 ? 39.478 -28.504 -69.979 1.00 43.38 342 SER A CA 1
ATOM 2780 C C . SER A 1 342 ? 38.331 -29.007 -69.095 1.00 43.38 342 SER A C 1
ATOM 2782 O O . SER A 1 342 ? 37.409 -28.238 -68.815 1.00 43.38 342 SER A O 1
ATOM 2784 N N . PRO A 1 343 ? 38.311 -30.293 -68.696 1.00 51.53 343 PRO A N 1
ATOM 2785 C CA . PRO A 1 343 ? 37.299 -30.812 -67.791 1.00 51.53 343 PRO A CA 1
ATOM 2786 C C . PRO A 1 343 ? 37.634 -30.429 -66.344 1.00 51.53 343 PRO A C 1
ATOM 2788 O O . PRO A 1 343 ? 38.731 -30.686 -65.845 1.00 51.53 343 PRO A O 1
ATOM 2791 N N . VAL A 1 344 ? 36.654 -29.848 -65.651 1.00 52.25 344 VAL A N 1
ATOM 2792 C CA . VAL A 1 344 ? 36.693 -29.577 -64.209 1.00 52.25 344 VAL A CA 1
ATOM 2793 C C . VAL A 1 344 ? 36.759 -30.911 -63.462 1.00 52.25 344 VAL A C 1
ATOM 2795 O O . VAL A 1 344 ? 35.770 -31.631 -63.328 1.00 52.25 344 VAL A O 1
ATOM 2798 N N . ARG A 1 345 ? 37.955 -31.261 -62.987 1.00 46.41 345 ARG A N 1
ATOM 2799 C CA . ARG A 1 345 ? 38.192 -32.415 -62.117 1.00 46.41 345 ARG A CA 1
ATOM 2800 C C . ARG A 1 345 ? 37.808 -32.019 -60.690 1.00 46.41 345 ARG A C 1
ATOM 2802 O O . ARG A 1 345 ? 38.477 -31.195 -60.072 1.00 46.41 345 ARG A O 1
ATOM 2809 N N . GLY A 1 346 ? 36.712 -32.588 -60.192 1.00 48.50 346 GLY A N 1
ATOM 2810 C CA . GLY A 1 346 ? 36.200 -32.358 -58.843 1.00 48.50 346 GLY A CA 1
ATOM 2811 C C . GLY A 1 346 ? 37.255 -32.607 -57.762 1.00 48.50 346 GLY A C 1
ATOM 2812 O O . GLY A 1 346 ? 37.880 -33.666 -57.692 1.00 48.50 346 GLY A O 1
ATOM 2813 N N . VAL A 1 347 ? 37.439 -31.608 -56.904 1.00 51.12 347 VAL A N 1
ATOM 2814 C CA . VAL A 1 347 ? 38.285 -31.662 -55.712 1.00 51.12 347 VAL A CA 1
ATOM 2815 C C . VAL A 1 347 ? 37.538 -32.457 -54.637 1.00 51.12 347 VAL A C 1
ATOM 2817 O O . VAL A 1 347 ? 36.669 -31.941 -53.946 1.00 51.12 347 VAL A O 1
ATOM 2820 N N . SER A 1 348 ? 37.838 -33.747 -54.502 1.00 55.44 348 SER A N 1
ATOM 2821 C CA . SER A 1 348 ? 37.378 -34.582 -53.374 1.00 55.44 348 SER A CA 1
ATOM 2822 C C . SER A 1 348 ? 38.470 -35.554 -52.923 1.00 55.44 348 SER A C 1
ATOM 2824 O O . SER A 1 348 ? 38.238 -36.737 -52.700 1.00 55.44 348 SER A O 1
ATOM 2826 N N . GLY A 1 349 ? 39.706 -35.054 -52.826 1.00 54.47 349 GLY A N 1
ATOM 2827 C CA . GLY A 1 349 ? 40.888 -35.872 -52.531 1.00 54.47 349 GLY A CA 1
ATOM 2828 C C . GLY A 1 349 ? 41.507 -35.713 -51.139 1.00 54.47 349 GLY A C 1
ATOM 2829 O O . GLY A 1 349 ? 42.400 -36.486 -50.815 1.00 54.47 349 GLY A O 1
ATOM 2830 N N . ARG A 1 350 ? 41.093 -34.743 -50.311 1.00 60.09 350 ARG A N 1
ATOM 2831 C CA . ARG A 1 350 ? 41.855 -34.371 -49.095 1.00 60.09 350 ARG A CA 1
ATOM 2832 C C . ARG A 1 350 ? 41.105 -34.421 -47.767 1.00 60.09 350 ARG A C 1
ATOM 2834 O O . ARG A 1 350 ? 41.645 -33.953 -46.778 1.00 60.09 350 ARG A O 1
ATOM 2841 N N . LEU A 1 351 ? 39.918 -35.016 -47.721 1.00 70.69 351 LEU A N 1
ATOM 2842 C CA . LEU A 1 351 ? 39.218 -35.174 -46.447 1.00 70.69 351 LEU A CA 1
ATOM 2843 C C . LEU A 1 351 ? 39.699 -36.427 -45.715 1.00 70.69 351 LEU A C 1
ATOM 2845 O O . LEU A 1 351 ? 39.767 -37.509 -46.321 1.00 70.69 351 LEU A O 1
ATOM 2849 N N . GLY A 1 352 ? 40.026 -36.274 -44.434 1.00 78.81 352 GLY A N 1
ATOM 2850 C CA . GLY A 1 352 ? 40.427 -37.360 -43.544 1.00 78.81 352 GLY A CA 1
ATOM 2851 C C . GLY A 1 352 ? 39.287 -38.360 -43.295 1.00 78.81 352 GLY A C 1
ATOM 2852 O O . GLY A 1 352 ? 38.120 -38.065 -43.564 1.00 78.81 352 GLY A O 1
ATOM 2853 N N . PRO A 1 353 ? 39.578 -39.567 -42.778 1.00 76.88 353 PRO A N 1
ATOM 2854 C CA . PRO A 1 353 ? 38.555 -40.583 -42.521 1.00 76.88 353 PRO A CA 1
ATOM 2855 C C . PRO A 1 353 ? 37.459 -40.105 -41.549 1.00 76.88 353 PRO A C 1
ATOM 2857 O O . PRO A 1 353 ? 36.297 -40.459 -41.739 1.00 76.88 353 PRO A O 1
ATOM 2860 N N . GLN A 1 354 ? 37.794 -39.245 -40.578 1.00 73.56 354 GLN A N 1
ATOM 2861 C CA . GLN A 1 354 ? 36.817 -38.615 -39.678 1.00 73.56 354 GLN A CA 1
ATOM 2862 C C . GLN A 1 354 ? 35.904 -37.610 -40.398 1.00 73.56 354 GLN A C 1
ATOM 2864 O O . GLN A 1 354 ? 34.690 -37.658 -40.228 1.00 73.56 354 GLN A O 1
ATOM 2869 N N . GLU A 1 355 ? 36.447 -36.755 -41.264 1.00 77.38 355 GLU A N 1
ATOM 2870 C CA . GLU A 1 355 ? 35.658 -35.772 -42.024 1.00 77.38 355 GLU A CA 1
ATOM 2871 C C . GLU A 1 355 ? 34.716 -36.456 -43.025 1.00 77.38 355 GLU A C 1
ATOM 2873 O O . GLU A 1 355 ? 33.576 -36.034 -43.215 1.00 77.38 355 GLU A O 1
ATOM 2878 N N . ARG A 1 356 ? 35.146 -37.579 -43.618 1.00 81.19 356 ARG A N 1
ATOM 2879 C CA . ARG A 1 356 ? 34.285 -38.406 -44.479 1.00 81.19 356 ARG A CA 1
ATOM 2880 C C . ARG A 1 356 ? 33.153 -39.078 -43.703 1.00 81.19 356 ARG A C 1
ATOM 2882 O O . ARG A 1 356 ? 32.067 -39.235 -44.256 1.00 81.19 356 ARG A O 1
ATOM 2889 N N . ALA A 1 357 ? 33.389 -39.489 -42.456 1.00 79.75 357 ALA A N 1
ATOM 2890 C CA . ALA A 1 357 ? 32.346 -40.047 -41.596 1.00 79.75 357 ALA A CA 1
ATOM 2891 C C . ALA A 1 357 ? 31.306 -38.979 -41.220 1.00 79.75 357 ALA A C 1
ATOM 2893 O O . ALA A 1 357 ? 30.109 -39.232 -41.325 1.00 79.75 357 ALA A O 1
ATOM 2894 N N . LEU A 1 358 ? 31.757 -37.761 -40.905 1.00 74.19 358 LEU A N 1
ATOM 2895 C CA . LEU A 1 358 ? 30.884 -36.624 -40.603 1.00 74.19 358 LEU A CA 1
ATOM 2896 C C . LEU A 1 358 ? 30.035 -36.198 -41.800 1.00 74.19 358 LEU A C 1
ATOM 2898 O O . LEU A 1 358 ? 28.843 -35.954 -41.646 1.00 74.19 358 LEU A O 1
ATOM 2902 N N . LEU A 1 359 ? 30.608 -36.159 -43.006 1.00 80.69 359 LEU A N 1
ATOM 2903 C CA . LEU A 1 359 ? 29.831 -35.865 -44.212 1.00 80.69 359 LEU A CA 1
ATOM 2904 C C . LEU A 1 359 ? 28.765 -36.930 -44.483 1.00 80.69 359 LEU A C 1
ATOM 2906 O O . LEU A 1 359 ? 27.657 -36.579 -44.877 1.00 80.69 359 LEU A O 1
ATOM 2910 N N . LYS A 1 360 ? 29.055 -38.211 -44.220 1.00 82.88 360 LYS A N 1
ATOM 2911 C CA . LYS A 1 360 ? 28.050 -39.283 -44.309 1.00 82.88 360 LYS A CA 1
ATOM 2912 C C . LYS A 1 360 ? 26.947 -39.125 -43.259 1.00 82.88 360 LYS A C 1
ATOM 2914 O O . LYS A 1 360 ? 25.778 -39.308 -43.588 1.00 82.88 360 LYS A O 1
ATOM 2919 N N . GLU A 1 361 ? 27.288 -38.750 -42.026 1.00 81.75 361 GLU A N 1
ATOM 2920 C CA . GLU A 1 361 ? 26.295 -38.482 -40.977 1.00 81.75 361 GLU A CA 1
ATOM 2921 C C . GLU A 1 361 ? 25.437 -37.248 -41.299 1.00 81.75 361 GLU A C 1
ATOM 2923 O O . GLU A 1 361 ? 24.213 -37.323 -41.210 1.00 81.75 361 GLU A O 1
ATOM 2928 N N . LEU A 1 362 ? 26.031 -36.148 -41.770 1.00 80.00 362 LEU A N 1
ATOM 2929 C CA . LEU A 1 362 ? 25.299 -34.952 -42.204 1.00 80.00 362 LEU A CA 1
ATOM 2930 C C . LEU A 1 362 ? 24.383 -35.242 -43.400 1.00 80.00 362 LEU A C 1
ATOM 2932 O O . LEU A 1 362 ? 23.243 -34.779 -43.431 1.00 80.00 362 LEU A O 1
ATOM 2936 N N . GLN A 1 363 ? 24.840 -36.065 -44.346 1.00 83.19 363 GLN A N 1
ATOM 2937 C CA . GLN A 1 363 ? 24.033 -36.487 -45.488 1.00 83.19 363 GLN A CA 1
ATOM 2938 C C . GLN A 1 363 ? 22.858 -37.383 -45.059 1.00 83.19 363 GLN A C 1
ATOM 2940 O O . GLN A 1 363 ? 21.770 -37.265 -45.619 1.00 83.19 363 GLN A O 1
ATOM 2945 N N . SER A 1 364 ? 23.023 -38.208 -44.016 1.00 79.88 364 SER A N 1
ATOM 2946 C CA . SER A 1 364 ? 21.927 -39.016 -43.449 1.00 79.88 364 SER A CA 1
ATOM 2947 C C . SER A 1 364 ? 20.850 -38.182 -42.737 1.00 79.88 364 SER A C 1
ATOM 2949 O O . SER A 1 364 ? 19.701 -38.604 -42.630 1.00 79.88 364 SER A O 1
ATOM 2951 N N . VAL A 1 365 ? 21.202 -36.976 -42.283 1.00 81.19 365 VAL A N 1
ATOM 2952 C CA . VAL A 1 365 ? 20.323 -36.071 -41.521 1.00 81.19 365 VAL A CA 1
ATOM 2953 C C . VAL A 1 365 ? 19.585 -35.089 -42.437 1.00 81.19 365 VAL A C 1
ATOM 2955 O O . VAL A 1 365 ? 18.580 -34.504 -42.038 1.00 81.19 365 VAL A O 1
ATOM 2958 N N . GLN A 1 366 ? 20.022 -34.953 -43.691 1.00 81.69 366 GLN A N 1
ATOM 2959 C CA . GLN A 1 366 ? 19.482 -33.994 -44.659 1.00 81.69 366 GLN A CA 1
ATOM 2960 C C . GLN A 1 366 ? 17.991 -34.215 -44.983 1.00 81.69 366 GLN A C 1
ATOM 2962 O O . GLN A 1 366 ? 17.313 -33.279 -45.399 1.00 81.69 366 GLN A O 1
ATOM 2967 N N . MET A 1 367 ? 17.470 -35.426 -44.750 1.00 83.38 367 MET A N 1
ATOM 2968 C CA . MET A 1 367 ? 16.058 -35.788 -44.955 1.00 83.38 367 MET A CA 1
ATOM 2969 C C . MET A 1 367 ? 15.217 -35.785 -43.662 1.00 83.38 367 MET A C 1
ATOM 2971 O O . MET A 1 367 ? 14.027 -36.085 -43.705 1.00 83.38 367 MET A O 1
ATOM 2975 N N . ALA A 1 368 ? 15.805 -35.457 -42.505 1.00 84.75 368 ALA A N 1
ATOM 2976 C CA . ALA A 1 368 ? 15.093 -35.406 -41.227 1.00 84.75 368 ALA A CA 1
ATOM 2977 C C . ALA A 1 368 ? 14.361 -34.057 -41.016 1.00 84.75 368 ALA A C 1
ATOM 2979 O O . ALA A 1 368 ? 14.759 -33.049 -41.602 1.00 84.75 368 ALA A O 1
ATOM 2980 N N . PRO A 1 369 ? 13.334 -33.992 -40.145 1.00 89.69 369 PRO A N 1
ATOM 2981 C CA . PRO A 1 369 ? 12.700 -32.743 -39.712 1.00 89.69 369 PRO A CA 1
ATOM 2982 C C . PRO A 1 369 ? 13.703 -31.705 -39.180 1.00 89.69 369 PRO A C 1
ATOM 2984 O O . PRO A 1 369 ? 14.688 -32.054 -38.527 1.00 89.69 369 PRO A O 1
ATOM 2987 N N . ARG A 1 370 ? 13.430 -30.411 -39.407 1.00 84.94 370 ARG A N 1
ATOM 2988 C CA . ARG A 1 370 ? 14.349 -29.286 -39.122 1.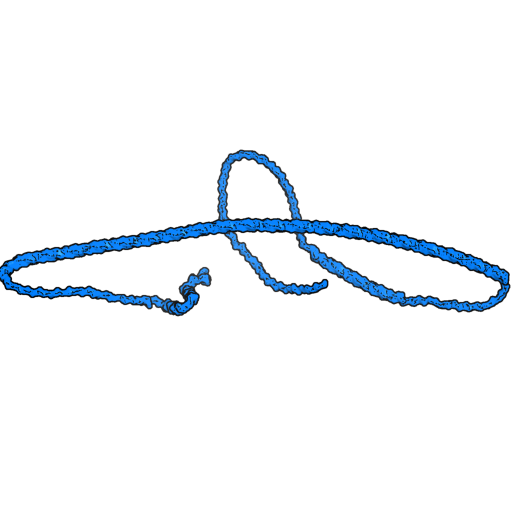00 84.94 370 ARG A CA 1
ATOM 2989 C C . ARG A 1 370 ? 14.845 -29.236 -37.669 1.00 84.94 370 ARG A C 1
ATOM 2991 O O . ARG A 1 370 ? 15.972 -28.817 -37.419 1.00 84.94 370 ARG A O 1
ATOM 2998 N N . GLU A 1 371 ? 14.030 -29.669 -36.716 1.00 86.75 371 GLU A N 1
ATOM 2999 C CA . GLU A 1 371 ? 14.388 -29.749 -35.292 1.00 86.75 371 GLU A CA 1
ATOM 3000 C C . GLU A 1 371 ? 15.436 -30.836 -35.022 1.00 86.75 371 GLU A C 1
ATOM 3002 O O . GLU A 1 371 ? 16.414 -30.591 -34.317 1.00 86.75 371 GLU A O 1
ATOM 3007 N N . ILE A 1 372 ? 15.300 -31.995 -35.672 1.00 85.19 372 ILE A N 1
ATOM 3008 C CA . ILE A 1 372 ? 16.259 -33.104 -35.595 1.00 85.19 372 ILE A CA 1
ATOM 3009 C C . ILE A 1 372 ? 17.570 -32.719 -36.289 1.00 85.19 372 ILE A C 1
ATOM 3011 O O . ILE A 1 372 ? 18.646 -33.022 -35.776 1.00 85.19 372 ILE A O 1
ATOM 3015 N N . GLN A 1 373 ? 17.500 -31.981 -37.404 1.00 86.12 373 GLN A N 1
ATOM 3016 C CA . GLN A 1 373 ? 18.690 -31.432 -38.064 1.00 86.12 373 GLN A CA 1
ATOM 3017 C C . GLN A 1 373 ? 19.460 -30.483 -37.139 1.00 86.12 373 GLN A C 1
ATOM 3019 O O . GLN A 1 373 ? 20.673 -30.619 -36.991 1.00 86.12 373 GLN A O 1
ATOM 3024 N N . LYS A 1 374 ? 18.761 -29.556 -36.469 1.00 89.12 374 LYS A N 1
ATOM 3025 C CA . LYS A 1 374 ? 19.375 -28.617 -35.517 1.00 89.12 374 LYS A CA 1
ATOM 3026 C C . LYS A 1 374 ? 20.010 -29.335 -34.329 1.00 89.12 374 LYS A C 1
ATOM 3028 O O . LYS A 1 374 ? 21.143 -29.014 -33.978 1.00 89.12 374 LYS A O 1
ATOM 3033 N N . ALA A 1 375 ? 19.311 -30.305 -33.738 1.00 87.50 375 ALA A N 1
ATOM 3034 C CA . ALA A 1 375 ? 19.831 -31.093 -32.623 1.00 87.50 375 ALA A CA 1
ATOM 3035 C C . ALA A 1 375 ? 21.099 -31.861 -33.028 1.00 87.50 375 ALA A C 1
ATOM 3037 O O . ALA A 1 375 ? 22.124 -31.753 -32.362 1.00 87.50 375 ALA A O 1
ATOM 3038 N N . LYS A 1 376 ? 21.076 -32.539 -34.183 1.00 86.88 376 LYS A N 1
ATOM 3039 C CA . LYS A 1 376 ? 22.228 -33.313 -34.657 1.00 86.88 376 LYS A CA 1
ATOM 3040 C C . LYS A 1 376 ? 23.426 -32.433 -35.017 1.00 86.88 376 LYS A C 1
ATOM 3042 O O . LYS A 1 376 ? 24.555 -32.788 -34.710 1.00 86.88 376 LYS A O 1
ATOM 3047 N N . VAL A 1 377 ? 23.197 -31.278 -35.647 1.00 85.94 377 VAL A N 1
ATOM 3048 C CA . VAL A 1 377 ? 24.269 -30.316 -35.958 1.00 85.94 377 VAL A CA 1
ATOM 3049 C C . VAL A 1 377 ? 24.873 -29.747 -34.674 1.00 85.94 377 VAL A C 1
ATOM 3051 O O . VAL A 1 377 ? 26.091 -29.618 -34.589 1.00 85.94 377 VAL A O 1
ATOM 3054 N N . LYS A 1 378 ? 24.051 -29.465 -33.655 1.00 87.75 378 LYS A N 1
ATOM 3055 C CA . LYS A 1 378 ? 24.525 -29.030 -32.336 1.00 87.75 378 LYS A CA 1
ATOM 3056 C C . LYS A 1 378 ? 25.392 -30.104 -31.670 1.00 87.75 378 LYS A C 1
ATOM 3058 O O . LYS A 1 378 ? 26.486 -29.781 -31.215 1.00 87.75 378 LYS A O 1
ATOM 3063 N N . ASP A 1 379 ? 24.959 -31.363 -31.683 1.00 85.69 379 ASP A N 1
ATOM 3064 C CA . ASP A 1 379 ? 25.734 -32.488 -31.140 1.00 85.69 379 ASP A CA 1
ATOM 3065 C C . ASP A 1 379 ? 27.065 -32.687 -31.881 1.00 85.69 379 ASP A C 1
ATOM 3067 O O . ASP A 1 379 ? 28.108 -32.892 -31.257 1.00 85.69 379 ASP A O 1
ATOM 3071 N N . LEU A 1 380 ? 27.059 -32.576 -33.214 1.00 84.50 380 LEU A N 1
ATOM 3072 C CA . LEU A 1 380 ? 28.270 -32.675 -34.031 1.00 84.50 380 LEU A CA 1
ATOM 3073 C C . LEU A 1 380 ? 29.247 -31.522 -33.764 1.00 84.50 380 LEU A C 1
ATOM 3075 O O . LEU A 1 380 ? 30.451 -31.758 -33.667 1.00 84.50 380 LEU A O 1
ATOM 3079 N N . LEU A 1 381 ? 28.744 -30.296 -33.592 1.00 82.69 381 LEU A N 1
ATOM 3080 C CA . LEU A 1 381 ? 29.561 -29.131 -33.237 1.00 82.69 381 LEU A CA 1
ATOM 3081 C C . LEU A 1 381 ? 30.185 -29.272 -31.845 1.00 82.69 381 LEU A C 1
ATOM 3083 O O . LEU A 1 381 ? 31.364 -28.966 -31.680 1.00 82.69 381 LEU A O 1
ATOM 3087 N N . LEU A 1 382 ? 29.429 -29.778 -30.866 1.00 82.25 382 LEU A N 1
ATOM 3088 C CA . LEU A 1 382 ? 29.931 -30.036 -29.513 1.00 82.25 382 LEU A CA 1
ATOM 3089 C C . LEU A 1 382 ? 31.012 -31.123 -29.500 1.00 82.25 382 LEU A C 1
ATOM 3091 O O . LEU A 1 382 ? 32.007 -30.993 -28.792 1.00 82.25 382 LEU A O 1
ATOM 3095 N N . ARG A 1 383 ? 30.855 -32.170 -30.318 1.00 80.75 383 ARG A N 1
ATOM 3096 C CA . ARG A 1 383 ? 31.854 -33.239 -30.453 1.00 80.75 383 ARG A CA 1
ATOM 3097 C C . ARG A 1 383 ? 33.140 -32.765 -31.132 1.00 80.75 383 ARG A C 1
ATOM 3099 O O . ARG A 1 383 ? 34.203 -33.313 -30.855 1.00 80.75 383 ARG A O 1
ATOM 3106 N N . TRP A 1 384 ? 33.049 -31.783 -32.029 1.00 78.12 384 TRP A N 1
ATOM 3107 C CA . TRP A 1 384 ? 34.202 -31.276 -32.778 1.00 78.12 384 TRP A CA 1
ATOM 3108 C C . TRP A 1 384 ? 34.945 -30.145 -32.058 1.00 78.12 384 TRP A C 1
ATOM 3110 O O . TRP A 1 384 ? 36.158 -30.011 -32.211 1.00 78.12 384 TRP A O 1
ATOM 3120 N N . HIS A 1 385 ? 34.238 -29.370 -31.233 1.00 79.75 385 HIS A N 1
ATOM 3121 C CA . HIS A 1 385 ? 34.796 -28.279 -30.437 1.00 79.75 385 HIS A CA 1
ATOM 3122 C C . HIS A 1 385 ? 34.476 -28.456 -28.944 1.00 79.75 385 HIS A C 1
ATOM 3124 O O . HIS A 1 385 ? 33.694 -27.670 -28.395 1.00 79.75 385 HIS A O 1
ATOM 3130 N N . PRO A 1 386 ? 35.086 -29.447 -28.266 1.00 72.25 386 PRO A N 1
ATOM 3131 C CA . PRO A 1 386 ? 34.869 -29.663 -26.833 1.00 72.25 386 PRO A CA 1
ATOM 3132 C C . PRO A 1 386 ? 35.213 -28.414 -25.999 1.00 72.25 386 PRO A C 1
ATOM 3134 O O . PRO A 1 386 ? 34.534 -28.118 -25.020 1.00 72.25 386 PRO A O 1
ATOM 3137 N N . ASP A 1 387 ? 36.177 -27.610 -26.455 1.00 73.00 387 ASP A N 1
ATOM 3138 C CA . ASP A 1 387 ? 36.658 -26.395 -25.780 1.00 73.00 387 ASP A CA 1
ATOM 3139 C C . ASP A 1 387 ? 35.664 -25.221 -25.792 1.00 73.00 387 ASP A C 1
ATOM 3141 O O . ASP A 1 387 ? 35.859 -24.231 -25.080 1.00 73.00 387 ASP A O 1
ATOM 3145 N N . LYS A 1 388 ? 34.623 -25.298 -26.635 1.00 69.25 388 LYS A N 1
ATOM 3146 C CA . LYS A 1 388 ? 33.547 -24.297 -26.731 1.00 69.25 388 LYS A CA 1
ATOM 3147 C C . LYS A 1 388 ? 32.278 -24.724 -25.994 1.00 69.25 388 LYS A C 1
ATOM 3149 O O . LYS A 1 388 ? 31.249 -24.063 -26.129 1.00 69.25 388 LYS A O 1
ATOM 3154 N N . ASN A 1 389 ? 32.334 -25.818 -25.237 1.00 68.25 389 ASN A N 1
ATOM 3155 C CA . ASN A 1 389 ? 31.198 -26.295 -24.468 1.00 68.25 389 ASN A CA 1
ATOM 3156 C C . ASN A 1 389 ? 31.074 -25.482 -23.161 1.00 68.25 389 ASN A C 1
ATOM 3158 O O . ASN A 1 389 ? 31.983 -25.545 -22.333 1.00 68.25 389 ASN A O 1
ATOM 3162 N N . PRO A 1 390 ? 29.974 -24.736 -22.936 1.00 63.22 390 PRO A N 1
ATOM 3163 C CA . PRO A 1 390 ? 29.807 -23.881 -21.754 1.00 63.22 390 PRO A CA 1
ATOM 3164 C C . PRO A 1 390 ? 29.712 -24.646 -20.418 1.00 63.22 390 PRO A C 1
ATOM 3166 O O . PRO A 1 390 ? 29.594 -24.016 -19.375 1.00 63.22 390 PRO A O 1
ATOM 3169 N N . GLY A 1 391 ? 29.747 -25.984 -20.439 1.00 64.56 391 GLY A N 1
ATOM 3170 C CA . GLY A 1 391 ? 29.707 -26.846 -19.253 1.00 64.56 391 GLY A CA 1
ATOM 3171 C C . GLY A 1 391 ? 30.971 -27.675 -18.998 1.00 64.56 391 GLY A C 1
ATOM 3172 O O . GLY A 1 391 ? 30.900 -28.609 -18.207 1.00 64.56 391 GLY A O 1
ATOM 3173 N N . CYS A 1 392 ? 32.099 -27.408 -19.669 1.00 53.56 392 CYS A N 1
ATOM 3174 C CA . CYS A 1 392 ? 33.365 -28.087 -19.357 1.00 53.56 392 CYS A CA 1
ATOM 3175 C C . CYS A 1 392 ? 34.019 -27.452 -18.109 1.00 53.56 392 CYS A C 1
ATOM 3177 O O . CYS A 1 392 ? 34.389 -26.282 -18.179 1.00 53.56 392 CYS A O 1
ATOM 3179 N N . PRO A 1 393 ? 34.203 -28.191 -16.996 1.00 56.34 393 PRO A N 1
ATOM 3180 C CA . PRO A 1 393 ? 34.700 -27.655 -15.722 1.00 56.34 393 PRO A CA 1
ATOM 3181 C C . PRO A 1 393 ? 36.225 -27.428 -15.663 1.00 56.34 393 PRO A C 1
ATOM 3183 O O . PRO A 1 393 ? 36.753 -27.155 -14.593 1.00 56.34 393 PRO A O 1
ATOM 3186 N N . GLU A 1 394 ? 36.949 -27.546 -16.780 1.00 59.41 394 GLU A N 1
ATOM 3187 C CA . GLU A 1 394 ? 38.407 -27.324 -16.836 1.00 59.41 394 GLU A CA 1
ATOM 3188 C C . GLU A 1 394 ? 38.797 -25.898 -17.280 1.00 59.41 394 GLU A C 1
ATOM 3190 O O . GLU A 1 394 ? 39.864 -25.691 -17.860 1.00 59.41 394 GLU A O 1
ATOM 3195 N N . LYS A 1 395 ? 37.957 -24.893 -17.004 1.00 47.72 395 LYS A N 1
ATOM 3196 C CA . LYS A 1 395 ? 38.337 -23.475 -17.095 1.00 47.72 395 LYS A CA 1
ATOM 3197 C C . LYS A 1 395 ? 37.936 -22.702 -15.855 1.00 47.72 395 LYS A C 1
ATOM 3199 O O . LYS A 1 395 ? 36.765 -22.847 -15.443 1.00 47.72 395 LYS A O 1
#

pLDDT: mean 75.37, std 21.6, range [32.19, 98.44]

Foldseek 3Di:
DDDDDDDDDDDDDDDDDDDDDPDDDDDDDDDDDDDDDDDDDDDDDDDDDDDDDDDDDDDDDDDPPPDPPVVVVVVVVVVVVVVVVVVVVVVVVVVVVVVVVVVVVPDDPDDDDDDDDDDDDDDDDDPPVVVVVVVVVVVVVVVVVVVVVVVVVVVVVVVVVVVVVVVVVVVVVVVVVVVVVVVVVVVVVVVVVVVVVVVVVVVVVVVVVVVVVVVVVVVVVVVVVVVVVVVVVVVVVVVVVVVVVVVVVVVVVVVVVVVVVVVVVVVVVVVVVVVVVVVVVVVVVVVVVVVVVVVVVVVVVVVVVVVVVVCCVVCVVVVVDDDDDDDDDDDDDDDDDDDDDDDDDDPPDDDDPVRVVVVVVLVVCPPPPPVSNVVVVVVVVCVVCVVPDPPDPPD

Sequence (395 aa):
SADCEAADEAETGGPAETEGPSLWTPEEPAEEPPVTTAPAGDSAARVAPAPPLRREAPLPPAADMSSPRVTACAETRQGARLLEENTRRMRENLQRLRFENRRYRVRPHDGAEHSEVLCEGESTPLQLESRKKFEDMRRKIAALEESTDVERQRLKMEQQEAEERRRAQEAFERKLQEQVERDLREHREREAREAAEQSAREDEVRQALAERCQRRREQQLQEEERSRQLEEQRQGVAQARWQQFEEELERHWAEQEAEERRRLDDYARDRRRQFEEWERCLAAERQRYATEAEFCAAARRQEARTAAQADEQFYAPQRETAPGPWPSTASASATPSPPSGSPVRGVSGRLGPQERALLKELQSVQMAPREIQKAKVKDLLLRWHPDKNPGCPEK